Protein 4QIT (pdb70)

B-factor: mean 17.81, std 7.93, range [5.69, 59.32]

Structure (mmCIF, N/CA/C/O backbone):
data_4QIT
#
_entry.id   4QIT
#
_cell.length_a   70.189
_cell.length_b   56.851
_cell.length_c   87.307
_cell.angle_alpha   90.00
_cell.angle_beta   97.08
_cell.angle_gamma   90.00
#
_symmetry.space_group_name_H-M   'P 1 21 1'
#
loop_
_entity.id
_entity.type
_entity.pdbx_description
1 polymer 'Nitronate monooxygenase family protein'
2 non-polymer 'FLAVIN MONONUCLEOTIDE'
3 non-polymer nitroethane
4 water water
#
loop_
_atom_site.group_PDB
_atom_site.id
_atom_site.type_symbol
_atom_site.label_atom_id
_atom_site.label_alt_id
_atom_site.label_comp_id
_atom_site.label_asym_id
_atom_site.label_entity_id
_atom_site.label_seq_id
_atom_site.pdbx_PDB_ins_code
_atom_site.Cartn_x
_atom_site.Cartn_y
_atom_site.Cartn_z
_atom_site.occupancy
_atom_site.B_iso_or_equiv
_atom_site.auth_seq_id
_atom_site.auth_comp_id
_atom_site.auth_asym_id
_atom_site.auth_atom_id
_atom_site.pdbx_PDB_model_num
ATOM 1 N N . MET A 1 7 ? 15.538 -21.589 7.595 1.00 19.05 1 MET A N 1
ATOM 2 C CA . MET A 1 7 ? 14.708 -21.497 8.799 1.00 16.00 1 MET A CA 1
ATOM 3 C C . MET A 1 7 ? 13.220 -21.521 8.469 1.00 16.36 1 MET A C 1
ATOM 4 O O . MET A 1 7 ? 12.425 -22.088 9.223 1.00 15.66 1 MET A O 1
ATOM 9 N N . THR A 1 8 ? 12.833 -20.909 7.348 1.00 15.62 2 THR A N 1
ATOM 10 C CA . THR A 1 8 ? 11.429 -20.949 6.948 1.00 15.59 2 THR A CA 1
ATOM 11 C C . THR A 1 8 ? 11.027 -22.326 6.442 1.00 15.88 2 THR A C 1
ATOM 12 O O . THR A 1 8 ? 9.892 -22.738 6.647 1.00 14.37 2 THR A O 1
ATOM 16 N N . ASP A 1 9 ? 11.947 -23.028 5.782 1.00 16.81 3 ASP A N 1
ATOM 17 C CA . ASP A 1 9 ? 11.675 -24.407 5.379 1.00 18.33 3 ASP A CA 1
ATOM 18 C C . ASP A 1 9 ? 11.350 -25.253 6.606 1.00 14.04 3 ASP A C 1
ATOM 19 O O . ASP A 1 9 ? 10.410 -26.042 6.599 1.00 16.46 3 ASP A O 1
ATOM 24 N N . ARG A 1 10 ? 12.129 -25.078 7.666 1.00 16.13 4 ARG A N 1
ATOM 25 C CA . ARG A 1 10 ? 11.910 -25.837 8.891 1.00 15.06 4 ARG A CA 1
ATOM 26 C C . ARG A 1 10 ? 10.547 -25.537 9.494 1.00 15.32 4 ARG A C 1
ATOM 27 O O . ARG A 1 10 ? 9.819 -26.447 9.905 1.00 15.78 4 ARG A O 1
ATOM 35 N N . PHE A 1 11 ? 10.198 -24.256 9.549 1.00 14.30 5 PHE A N 1
ATOM 36 C CA . PHE A 1 11 ? 8.961 -23.869 10.209 1.00 13.84 5 PHE A CA 1
ATOM 37 C C . PHE A 1 11 ? 7.723 -24.267 9.419 1.00 13.40 5 PHE A C 1
ATOM 38 O O . PHE A 1 11 ? 6.751 -24.755 9.990 1.00 13.50 5 PHE A O 1
ATOM 46 N N . THR A 1 12 ? 7.752 -24.021 8.115 1.00 13.78 6 THR A N 1
ATOM 47 C CA . THR A 1 12 ? 6.633 -24.383 7.268 1.00 13.93 6 THR A CA 1
ATOM 48 C C . THR A 1 12 ? 6.404 -25.893 7.312 1.00 15.54 6 THR A C 1
ATOM 49 O O . THR A 1 12 ? 5.267 -26.338 7.326 1.00 16.91 6 THR A O 1
ATOM 53 N N . ARG A 1 13 ? 7.480 -26.675 7.357 1.00 16.29 7 ARG A N 1
ATOM 54 C CA . ARG A 1 13 ? 7.340 -28.124 7.459 1.00 15.32 7 ARG A CA 1
ATOM 55 C C . ARG A 1 13 ? 6.762 -28.523 8.815 1.00 16.08 7 ARG A C 1
ATOM 56 O O . ARG A 1 13 ? 5.943 -29.438 8.904 1.00 18.00 7 ARG A O 1
ATOM 64 N N . LEU A 1 14 ? 7.184 -27.829 9.868 1.00 13.30 8 LEU A N 1
ATOM 65 C CA . LEU A 1 14 ? 6.712 -28.117 11.219 1.00 18.04 8 LEU A CA 1
ATOM 66 C C . LEU A 1 14 ? 5.213 -27.897 11.324 1.00 18.12 8 LEU A C 1
ATOM 67 O O . LEU A 1 14 ? 4.488 -28.697 11.917 1.00 18.38 8 LEU A O 1
ATOM 72 N N . LEU A 1 15 ? 4.747 -26.794 10.756 1.00 15.70 9 LEU A N 1
ATOM 73 C CA . LEU A 1 15 ? 3.320 -26.571 10.683 1.00 15.69 9 LEU A CA 1
ATOM 74 C C . LEU A 1 15 ? 2.886 -27.223 9.384 1.00 20.76 9 LEU A C 1
ATOM 75 O O . LEU A 1 15 ? 3.711 -27.784 8.686 1.00 27.59 9 LEU A O 1
ATOM 80 N N . GLY A 1 16 ? 1.618 -27.243 9.048 1.00 28.02 10 GLY A N 1
ATOM 81 C CA . GLY A 1 16 ? 1.338 -28.011 7.846 1.00 31.02 10 GLY A CA 1
ATOM 82 C C . GLY A 1 16 ? 1.355 -27.200 6.566 1.00 20.89 10 GLY A C 1
ATOM 83 O O . GLY A 1 16 ? 0.619 -27.528 5.647 1.00 21.22 10 GLY A O 1
ATOM 84 N N . ILE A 1 17 ? 2.185 -26.158 6.492 1.00 18.48 11 ILE A N 1
ATOM 85 C CA . ILE A 1 17 ? 1.875 -25.033 5.599 1.00 18.33 11 ILE A CA 1
ATOM 86 C C . ILE A 1 17 ? 2.920 -24.714 4.537 1.00 16.01 11 ILE A C 1
ATOM 87 O O . ILE A 1 17 ? 4.042 -25.216 4.589 1.00 18.41 11 ILE A O 1
ATOM 92 N N . GLN A 1 18 ? 2.554 -23.850 3.592 1.00 14.80 12 GLN A N 1
ATOM 93 C CA . GLN A 1 18 ? 3.443 -23.494 2.494 1.00 16.00 12 GLN A CA 1
ATOM 94 C C . GLN A 1 18 ? 4.234 -22.202 2.732 1.00 16.40 12 GLN A C 1
ATOM 95 O O . GLN A 1 18 ? 5.347 -22.062 2.230 1.00 16.52 12 GLN A O 1
ATOM 101 N N . GLN A 1 19 ? 3.658 -21.255 3.477 1.00 14.26 13 GLN A N 1
ATOM 102 C CA . GLN A 1 19 ? 4.271 -19.933 3.640 1.00 12.13 13 GLN A CA 1
ATOM 103 C C . GLN A 1 19 ? 4.477 -19.610 5.110 1.00 10.79 13 GLN A C 1
ATOM 104 O O . GLN A 1 19 ? 3.615 -19.899 5.923 1.00 12.92 13 GLN A O 1
ATOM 110 N N . PRO A 1 20 ? 5.609 -18.979 5.444 1.00 11.36 14 PRO A N 1
ATOM 111 C CA . PRO A 1 20 ? 5.931 -18.727 6.859 1.00 12.32 14 PRO A CA 1
ATOM 112 C C . PRO A 1 20 ? 5.277 -17.453 7.385 1.00 10.46 14 PRO A C 1
ATOM 113 O O . PRO A 1 20 ? 5.956 -16.577 7.943 1.00 11.29 14 PRO A O 1
ATOM 117 N N . ILE A 1 21 ? 3.962 -17.367 7.219 1.00 9.63 15 ILE A N 1
ATOM 118 C CA . ILE A 1 21 ? 3.226 -16.150 7.565 1.00 8.92 15 ILE A CA 1
ATOM 119 C C . ILE A 1 21 ? 2.000 -16.556 8.352 1.00 10.35 15 ILE A C 1
ATOM 120 O O . ILE A 1 21 ? 1.152 -17.306 7.857 1.00 11.26 15 ILE A O 1
ATOM 125 N N . ILE A 1 22 ? 1.920 -16.081 9.589 1.00 9.06 16 ILE A N 1
ATOM 126 C CA . ILE A 1 22 ? 0.770 -16.324 10.442 1.00 8.79 16 ILE A CA 1
ATOM 127 C C . ILE A 1 22 ? -0.063 -15.049 10.484 1.00 8.77 16 ILE A C 1
ATOM 128 O O . ILE A 1 22 ? 0.467 -13.975 10.792 1.00 10.15 16 ILE A O 1
ATOM 133 N N . GLN A 1 23 ? -1.354 -15.145 10.163 1.00 8.20 17 GLN A N 1
ATOM 134 C CA . GLN A 1 23 ? -2.262 -14.030 10.402 1.00 8.50 17 GLN A CA 1
ATOM 135 C C . GLN A 1 23 ? -2.621 -14.080 11.879 1.00 9.71 17 GLN A C 1
ATOM 136 O O . GLN A 1 23 ? -3.127 -15.089 12.354 1.00 10.08 17 GLN A O 1
ATOM 142 N N . ALA A 1 24 ? -2.320 -13.008 12.609 1.00 8.11 18 ALA A N 1
ATOM 143 C CA . ALA A 1 24 ? -2.422 -13.039 14.068 1.00 9.70 18 ALA A CA 1
ATOM 144 C C . ALA A 1 24 ? -3.838 -13.286 14.565 1.00 9.42 18 ALA A C 1
ATOM 145 O O . ALA A 1 24 ? -4.799 -12.733 14.027 1.00 10.04 18 ALA A O 1
ATOM 147 N N . PRO A 1 25 ? -3.973 -14.118 15.605 1.00 10.74 19 PRO A N 1
ATOM 148 C CA . PRO A 1 25 ? -5.277 -14.187 16.255 1.00 9.16 19 PRO A CA 1
ATOM 149 C C . PRO A 1 25 ? -5.536 -12.843 16.887 1.00 11.57 19 PRO A C 1
ATOM 150 O O . PRO A 1 25 ? -4.629 -12.231 17.461 1.00 12.95 19 PRO A O 1
ATOM 154 N N . MET A 1 26 ? -6.757 -12.370 16.727 1.00 11.19 20 MET A N 1
ATOM 155 C CA . MET A 1 26 ? -7.117 -11.034 17.145 1.00 13.08 20 MET A CA 1
ATOM 156 C C . MET A 1 26 ? -8.520 -11.068 17.683 1.00 12.39 20 MET A C 1
ATOM 157 O O . MET A 1 26 ? -9.478 -11.011 16.916 1.00 13.15 20 MET A O 1
ATOM 162 N N . LEU A 1 27 ? -8.649 -11.166 19.002 1.00 12.55 21 LEU A N 1
ATOM 163 C CA . LEU A 1 27 ? -9.965 -11.311 19.593 1.00 12.69 21 LEU A CA 1
ATOM 164 C C . LEU A 1 27 ? -10.851 -10.122 19.212 1.00 16.87 21 LEU A C 1
ATOM 165 O O . LEU A 1 27 ? -10.464 -8.962 19.396 1.00 15.30 21 LEU A O 1
ATOM 170 N N . GLY A 1 28 ? -12.010 -10.424 18.623 1.00 15.00 22 GLY A N 1
ATOM 171 C CA . GLY A 1 28 ? -12.935 -9.409 18.150 1.00 14.09 22 GLY A CA 1
ATOM 172 C C . GLY A 1 28 ? -12.705 -8.961 16.714 1.00 15.59 22 GLY A C 1
ATOM 173 O O . GLY A 1 28 ? -13.509 -8.210 16.159 1.00 15.34 22 GLY A O 1
ATOM 174 N N . VAL A 1 29 ? -11.608 -9.411 16.111 1.00 13.27 23 VAL A N 1
ATOM 175 C CA . VAL A 1 29 ? -11.262 -8.996 14.744 1.00 12.60 23 VAL A CA 1
ATOM 176 C C . VAL A 1 29 ? -11.047 -10.184 13.802 1.00 11.52 23 VAL A C 1
ATOM 177 O O . VAL A 1 29 ? -11.573 -10.201 12.681 1.00 13.46 23 VAL A O 1
ATOM 181 N N . SER A 1 30 ? -10.281 -11.181 14.235 1.00 11.25 24 SER A N 1
ATOM 182 C CA . SER A 1 30 ? -10.171 -12.379 13.421 1.00 9.57 24 SER A CA 1
ATOM 183 C C . SER A 1 30 ? -11.500 -13.132 13.431 1.00 13.21 24 SER A C 1
ATOM 184 O O . SER A 1 30 ? -12.313 -12.986 14.358 1.00 14.45 24 SER A O 1
ATOM 187 N N . THR A 1 31 ? -11.728 -13.908 12.375 1.00 12.12 25 THR A N 1
ATOM 188 C CA . THR A 1 31 ? -12.964 -14.664 12.199 1.00 13.77 25 THR A CA 1
ATOM 189 C C . THR A 1 31 ? -12.598 -15.977 11.529 1.00 13.83 25 THR A C 1
ATOM 190 O O . THR A 1 31 ? -11.510 -16.093 10.968 1.00 11.82 25 THR A O 1
ATOM 194 N N . PRO A 1 32 ? -13.502 -16.974 11.565 1.00 13.50 26 PRO A N 1
ATOM 195 C CA . PRO A 1 32 ? -13.240 -18.172 10.762 1.00 13.51 26 PRO A CA 1
ATOM 196 C C . PRO A 1 32 ? -13.014 -17.871 9.274 1.00 12.02 26 PRO A C 1
ATOM 197 O O . PRO A 1 32 ? -12.155 -18.516 8.662 1.00 12.46 26 PRO A O 1
ATOM 201 N N . ALA A 1 33 ? -13.750 -16.918 8.704 1.00 12.15 27 ALA A N 1
ATOM 202 C CA . ALA A 1 33 ? -13.549 -16.552 7.303 1.00 13.34 27 ALA A CA 1
ATOM 203 C C . ALA A 1 33 ? -12.135 -16.016 7.047 1.00 13.68 27 ALA A C 1
ATOM 204 O O . ALA A 1 33 ? -11.506 -16.381 6.055 1.00 12.16 27 ALA A O 1
ATOM 206 N N . LEU A 1 34 ? -11.642 -15.155 7.937 1.00 12.73 28 LEU A N 1
ATOM 207 C CA . LEU A 1 34 ? -10.300 -14.594 7.773 1.00 12.21 28 LEU A CA 1
ATOM 208 C C . LEU A 1 34 ? -9.242 -15.691 7.885 1.00 11.38 28 LEU A C 1
ATOM 209 O O . LEU A 1 34 ? -8.343 -15.787 7.039 1.00 11.75 28 LEU A O 1
ATOM 214 N N . ALA A 1 35 ? -9.358 -16.517 8.927 1.00 10.99 29 ALA A N 1
ATOM 215 C CA . ALA A 1 35 ? -8.424 -17.606 9.166 1.00 10.36 29 ALA A CA 1
ATOM 216 C C . ALA A 1 35 ? -8.386 -18.566 7.979 1.00 10.16 29 ALA A C 1
ATOM 217 O O . ALA A 1 35 ? -7.309 -18.959 7.513 1.00 11.19 29 ALA A O 1
ATOM 219 N N . ALA A 1 36 ? -9.563 -18.936 7.478 1.00 12.57 30 ALA A N 1
ATOM 220 C CA . ALA A 1 36 ? -9.623 -19.916 6.399 1.00 12.57 30 ALA A CA 1
ATOM 221 C C . ALA A 1 36 ? -9.034 -19.359 5.113 1.00 12.71 30 ALA A C 1
ATOM 222 O O . ALA A 1 36 ? -8.379 -20.084 4.363 1.00 12.53 30 ALA A O 1
ATOM 224 N N . ALA A 1 37 ? -9.265 -18.076 4.861 1.00 11.28 31 ALA A N 1
ATOM 225 C CA . ALA A 1 37 ? -8.721 -17.428 3.672 1.00 10.66 31 ALA A CA 1
ATOM 226 C C . ALA A 1 37 ? -7.192 -17.454 3.675 1.00 12.51 31 ALA A C 1
ATOM 227 O O . ALA A 1 37 ? -6.557 -17.789 2.668 1.00 13.04 31 ALA A O 1
ATOM 229 N N . VAL A 1 38 ? -6.596 -17.120 4.818 1.00 10.99 32 VAL A N 1
ATOM 230 C CA . VAL A 1 38 ? -5.143 -17.134 4.938 1.00 9.63 32 VAL A CA 1
ATOM 231 C C . VAL A 1 38 ? -4.569 -18.547 4.836 1.00 9.79 32 VAL A C 1
ATOM 232 O O . VAL A 1 38 ? -3.576 -18.775 4.140 1.00 11.71 32 VAL A O 1
ATOM 236 N N . SER A 1 39 ? -5.193 -19.498 5.518 1.00 12.06 33 SER A N 1
ATOM 237 C CA . SER A 1 39 ? -4.760 -20.888 5.433 1.00 11.18 33 SER A CA 1
ATOM 238 C C . SER A 1 39 ? -4.906 -21.428 4.006 1.00 12.04 33 SER A C 1
ATOM 239 O O . SER A 1 39 ? -3.989 -22.052 3.490 1.00 12.90 33 SER A O 1
ATOM 242 N N . ASN A 1 40 ? -6.038 -21.164 3.362 1.00 13.17 34 ASN A N 1
ATOM 243 C CA . ASN A 1 40 ? -6.211 -21.569 1.965 1.00 12.19 34 ASN A CA 1
ATOM 244 C C . ASN A 1 40 ? -5.140 -20.988 1.043 1.00 13.07 34 ASN A C 1
ATOM 245 O O . ASN A 1 40 ? -4.654 -21.664 0.128 1.00 13.44 34 ASN A O 1
ATOM 250 N N . ALA A 1 41 ? -4.759 -19.737 1.286 1.00 12.15 35 ALA A N 1
ATOM 251 C CA . ALA A 1 41 ? -3.766 -19.071 0.447 1.00 12.82 35 ALA A CA 1
ATOM 252 C C . ALA A 1 41 ? -2.354 -19.578 0.698 1.00 15.28 35 ALA A C 1
ATOM 253 O O . ALA A 1 41 ? -1.456 -19.327 -0.107 1.00 17.12 35 ALA A O 1
ATOM 255 N N . GLY A 1 42 ? -2.151 -20.287 1.806 1.00 13.02 36 GLY A N 1
ATOM 256 C CA . GLY A 1 42 ? -0.876 -20.934 2.047 1.00 14.62 36 GLY A CA 1
ATOM 257 C C . GLY A 1 42 ? -0.173 -20.590 3.349 1.00 15.43 36 GLY A C 1
ATOM 258 O O . GLY A 1 42 ? 0.862 -21.183 3.661 1.00 13.91 36 GLY A O 1
ATOM 259 N N . GLY A 1 43 ? -0.723 -19.640 4.099 1.00 11.96 37 GLY A N 1
ATOM 260 C CA . GLY A 1 43 ? -0.163 -19.282 5.396 1.00 12.89 37 GLY A CA 1
ATOM 261 C C . GLY A 1 43 ? -0.866 -19.986 6.542 1.00 13.98 37 GLY A C 1
ATOM 262 O O . GLY A 1 43 ? -1.501 -21.025 6.342 1.00 13.93 37 GLY A O 1
ATOM 263 N N . LEU A 1 44 ? -0.774 -19.418 7.744 1.00 10.41 38 LEU A N 1
ATOM 264 C CA . LEU A 1 44 ? -1.458 -19.993 8.900 1.00 10.62 38 LEU A CA 1
ATOM 265 C C . LEU A 1 44 ? -2.499 -19.007 9.404 1.00 9.52 38 LEU A C 1
ATOM 266 O O . LEU A 1 44 ? -2.158 -17.991 10.024 1.00 10.17 38 LEU A O 1
ATOM 271 N N . GLY A 1 45 ? -3.770 -19.288 9.126 1.00 9.74 39 GLY A N 1
ATOM 272 C CA . GLY A 1 45 ? -4.850 -18.467 9.642 1.00 9.95 39 GLY A CA 1
ATOM 273 C C . GLY A 1 45 ? -4.993 -18.718 11.126 1.00 10.51 39 GLY A C 1
ATOM 274 O O . GLY A 1 45 ? -4.578 -19.779 11.627 1.00 9.75 39 GLY A O 1
ATOM 275 N N . SER A 1 46 ? -5.566 -17.748 11.838 1.00 9.17 40 SER A N 1
ATOM 276 C CA . SER A 1 46 ? -5.738 -17.882 13.286 1.00 9.26 40 SER A CA 1
ATOM 277 C C . SER A 1 46 ? -7.081 -17.369 13.768 1.00 8.61 40 SER A C 1
ATOM 278 O O . SER A 1 46 ? -7.634 -16.418 13.211 1.00 10.78 40 SER A O 1
ATOM 281 N N . ILE A 1 47 ? -7.599 -18.002 14.815 1.00 10.42 41 ILE A N 1
ATOM 282 C CA . ILE A 1 47 ? -8.731 -17.456 15.563 1.00 10.42 41 ILE A CA 1
ATOM 283 C C . ILE A 1 47 ? -8.403 -17.389 17.049 1.00 11.16 41 ILE A C 1
ATOM 284 O O . ILE A 1 47 ? -7.539 -18.124 17.542 1.00 11.92 41 ILE A O 1
ATOM 289 N N . ALA A 1 48 ? -9.107 -16.501 17.744 1.00 12.29 42 ALA A N 1
ATOM 290 C CA . ALA A 1 48 ? -8.968 -16.319 19.184 1.00 10.76 42 ALA A CA 1
ATOM 291 C C . ALA A 1 48 ? -10.269 -16.767 19.856 1.00 13.17 42 ALA A C 1
ATOM 292 O O . ALA A 1 48 ? -11.356 -16.343 19.446 1.00 17.34 42 ALA A O 1
ATOM 294 N N . ILE A 1 49 ? -10.162 -17.612 20.883 1.00 11.12 43 ILE A N 1
ATOM 295 C CA . ILE A 1 49 ? -11.311 -18.314 21.440 1.00 14.39 43 ILE A CA 1
ATOM 296 C C . ILE A 1 49 ? -11.570 -17.946 22.905 1.00 14.23 43 ILE A C 1
ATOM 297 O O . ILE A 1 49 ? -12.589 -18.337 23.487 1.00 12.85 43 ILE A O 1
ATOM 302 N N . THR A 1 50 ? -10.666 -17.168 23.495 1.00 13.22 44 THR A N 1
ATOM 303 C CA . THR A 1 50 ? -10.863 -16.715 24.878 1.00 14.07 44 THR A CA 1
ATOM 304 C C . THR A 1 50 ? -12.136 -15.877 25.012 1.00 12.97 44 THR A C 1
ATOM 305 O O . THR A 1 50 ? -12.505 -15.132 24.103 1.00 12.77 44 THR A O 1
ATOM 309 N N . GLY A 1 51 ? -12.837 -16.021 26.134 1.00 11.64 45 GLY A N 1
ATOM 310 C CA . GLY A 1 51 ? -14.053 -15.256 26.349 1.00 13.72 45 GLY A CA 1
ATOM 311 C C . GLY A 1 51 ? -15.294 -16.007 25.911 1.00 17.14 45 GLY A C 1
ATOM 312 O O . GLY A 1 51 ? -16.409 -15.530 26.112 1.00 19.24 45 GLY A O 1
ATOM 313 N N . SER A 1 52 ? -15.092 -17.173 25.301 1.00 16.28 46 SER A N 1
ATOM 314 C CA . SER A 1 52 ? -16.201 -18.037 24.892 1.00 16.74 46 SER A CA 1
ATOM 315 C C . SER A 1 52 ? -16.188 -19.310 25.716 1.00 16.37 46 SER A C 1
ATOM 316 O O . SER A 1 52 ? -15.129 -19.794 26.102 1.00 15.68 46 SER A O 1
ATOM 319 N N . ALA A 1 53 ? -17.374 -19.840 26.000 1.00 18.43 47 ALA A N 1
ATOM 320 C CA . ALA A 1 53 ? -17.480 -21.159 26.615 1.00 20.20 47 ALA A CA 1
ATOM 321 C C . ALA A 1 53 ? -16.826 -22.187 25.700 1.00 19.88 47 ALA A C 1
ATOM 322 O O . ALA A 1 53 ? -16.801 -22.010 24.481 1.00 17.30 47 ALA A O 1
ATOM 324 N N . ALA A 1 54 ? -16.297 -23.260 26.284 1.00 18.72 48 ALA A N 1
ATOM 325 C CA . ALA A 1 54 ? -15.537 -24.246 25.519 1.00 19.62 48 ALA A CA 1
ATOM 326 C C . ALA A 1 54 ? -16.303 -24.805 24.314 1.00 20.19 48 ALA A C 1
ATOM 327 O O . ALA A 1 54 ? -15.720 -25.028 23.251 1.00 17.91 48 ALA A O 1
ATOM 329 N N . GLU A 1 55 ? -17.608 -25.011 24.471 1.00 18.76 49 GLU A N 1
ATOM 330 C CA . GLU A 1 55 ? -18.420 -25.525 23.372 1.00 21.06 49 GLU A CA 1
ATOM 331 C C . GLU A 1 55 ? -18.615 -24.505 22.247 1.00 18.11 49 GLU A C 1
ATOM 332 O O . GLU A 1 55 ? -18.773 -24.883 21.081 1.00 18.82 49 GLU A O 1
ATOM 338 N N . LYS A 1 56 ? -18.583 -23.217 22.586 1.00 19.11 50 LYS A N 1
ATOM 339 C CA . LYS A 1 56 ? -18.620 -22.174 21.564 1.00 18.76 50 LYS A CA 1
ATOM 340 C C . LYS A 1 56 ? -17.284 -22.137 20.825 1.00 18.55 50 LYS A C 1
ATOM 341 O O . LYS A 1 56 ? -17.245 -21.994 19.599 1.00 18.42 50 LYS A O 1
ATOM 347 N N . GLY A 1 57 ? -16.193 -22.280 21.575 1.00 16.24 51 GLY A N 1
ATOM 348 C CA . GLY A 1 57 ? -14.873 -22.402 20.982 1.00 16.79 51 GLY A CA 1
ATOM 349 C C . GLY A 1 57 ? -14.831 -23.578 20.024 1.00 17.75 51 GLY A C 1
ATOM 350 O O . GLY A 1 57 ? -14.285 -23.477 18.920 1.00 15.41 51 GLY A O 1
ATOM 351 N N . ARG A 1 58 ? -15.424 -24.695 20.442 1.00 14.65 52 ARG A N 1
ATOM 352 C CA . ARG A 1 58 ? -15.486 -25.878 19.598 1.00 15.97 52 ARG A CA 1
ATOM 353 C C . ARG A 1 58 ? -16.190 -25.564 18.284 1.00 14.72 52 ARG A C 1
ATOM 354 O O . ARG A 1 58 ? -15.717 -25.962 17.218 1.00 17.86 52 ARG A O 1
ATOM 362 N N . ALA A 1 59 ? -17.310 -24.848 18.362 1.00 15.47 53 ALA A N 1
ATOM 363 C CA . ALA A 1 59 ? -18.085 -24.522 17.171 1.00 18.81 53 ALA A CA 1
ATOM 364 C C . ALA A 1 59 ? -17.289 -23.639 16.219 1.00 18.14 53 ALA A C 1
ATOM 365 O O . ALA A 1 59 ? -17.360 -23.809 14.999 1.00 16.96 53 ALA A O 1
ATOM 367 N N . LEU A 1 60 ? -16.541 -22.694 16.783 1.00 18.43 54 LEU A N 1
ATOM 368 C CA . LEU A 1 60 ? -15.691 -21.809 15.993 1.00 16.96 54 LEU A CA 1
ATOM 369 C C . LEU A 1 60 ? -14.594 -22.570 15.251 1.00 14.40 54 LEU A C 1
ATOM 370 O O . LEU A 1 60 ? -14.299 -22.277 14.092 1.00 15.65 54 LEU A O 1
ATOM 375 N N . ILE A 1 61 ? -13.986 -23.544 15.923 1.00 14.43 55 ILE A N 1
ATOM 376 C CA . ILE A 1 61 ? -12.959 -24.374 15.303 1.00 15.65 55 ILE A CA 1
ATOM 377 C C . ILE A 1 61 ? -13.574 -25.164 14.146 1.00 17.16 55 ILE A C 1
ATOM 378 O O . ILE A 1 61 ? -12.994 -25.270 13.059 1.00 16.98 55 ILE A O 1
ATOM 383 N N . ARG A 1 62 ? -14.775 -25.685 14.367 1.00 17.49 56 ARG A N 1
ATOM 384 C CA . ARG A 1 62 ? -15.451 -26.437 13.324 1.00 19.95 56 ARG A CA 1
ATOM 385 C C . ARG A 1 62 ? -15.855 -25.547 12.157 1.00 17.17 56 ARG A C 1
ATOM 386 O O . ARG A 1 62 ? -15.832 -25.987 11.005 1.00 17.35 56 ARG A O 1
ATOM 394 N N . GLU A 1 63 ? -16.194 -24.291 12.438 1.00 16.20 57 GLU A N 1
ATOM 395 C CA . GLU A 1 63 ? -16.502 -23.360 11.355 1.00 17.67 57 GLU A CA 1
ATOM 396 C C . GLU A 1 63 ? -15.291 -23.156 10.444 1.00 16.67 57 GLU A C 1
ATOM 397 O O . GLU A 1 63 ? -15.425 -23.140 9.216 1.00 18.00 57 GLU A O 1
ATOM 403 N N . VAL A 1 64 ? -14.114 -22.982 11.039 1.00 15.68 58 VAL A N 1
ATOM 404 C CA . VAL A 1 64 ? -12.894 -22.836 10.244 1.00 14.50 58 VAL A CA 1
ATOM 405 C C . VAL A 1 64 ? -12.681 -24.064 9.356 1.00 17.57 58 VAL A C 1
ATOM 406 O O . VAL A 1 64 ? -12.393 -23.931 8.167 1.00 16.64 58 VAL A O 1
ATOM 410 N N . ARG A 1 65 ? -12.855 -25.250 9.934 1.00 15.23 59 ARG A N 1
ATOM 411 C CA . ARG A 1 65 ? -12.666 -26.496 9.191 1.00 16.99 59 ARG A CA 1
ATOM 412 C C . ARG A 1 65 ? -13.658 -26.680 8.052 1.00 19.49 59 ARG A C 1
ATOM 413 O O . ARG A 1 65 ? -13.376 -27.406 7.096 1.00 21.73 59 ARG A O 1
ATOM 421 N N . GLY A 1 66 ? -14.816 -26.033 8.154 1.00 18.44 60 GLY A N 1
ATOM 422 C CA . GLY A 1 66 ? -15.792 -26.063 7.083 1.00 21.16 60 GLY A CA 1
ATOM 423 C C . GLY A 1 66 ? -15.401 -25.156 5.931 1.00 22.10 60 GLY A C 1
ATOM 424 O O . GLY A 1 66 ? -16.016 -25.205 4.863 1.00 21.65 60 GLY A O 1
ATOM 425 N N . LEU A 1 67 ? -14.378 -24.327 6.148 1.00 15.58 61 LEU A N 1
ATOM 426 C CA . LEU A 1 67 ? -13.951 -23.345 5.149 1.00 17.04 61 LEU A CA 1
ATOM 427 C C . LEU A 1 67 ? -12.531 -23.589 4.610 1.00 18.18 61 LEU A C 1
ATOM 428 O O . LEU A 1 67 ? -12.151 -23.023 3.585 1.00 17.97 61 LEU A O 1
ATOM 433 N N . THR A 1 68 ? -11.746 -24.408 5.308 1.00 15.78 62 THR A N 1
ATOM 434 C CA . THR A 1 68 ? -10.401 -24.762 4.851 1.00 16.22 62 THR A CA 1
ATOM 435 C C . THR A 1 68 ? -10.009 -26.175 5.272 1.00 17.56 62 THR A C 1
ATOM 436 O O . THR A 1 68 ? -10.397 -26.627 6.355 1.00 17.67 62 THR A O 1
ATOM 440 N N . ASP A 1 69 ? -9.246 -26.860 4.417 1.00 17.65 63 ASP A N 1
ATOM 441 C CA . ASP A 1 69 ? -8.660 -28.165 4.747 1.00 16.45 63 ASP A CA 1
ATOM 442 C C . ASP A 1 69 ? -7.280 -28.007 5.370 1.00 15.87 63 ASP A C 1
ATOM 443 O O . ASP A 1 69 ? -6.684 -28.977 5.827 1.00 15.67 63 ASP A O 1
ATOM 448 N N . LYS A 1 70 ? -6.763 -26.783 5.363 1.00 13.46 64 LYS A N 1
ATOM 449 C CA . LYS A 1 70 ? -5.386 -26.526 5.742 1.00 12.72 64 LYS A CA 1
ATOM 450 C C . LYS A 1 70 ? -5.227 -26.212 7.238 1.00 13.28 64 LYS A C 1
ATOM 451 O O . LYS A 1 70 ? -6.217 -25.976 7.936 1.00 14.87 64 LYS A O 1
ATOM 457 N N . PRO A 1 71 ? -3.987 -26.288 7.746 1.00 14.63 65 PRO A N 1
ATOM 458 C CA . PRO A 1 71 ? -3.724 -25.997 9.160 1.00 12.46 65 PRO A CA 1
ATOM 459 C C . PRO A 1 71 ? -4.133 -24.588 9.555 1.00 12.60 65 PRO A C 1
ATOM 460 O O . PRO A 1 71 ? -4.010 -23.666 8.761 1.00 12.98 65 PRO A O 1
ATOM 464 N N . PHE A 1 72 ? -4.606 -24.444 10.786 1.00 11.66 66 PHE A N 1
ATOM 465 C CA . PHE A 1 72 ? -4.869 -23.130 11.367 1.00 10.87 66 PHE A CA 1
ATOM 466 C C . PHE A 1 72 ? -4.537 -23.143 12.854 1.00 12.74 66 PHE A C 1
ATOM 467 O O . PHE A 1 72 ? -4.281 -24.198 13.443 1.00 12.84 66 PHE A O 1
ATOM 475 N N . ASN A 1 73 ? -4.559 -21.952 13.444 1.00 11.30 67 ASN A N 1
ATOM 476 C CA . ASN A 1 73 ? -4.050 -21.678 14.782 1.00 10.71 67 ASN A CA 1
ATOM 477 C C . ASN A 1 73 ? -5.207 -21.216 15.664 1.00 11.68 67 ASN A C 1
ATOM 478 O O . ASN A 1 73 ? -6.025 -20.381 15.257 1.00 11.90 67 ASN A O 1
ATOM 483 N N . VAL A 1 74 ? -5.292 -21.793 16.858 1.00 10.79 68 VAL A N 1
ATOM 484 C CA . VAL A 1 74 ? -6.321 -21.430 17.826 1.00 12.00 68 VAL A CA 1
ATOM 485 C C . VAL A 1 74 ? -5.648 -20.838 19.055 1.00 10.41 68 VAL A C 1
ATOM 486 O O . VAL A 1 74 ? -4.789 -21.482 19.663 1.00 10.49 68 VAL A O 1
ATOM 490 N N . ASN A 1 75 ? -6.022 -19.611 19.408 1.00 10.67 69 ASN A N 1
ATOM 491 C CA . ASN A 1 75 ? -5.313 -18.862 20.444 1.00 11.50 69 ASN A CA 1
ATOM 492 C C . ASN A 1 75 ? -6.124 -18.712 21.730 1.00 10.09 69 ASN A C 1
ATOM 493 O O . ASN A 1 75 ? -7.331 -18.420 21.694 1.00 11.07 69 ASN A O 1
ATOM 498 N N . LEU A 1 76 ? -5.443 -18.899 22.861 1.00 11.38 70 LEU A N 1
ATOM 499 C CA . LEU A 1 76 ? -6.056 -18.724 24.176 1.00 12.03 70 LEU A CA 1
ATOM 500 C C . LEU A 1 76 ? -5.200 -17.836 25.070 1.00 10.89 70 LEU A C 1
ATOM 501 O O . LEU A 1 76 ? -3.970 -17.957 25.098 1.00 11.67 70 LEU A O 1
ATOM 506 N N . PHE A 1 77 ? -5.856 -16.955 25.815 1.00 11.60 71 PHE A N 1
ATOM 507 C CA . PHE A 1 77 ? -5.154 -16.159 26.813 1.00 11.23 71 PHE A CA 1
ATOM 508 C C . PHE A 1 77 ? -4.786 -17.039 28.000 1.00 11.52 71 PHE A C 1
ATOM 509 O O . PHE A 1 77 ? -5.571 -17.896 28.417 1.00 13.52 71 PHE A O 1
ATOM 517 N N . CYS A 1 78 ? -3.595 -16.816 28.543 1.00 12.31 72 CYS A N 1
ATOM 518 C CA . CYS A 1 78 ? -3.065 -17.626 29.632 1.00 10.99 72 CYS A CA 1
ATOM 519 C C . CYS A 1 78 ? -2.515 -16.695 30.709 1.00 10.72 72 CYS A C 1
ATOM 520 O O . CYS A 1 78 ? -1.437 -16.918 31.274 1.00 12.97 72 CYS A O 1
ATOM 523 N N . HIS A 1 79 ? -3.260 -15.629 30.967 1.00 11.47 73 HIS A N 1
ATOM 524 C CA . HIS A 1 79 ? -2.916 -14.675 32.016 1.00 11.72 73 HIS A CA 1
ATOM 525 C C . HIS A 1 79 ? -3.101 -15.287 33.412 1.00 13.13 73 HIS A C 1
ATOM 526 O O . HIS A 1 79 ? -3.759 -16.323 33.568 1.00 14.33 73 HIS A O 1
ATOM 533 N N . ARG A 1 80 ? -2.512 -14.644 34.418 1.00 12.78 74 ARG A N 1
ATOM 534 C CA . ARG A 1 80 ? -2.854 -14.943 35.806 1.00 13.15 74 ARG A CA 1
ATOM 535 C C . ARG A 1 80 ? -4.340 -14.679 35.966 1.00 12.44 74 ARG A C 1
ATOM 536 O O . ARG A 1 80 ? -4.816 -13.610 35.568 1.00 12.78 74 ARG A O 1
ATOM 544 N N . PRO A 1 81 ? -5.089 -15.650 36.521 1.00 15.22 75 PRO A N 1
ATOM 545 C CA . PRO A 1 81 ? -6.530 -15.444 36.691 1.00 13.66 75 PRO A CA 1
ATOM 546 C C . PRO A 1 81 ? -6.834 -14.151 37.449 1.00 13.86 75 PRO A C 1
ATOM 547 O O . PRO A 1 81 ? -6.212 -13.863 38.476 1.00 14.99 75 PRO A O 1
ATOM 551 N N . GLY A 1 82 ? -7.775 -13.370 36.925 1.00 14.10 76 GLY A N 1
ATOM 552 C CA . GLY A 1 82 ? -8.089 -12.081 37.507 1.00 14.62 76 GLY A CA 1
ATOM 553 C C . GLY A 1 82 ? -8.576 -12.235 38.936 1.00 15.60 76 GLY A C 1
ATOM 554 O O . GLY A 1 82 ? -9.290 -13.186 39.268 1.00 15.46 76 GLY A O 1
ATOM 555 N N . GLN A 1 83 ? -8.190 -11.289 39.778 1.00 13.25 77 GLN A N 1
ATOM 556 C CA . GLN A 1 83 ? -8.620 -11.292 41.172 1.00 16.13 77 GLN A CA 1
ATOM 557 C C . GLN A 1 83 ? -9.677 -10.226 41.387 1.00 13.82 77 GLN A C 1
ATOM 558 O O . GLN A 1 83 ? -9.397 -9.029 41.293 1.00 16.08 77 GLN A O 1
ATOM 564 N N . ALA A 1 84 ? -10.898 -10.672 41.658 1.00 13.74 78 ALA A N 1
ATOM 565 C CA . ALA A 1 84 ? -12.009 -9.764 41.881 1.00 14.75 78 ALA A CA 1
ATOM 566 C C . ALA A 1 84 ? -11.718 -8.898 43.102 1.00 16.20 78 ALA A C 1
ATOM 567 O O . ALA A 1 84 ? -11.140 -9.373 44.090 1.00 18.28 78 ALA A O 1
ATOM 569 N N . ASP A 1 85 ? -12.119 -7.635 43.018 1.00 14.12 79 ASP A N 1
ATOM 570 C CA . ASP A 1 85 ? -11.940 -6.661 44.094 1.00 16.19 79 ASP A CA 1
ATOM 571 C C . ASP A 1 85 ? -13.114 -5.696 44.021 1.00 16.02 79 ASP A C 1
ATOM 572 O O . ASP A 1 85 ? -13.000 -4.616 43.440 1.00 16.96 79 ASP A O 1
ATOM 577 N N . PRO A 1 86 ? -14.259 -6.089 44.599 1.00 16.48 80 PRO A N 1
ATOM 578 C CA . PRO A 1 86 ? -15.499 -5.315 44.457 1.00 17.35 80 PRO A CA 1
ATOM 579 C C . PRO A 1 86 ? -15.359 -3.851 44.874 1.00 15.53 80 PRO A C 1
ATOM 580 O O . PRO A 1 86 ? -15.909 -2.983 44.204 1.00 15.69 80 PRO A O 1
ATOM 584 N N . ALA A 1 87 ? -14.622 -3.575 45.948 1.00 19.39 81 ALA A N 1
ATOM 585 C CA . ALA A 1 87 ? -14.441 -2.194 46.383 1.00 18.29 81 ALA A CA 1
ATOM 586 C C . ALA A 1 87 ? -13.685 -1.377 45.339 1.00 15.32 81 ALA A C 1
ATOM 587 O O . ALA A 1 87 ? -14.084 -0.259 45.010 1.00 16.22 81 ALA A O 1
ATOM 589 N N . ARG A 1 88 ? -12.591 -1.939 44.830 1.00 15.54 82 ARG A N 1
ATOM 590 C CA . ARG A 1 88 ? -11.785 -1.259 43.820 1.00 15.25 82 ARG A CA 1
ATOM 591 C C . ARG A 1 88 ? -12.575 -1.089 42.522 1.00 17.02 82 ARG A C 1
ATOM 592 O O . ARG A 1 88 ? -12.500 -0.052 41.862 1.00 15.98 82 ARG A O 1
ATOM 600 N N . GLU A 1 89 ? -13.341 -2.112 42.166 1.00 15.47 83 GLU A N 1
ATOM 601 C CA . GLU A 1 89 ? -14.182 -2.042 40.973 1.00 14.26 83 GLU A CA 1
ATOM 602 C C . GLU A 1 89 ? -15.299 -1.012 41.137 1.00 16.18 83 GLU A C 1
ATOM 603 O O . GLU A 1 89 ? -15.632 -0.281 40.200 1.00 13.43 83 GLU A O 1
ATOM 609 N N . ARG A 1 90 ? -15.863 -0.930 42.340 1.00 13.51 84 ARG A N 1
ATOM 610 C CA . ARG A 1 90 ? -16.905 0.053 42.612 1.00 17.57 84 ARG A CA 1
ATOM 611 C C . ARG A 1 90 ? -16.361 1.471 42.435 1.00 16.38 84 ARG A C 1
ATOM 612 O O . ARG A 1 90 ? -17.012 2.317 41.828 1.00 15.48 84 ARG A O 1
ATOM 620 N N . ALA A 1 91 ? -15.157 1.714 42.952 1.00 15.03 85 ALA A N 1
ATOM 621 C CA . ALA A 1 91 ? -14.523 3.022 42.824 1.00 14.95 85 ALA A CA 1
ATOM 622 C C . ALA A 1 91 ? -14.226 3.369 41.359 1.00 12.93 85 ALA A C 1
ATOM 623 O O . ALA A 1 91 ? -14.336 4.531 40.950 1.00 15.37 85 ALA A O 1
ATOM 625 N N . TRP A 1 92 ? -13.844 2.357 40.579 1.00 14.15 86 TRP A N 1
ATOM 626 C CA . TRP A 1 92 ? -13.553 2.563 39.168 1.00 12.36 86 TRP A CA 1
ATOM 627 C C . TRP A 1 92 ? -14.826 2.947 38.414 1.00 13.16 86 TRP A C 1
ATOM 628 O O . TRP A 1 92 ? -14.828 3.907 37.638 1.00 14.66 86 TRP A O 1
ATOM 639 N N . LEU A 1 93 ? -15.898 2.191 38.643 1.00 13.46 87 LEU A N 1
ATOM 640 C CA . LEU A 1 93 ? -17.196 2.499 38.051 1.00 13.90 87 LEU A CA 1
ATOM 641 C C . LEU A 1 93 ? -17.682 3.901 38.431 1.00 15.39 87 LEU A C 1
ATOM 642 O O . LEU A 1 93 ? -18.160 4.643 37.578 1.00 14.79 87 LEU A O 1
ATOM 647 N N . ASP A 1 94 ? -17.540 4.272 39.703 1.00 16.51 88 ASP A N 1
ATOM 648 C CA . ASP A 1 94 ? -17.945 5.609 40.137 1.00 18.74 88 ASP A CA 1
ATOM 649 C C . ASP A 1 94 ? -17.181 6.692 39.375 1.00 17.29 88 ASP A C 1
ATOM 650 O O . ASP A 1 94 ? -17.744 7.726 38.992 1.00 19.31 88 ASP A O 1
ATOM 655 N N . TYR A 1 95 ? -15.891 6.448 39.164 1.00 17.15 89 TYR A N 1
ATOM 656 C CA . TYR A 1 95 ? -15.042 7.350 38.395 1.00 17.67 89 TYR A CA 1
ATOM 657 C C . TYR A 1 95 ? -15.515 7.496 36.949 1.00 17.29 89 TYR A C 1
ATOM 658 O O . TYR A 1 95 ? -15.457 8.590 36.381 1.00 19.81 89 TYR A O 1
ATOM 667 N N . LEU A 1 96 ? -15.991 6.398 36.360 1.00 15.93 90 LEU A N 1
ATOM 668 C CA . LEU A 1 96 ? -16.449 6.393 34.968 1.00 16.57 90 LEU A CA 1
ATOM 669 C C . LEU A 1 96 ? -17.859 6.960 34.799 1.00 16.01 90 LEU A C 1
ATOM 670 O O . LEU A 1 96 ? -18.309 7.180 33.674 1.00 17.79 90 LEU A O 1
ATOM 675 N N . LYS A 1 97 ? -18.549 7.195 35.908 1.00 16.01 91 LYS A N 1
ATOM 676 C CA . LYS A 1 97 ? -19.959 7.602 35.880 1.00 17.82 91 LYS A CA 1
ATOM 677 C C . LYS A 1 97 ? -20.296 8.770 34.929 1.00 17.38 91 LYS A C 1
ATOM 678 O O . LYS A 1 97 ? -21.283 8.695 34.189 1.00 18.06 91 LYS A O 1
ATOM 684 N N . PRO A 1 98 ? -19.482 9.844 34.927 1.00 17.20 92 PRO A N 1
ATOM 685 C CA . PRO A 1 98 ? -19.822 10.940 34.009 1.00 17.41 92 PRO A CA 1
ATOM 686 C C . PRO A 1 98 ? -19.739 10.558 32.529 1.00 17.33 92 PRO A C 1
ATOM 687 O O . PRO A 1 98 ? -20.495 11.104 31.723 1.00 17.00 92 PRO A O 1
ATOM 691 N N . LEU A 1 99 ? -18.838 9.644 32.175 1.00 15.46 93 LEU A N 1
ATOM 692 C CA . LEU A 1 99 ? -18.740 9.173 30.794 1.00 13.91 93 LEU A CA 1
ATOM 693 C C . LEU A 1 99 ? -20.000 8.414 30.366 1.00 14.31 93 LEU A C 1
ATOM 694 O O . LEU A 1 99 ? -20.523 8.613 29.258 1.00 15.39 93 LEU A O 1
ATOM 699 N N . PHE A 1 100 ? -20.494 7.546 31.241 1.00 13.55 94 PHE A N 1
ATOM 700 C CA . PHE A 1 100 ? -21.732 6.832 30.954 1.00 13.52 94 PHE A CA 1
ATOM 701 C C . PHE A 1 100 ? -22.884 7.821 30.828 1.00 15.57 94 PHE A C 1
ATOM 702 O O . PHE A 1 100 ? -23.745 7.677 29.951 1.00 15.98 94 PHE A O 1
ATOM 710 N N . ALA A 1 101 ? -22.878 8.838 31.690 1.00 17.05 95 ALA A N 1
ATOM 711 C CA . ALA A 1 101 ? -23.965 9.818 31.740 1.00 17.33 95 ALA A CA 1
ATOM 712 C C . ALA A 1 101 ? -24.061 10.658 30.466 1.00 19.06 95 ALA A C 1
ATOM 713 O O . ALA A 1 101 ? -25.152 11.104 30.096 1.00 19.24 95 ALA A O 1
ATOM 715 N N . GLU A 1 102 ? -22.930 10.869 29.792 1.00 18.00 96 GLU A N 1
ATOM 716 C CA . GLU A 1 102 ? -22.920 11.548 28.491 1.00 17.83 96 GLU A CA 1
ATOM 717 C C . GLU A 1 102 ? -23.855 10.873 27.490 1.00 18.40 96 GLU A C 1
ATOM 718 O O . GLU A 1 102 ? -24.376 11.509 26.561 1.00 19.85 96 GLU A O 1
ATOM 724 N N . PHE A 1 103 ? -24.040 9.570 27.669 1.00 17.68 97 PHE A N 1
ATOM 725 C CA . PHE A 1 103 ? -24.822 8.769 26.743 1.00 16.31 97 PHE A CA 1
ATOM 726 C C . PHE A 1 103 ? -26.121 8.294 27.371 1.00 15.41 97 PHE A C 1
ATOM 727 O O . PHE A 1 103 ? -26.763 7.367 26.872 1.00 16.79 97 PHE A O 1
ATOM 735 N N . GLY A 1 104 ? -26.496 8.948 28.466 1.00 17.11 98 GLY A N 1
ATOM 736 C CA . GLY A 1 104 ? -27.776 8.707 29.112 1.00 19.76 98 GLY A CA 1
ATOM 737 C C . GLY A 1 104 ? -27.802 7.386 29.843 1.00 22.81 98 GLY A C 1
ATOM 738 O O . GLY A 1 104 ? -28.868 6.829 30.113 1.00 22.57 98 GLY A O 1
ATOM 739 N N . ALA A 1 105 ? -26.617 6.878 30.162 1.00 17.70 99 ALA A N 1
ATOM 740 C CA . ALA A 1 105 ? -26.505 5.552 30.744 1.00 18.31 99 ALA A CA 1
ATOM 741 C C . ALA A 1 105 ? -25.923 5.606 32.152 1.00 17.28 99 ALA A C 1
ATOM 742 O O . ALA A 1 105 ? -25.370 6.622 32.582 1.00 18.91 99 ALA A O 1
ATOM 744 N N . GLU A 1 106 ? -26.049 4.497 32.865 1.00 18.65 100 GLU A N 1
ATOM 745 C CA . GLU A 1 106 ? -25.367 4.332 34.134 1.00 20.83 100 GLU A CA 1
ATOM 746 C C . GLU A 1 106 ? -24.336 3.228 33.963 1.00 17.61 100 GLU A C 1
ATOM 747 O O . GLU A 1 106 ? -24.471 2.397 33.059 1.00 17.90 100 GLU A O 1
ATOM 753 N N . PRO A 1 107 ? -23.303 3.219 34.822 1.00 17.68 101 PRO A N 1
ATOM 754 C CA . PRO A 1 107 ? -22.301 2.150 34.779 1.00 15.92 101 PRO A CA 1
ATOM 755 C C . PRO A 1 107 ? -22.947 0.824 35.154 1.00 16.25 101 PRO A C 1
ATOM 756 O O . PRO A 1 107 ? -23.983 0.816 35.835 1.00 16.17 101 PRO A O 1
ATOM 760 N N . PRO A 1 108 ? -22.342 -0.290 34.733 1.00 13.84 102 PRO A N 1
ATOM 761 C CA . PRO A 1 108 ? -22.860 -1.603 35.140 1.00 13.87 102 PRO A CA 1
ATOM 762 C C . PRO A 1 108 ? -22.863 -1.711 36.671 1.00 15.12 102 PRO A C 1
ATOM 763 O O . PRO A 1 108 ? -22.077 -1.020 37.331 1.00 15.11 102 PRO A O 1
ATOM 767 N N . VAL A 1 109 ? -23.749 -2.529 37.232 1.00 14.50 103 VAL A N 1
ATOM 768 C CA . VAL A 1 109 ? -23.842 -2.619 38.699 1.00 15.58 103 VAL A CA 1
ATOM 769 C C . VAL A 1 109 ? -22.715 -3.445 39.321 1.00 16.84 103 VAL A C 1
ATOM 770 O O . VAL A 1 109 ? -22.472 -3.373 40.532 1.00 16.78 103 VAL A O 1
ATOM 774 N N . ARG A 1 110 ? -22.044 -4.243 38.492 1.00 14.74 104 ARG A N 1
ATOM 775 C CA . ARG A 1 110 ? -20.937 -5.079 38.937 1.00 16.51 104 ARG A CA 1
ATOM 776 C C . ARG A 1 110 ? -20.106 -5.476 37.727 1.00 16.23 104 ARG A C 1
ATOM 777 O O . ARG A 1 110 ? -20.584 -5.411 36.587 1.00 16.78 104 ARG A O 1
ATOM 785 N N . LEU A 1 111 ? -18.863 -5.868 37.978 1.00 12.58 105 LEU A N 1
ATOM 786 C CA . LEU A 1 111 ? -17.966 -6.295 36.910 1.00 14.60 105 LEU A CA 1
ATOM 787 C C . LEU A 1 111 ? -17.724 -7.789 37.015 1.00 17.34 105 LEU A C 1
ATOM 788 O O . LEU A 1 111 ? -17.816 -8.369 38.100 1.00 16.04 105 LEU A O 1
ATOM 793 N N . LYS A 1 112 ? -17.420 -8.404 35.878 1.00 14.12 106 LYS A N 1
ATOM 794 C CA . LYS A 1 112 ? -17.268 -9.850 35.789 1.00 15.54 106 LYS A CA 1
ATOM 795 C C . LYS A 1 112 ? -15.934 -10.240 35.165 1.00 15.87 106 LYS A C 1
ATOM 796 O O . LYS A 1 112 ? -15.313 -9.455 34.432 1.00 13.59 106 LYS A O 1
ATOM 802 N N . ASN A 1 113 ? -15.512 -11.466 35.449 1.00 13.50 107 ASN A N 1
ATOM 803 C CA . ASN A 1 113 ? -14.288 -12.023 34.893 1.00 12.71 107 ASN A CA 1
ATOM 804 C C . ASN A 1 113 ? -14.560 -12.518 33.475 1.00 12.25 107 ASN A C 1
ATOM 805 O O . ASN A 1 113 ? -14.708 -13.717 33.234 1.00 13.45 107 ASN A O 1
ATOM 810 N N . ILE A 1 114 ? -14.607 -11.588 32.527 1.00 11.78 108 ILE A N 1
ATOM 811 C CA . ILE A 1 114 ? -15.144 -11.904 31.201 1.00 14.51 108 ILE A CA 1
ATOM 812 C C . ILE A 1 114 ? -14.234 -12.766 30.335 1.00 14.50 108 ILE A C 1
ATOM 813 O O . ILE A 1 114 ? -14.700 -13.441 29.415 1.00 14.99 108 ILE A O 1
ATOM 818 N N . TYR A 1 115 ? -12.937 -12.748 30.619 1.00 10.82 109 TYR A N 1
ATOM 819 C CA . TYR A 1 115 ? -11.991 -13.556 29.865 1.00 11.25 109 TYR A CA 1
ATOM 820 C C . TYR A 1 115 ? -11.337 -14.561 30.799 1.00 12.77 109 TYR A C 1
ATOM 821 O O . TYR A 1 115 ? -10.357 -14.235 31.480 1.00 14.01 109 TYR A O 1
ATOM 830 N N . LEU A 1 116 ? -11.866 -15.780 30.840 1.00 13.91 110 LEU A N 1
ATOM 831 C CA . LEU A 1 116 ? -11.267 -16.794 31.696 1.00 12.40 110 LEU A CA 1
ATOM 832 C C . LEU A 1 116 ? -9.939 -17.239 31.114 1.00 13.03 110 LEU A C 1
ATOM 833 O O . LEU A 1 116 ? -9.834 -17.549 29.922 1.00 14.27 110 LEU A O 1
ATOM 838 N N . SER A 1 117 ? -8.915 -17.247 31.954 1.00 12.60 111 SER A N 1
ATOM 839 C CA . SER A 1 117 ? -7.612 -17.744 31.564 1.00 11.92 111 SER A CA 1
ATOM 840 C C . SER A 1 117 ? -7.657 -19.247 31.333 1.00 14.61 111 SER A C 1
ATOM 841 O O . SER A 1 117 ? -8.487 -19.952 31.918 1.00 16.35 111 SER A O 1
ATOM 844 N N . PHE A 1 118 ? -6.754 -19.726 30.482 1.00 13.15 112 PHE A N 1
ATOM 845 C CA . PHE A 1 118 ? -6.543 -21.148 30.264 1.00 14.51 112 PHE A CA 1
ATOM 846 C C . PHE A 1 118 ? -6.225 -21.803 31.604 1.00 17.79 112 PHE A C 1
ATOM 847 O O . PHE A 1 118 ? -6.543 -22.976 31.831 1.00 19.90 112 PHE A O 1
ATOM 855 N N . LEU A 1 119 ? -5.617 -21.031 32.498 1.00 15.40 113 LEU A N 1
ATOM 856 C CA . LEU A 1 119 ? -5.234 -21.530 33.819 1.00 16.85 113 LEU A CA 1
ATOM 857 C C . LEU A 1 119 ? -6.404 -21.694 34.784 1.00 17.88 113 LEU A C 1
ATOM 858 O O . LEU A 1 119 ? -6.243 -22.304 35.844 1.00 22.79 113 LEU A O 1
ATOM 863 N N . GLU A 1 120 ? -7.572 -21.156 34.438 1.00 15.55 114 GLU A N 1
ATOM 864 C CA . GLU A 1 120 ? -8.723 -21.238 35.344 1.00 17.44 114 GLU A CA 1
ATOM 865 C C . GLU A 1 120 ? -9.976 -21.896 34.760 1.00 21.13 114 GLU A C 1
ATOM 866 O O . GLU A 1 120 ? -10.939 -22.131 35.488 1.00 20.14 114 GLU A O 1
ATOM 872 N N . ASP A 1 121 ? -9.978 -22.191 33.463 1.00 17.15 115 ASP A N 1
ATOM 873 C CA . ASP A 1 121 ? -11.119 -22.873 32.851 1.00 20.43 115 ASP A CA 1
ATOM 874 C C . ASP A 1 121 ? -10.704 -24.275 32.423 1.00 19.09 115 ASP A C 1
ATOM 875 O O . ASP A 1 121 ? -10.126 -24.457 31.357 1.00 17.82 115 ASP A O 1
ATOM 880 N N . PRO A 1 122 ? -11.019 -25.279 33.254 1.00 19.16 116 PRO A N 1
ATOM 881 C CA . PRO A 1 122 ? -10.587 -26.657 33.010 1.00 21.01 116 PRO A CA 1
ATOM 882 C C . PRO A 1 122 ? -11.280 -27.333 31.824 1.00 18.88 116 PRO A C 1
ATOM 883 O O . PRO A 1 122 ? -10.895 -28.448 31.470 1.00 22.77 116 PRO A O 1
ATOM 887 N N . THR A 1 123 ? -12.275 -26.682 31.222 1.00 18.57 117 THR A N 1
ATOM 888 C CA . THR A 1 123 ? -12.981 -27.284 30.089 1.00 20.21 117 THR A CA 1
ATOM 889 C C . THR A 1 123 ? -12.293 -27.029 28.738 1.00 18.86 117 THR A C 1
ATOM 890 O O . THR A 1 123 ? -12.623 -27.667 27.739 1.00 19.25 117 THR A O 1
ATOM 894 N N . LEU A 1 124 ? -11.334 -26.109 28.710 1.00 17.65 118 LEU A N 1
ATOM 895 C CA . LEU A 1 124 ? -10.695 -25.730 27.449 1.00 17.27 118 LEU A CA 1
ATOM 896 C C . LEU A 1 124 ? -9.739 -26.792 26.899 1.00 15.77 118 LEU A C 1
ATOM 897 O O . LEU A 1 124 ? -9.815 -27.156 25.723 1.00 18.06 118 LEU A O 1
ATOM 902 N N . LEU A 1 125 ? -8.843 -27.288 27.747 1.00 17.28 119 LEU A N 1
ATOM 903 C CA . LEU A 1 125 ? -7.866 -28.294 27.328 1.00 19.07 119 LEU A CA 1
ATOM 904 C C . LEU A 1 125 ? -8.487 -29.576 26.753 1.00 17.94 119 LEU A C 1
ATOM 905 O O . LEU A 1 125 ? -8.103 -30.012 25.666 1.00 18.84 119 LEU A O 1
ATOM 910 N N . PRO A 1 126 ? -9.450 -30.189 27.467 1.00 19.39 120 PRO A N 1
ATOM 911 C CA . PRO A 1 126 ? -10.003 -31.402 26.850 1.00 20.39 120 PRO A CA 1
ATOM 912 C C . PRO A 1 126 ? -10.722 -31.132 25.526 1.00 20.87 120 PRO A C 1
ATOM 913 O O . PRO A 1 126 ? -10.684 -31.988 24.640 1.00 20.63 120 PRO A O 1
ATOM 917 N N . MET A 1 127 ? -11.351 -29.970 25.377 1.00 19.75 121 MET A N 1
ATOM 918 C CA . MET A 1 127 ? -11.961 -29.622 24.091 1.00 18.38 121 MET A CA 1
ATOM 919 C C . MET A 1 127 ? -10.918 -29.544 22.973 1.00 18.30 121 MET A C 1
ATOM 920 O O . MET A 1 127 ? -11.143 -30.046 21.862 1.00 19.33 121 MET A O 1
ATOM 925 N N . LEU A 1 128 ? -9.777 -28.924 23.263 1.00 17.00 122 LEU A N 1
ATOM 926 C CA . LEU A 1 128 ? -8.706 -28.834 22.270 1.00 20.54 122 LEU A CA 1
ATOM 927 C C . LEU A 1 128 ? -8.127 -30.206 21.920 1.00 18.97 122 LEU A C 1
ATOM 928 O O . LEU A 1 128 ? -7.756 -30.454 20.773 1.00 19.68 122 LEU A O 1
ATOM 933 N N . LEU A 1 129 ? -8.050 -31.094 22.910 1.00 19.90 123 LEU A N 1
ATOM 934 C CA . LEU A 1 129 ? -7.511 -32.434 22.687 1.00 18.56 123 LEU A CA 1
ATOM 935 C C . LEU A 1 129 ? -8.446 -33.244 21.788 1.00 20.87 123 LEU A C 1
ATOM 936 O O . LEU A 1 129 ? -8.005 -34.122 21.044 1.00 27.35 123 LEU A O 1
ATOM 941 N N . GLU A 1 130 ? -9.735 -32.926 21.841 1.00 21.06 124 GLU A N 1
ATOM 942 C CA . GLU A 1 130 ? -10.716 -33.586 20.984 1.00 20.19 124 GLU A CA 1
ATOM 943 C C . GLU A 1 130 ? -10.680 -33.037 19.557 1.00 23.37 124 GLU A C 1
ATOM 944 O O . GLU A 1 130 ? -10.695 -33.797 18.586 1.00 23.55 124 GLU A O 1
ATOM 950 N N . GLU A 1 131 ? -10.640 -31.713 19.430 1.00 20.95 125 GLU A N 1
ATOM 951 C CA . GLU A 1 131 ? -10.744 -31.072 18.118 1.00 20.49 125 GLU A CA 1
ATOM 952 C C . GLU A 1 131 ? -9.429 -31.059 17.335 1.00 21.52 125 GLU A C 1
ATOM 953 O O . GLU A 1 131 ? -9.440 -31.039 16.101 1.00 19.87 125 GLU A O 1
ATOM 959 N N . ARG A 1 132 ? -8.312 -31.050 18.057 1.00 19.00 126 ARG A N 1
ATOM 960 C CA . ARG A 1 132 ? -6.974 -31.108 17.464 1.00 21.16 126 ARG A CA 1
ATOM 961 C C . ARG A 1 132 ? -6.720 -30.134 16.309 1.00 21.99 126 ARG A C 1
ATOM 962 O O . ARG A 1 132 ? -6.445 -30.556 15.183 1.00 19.20 126 ARG A O 1
ATOM 970 N N . PRO A 1 133 ? -6.797 -28.823 16.584 1.00 20.09 127 PRO A N 1
ATOM 971 C CA . PRO A 1 133 ? -6.344 -27.881 15.558 1.00 17.21 127 PRO A CA 1
ATOM 972 C C . PRO A 1 133 ? -4.846 -28.073 15.346 1.00 18.34 127 PRO A C 1
ATOM 973 O O . PRO A 1 133 ? -4.164 -28.567 16.243 1.00 16.40 127 PRO A O 1
ATOM 977 N N . ALA A 1 134 ? -4.334 -27.709 14.175 1.00 17.46 128 ALA A N 1
ATOM 978 C CA . ALA A 1 134 ? -2.920 -27.914 13.885 1.00 16.64 128 ALA A CA 1
ATOM 979 C C . ALA A 1 134 ? -2.013 -27.160 14.853 1.00 15.44 128 ALA A C 1
ATOM 980 O O . ALA A 1 134 ? -0.943 -27.650 15.225 1.00 15.49 128 ALA A O 1
ATOM 982 N N . ALA A 1 135 ? -2.434 -25.963 15.258 1.00 13.34 129 ALA A N 1
ATOM 983 C CA . ALA A 1 135 ? -1.647 -25.182 16.202 1.00 15.66 129 ALA A CA 1
ATOM 984 C C . ALA A 1 135 ? -2.511 -24.577 17.300 1.00 11.50 129 ALA A C 1
ATOM 985 O O . ALA A 1 135 ? -3.648 -24.158 17.059 1.00 11.62 129 ALA A O 1
ATOM 987 N N . VAL A 1 136 ? -1.972 -24.561 18.513 1.00 11.35 130 VAL A N 1
ATOM 988 C CA . VAL A 1 136 ? -2.584 -23.839 19.622 1.00 13.04 130 VAL A CA 1
ATOM 989 C C . VAL A 1 136 ? -1.564 -22.843 20.168 1.00 12.92 130 VAL A C 1
ATOM 990 O O . VAL A 1 136 ? -0.410 -23.198 20.413 1.00 13.03 130 VAL A O 1
ATOM 994 N N . SER A 1 137 ? -1.979 -21.585 20.322 1.00 12.66 131 SER A N 1
ATOM 995 C CA . SER A 1 137 ? -1.084 -20.540 20.800 1.00 11.87 131 SER A CA 1
ATOM 996 C C . SER A 1 137 ? -1.581 -19.936 22.111 1.00 10.15 131 SER A C 1
ATOM 997 O O . SER A 1 137 ? -2.788 -19.929 22.384 1.00 12.38 131 SER A O 1
ATOM 1000 N N . PHE A 1 138 ? -0.646 -19.416 22.903 1.00 10.10 132 PHE A N 1
ATOM 1001 C CA . PHE A 1 138 ? -0.964 -18.830 24.196 1.00 10.87 132 PHE A CA 1
ATOM 1002 C C . PHE A 1 138 ? -0.373 -17.441 24.333 1.00 10.34 132 PHE A C 1
ATOM 1003 O O . PHE A 1 138 ? 0.751 -17.184 23.876 1.00 12.40 132 PHE A O 1
ATOM 1011 N N . HIS A 1 139 ? -1.136 -16.556 24.970 1.00 9.76 133 HIS A N 1
ATOM 1012 C CA . HIS A 1 139 ? -0.758 -15.160 25.177 1.00 10.39 133 HIS A CA 1
ATOM 1013 C C . HIS A 1 139 ? -0.797 -14.869 26.669 1.00 11.85 133 HIS A C 1
ATOM 1014 O O . HIS A 1 139 ? -1.693 -15.352 27.364 1.00 13.02 133 HIS A O 1
ATOM 1021 N N . PHE A 1 140 ? 0.169 -14.074 27.134 1.00 10.32 134 PHE A N 1
ATOM 1022 C CA . PHE A 1 140 ? 0.299 -13.606 28.526 1.00 10.98 134 PHE A CA 1
ATOM 1023 C C . PHE A 1 140 ? 1.043 -14.566 29.443 1.00 13.57 134 PHE A C 1
ATOM 1024 O O . PHE A 1 140 ? 1.371 -14.198 30.573 1.00 14.32 134 PHE A O 1
ATOM 1032 N N . GLY A 1 141 ? 1.291 -15.785 28.976 1.00 11.55 135 GLY A N 1
ATOM 1033 C CA . GLY A 1 141 ? 1.995 -16.777 29.778 1.00 12.17 135 GLY A CA 1
ATOM 1034 C C . GLY A 1 141 ? 2.038 -18.124 29.081 1.00 13.24 135 GLY A C 1
ATOM 1035 O O . GLY A 1 141 ? 1.395 -18.328 28.042 1.00 13.82 135 GLY A O 1
ATOM 1036 N N . ALA A 1 142 ? 2.797 -19.053 29.654 1.00 16.87 136 ALA A N 1
ATOM 1037 C CA . ALA A 1 142 ? 2.839 -20.411 29.131 1.00 16.55 136 ALA A CA 1
ATOM 1038 C C . ALA A 1 142 ? 2.098 -21.316 30.102 1.00 19.67 136 ALA A C 1
ATOM 1039 O O . ALA A 1 142 ? 2.198 -21.139 31.322 1.00 22.52 136 ALA A O 1
ATOM 1041 N N . PRO A 1 143 ? 1.344 -22.286 29.574 1.00 19.40 137 PRO A N 1
ATOM 1042 C CA . PRO A 1 143 ? 0.705 -23.263 30.456 1.00 18.93 137 PRO A CA 1
ATOM 1043 C C . PRO A 1 143 ? 1.762 -24.155 31.097 1.00 17.67 137 PRO A C 1
ATOM 1044 O O . PRO A 1 143 ? 2.908 -24.165 30.640 1.00 17.70 137 PRO A O 1
ATOM 1048 N N . PRO A 1 144 ? 1.384 -24.901 32.148 1.00 20.24 138 PRO A N 1
ATOM 1049 C CA . PRO A 1 144 ? 2.315 -25.896 32.685 1.00 24.36 138 PRO A CA 1
ATOM 1050 C C . PRO A 1 144 ? 2.813 -26.864 31.608 1.00 21.59 138 PRO A C 1
ATOM 1051 O O . PRO A 1 144 ? 2.104 -27.161 30.640 1.00 19.76 138 PRO A O 1
ATOM 1055 N N . ARG A 1 145 ? 4.038 -27.347 31.787 1.00 22.59 139 ARG A N 1
ATOM 1056 C CA . ARG A 1 145 ? 4.669 -28.256 30.837 1.00 21.28 139 ARG A CA 1
ATOM 1057 C C . ARG A 1 145 ? 3.818 -29.483 30.504 1.00 21.65 139 ARG A C 1
ATOM 1058 O O . ARG A 1 145 ? 3.752 -29.906 29.347 1.00 18.69 139 ARG A O 1
ATOM 1066 N N . ASP A 1 146 ? 3.150 -30.042 31.511 1.00 24.25 140 ASP A N 1
ATOM 1067 C CA . ASP A 1 146 ? 2.358 -31.253 31.297 1.00 23.97 140 ASP A CA 1
ATOM 1068 C C . ASP A 1 146 ? 1.152 -31.012 30.389 1.00 22.47 140 ASP A C 1
ATOM 1069 O O . ASP A 1 146 ? 0.719 -31.918 29.681 1.00 22.98 140 ASP A O 1
ATOM 1074 N N . GLN A 1 147 ? 0.615 -29.793 30.408 1.00 18.38 141 GLN A N 1
ATOM 1075 C CA . GLN A 1 147 ? -0.492 -29.439 29.521 1.00 18.85 141 GLN A CA 1
ATOM 1076 C C . GLN A 1 147 ? -0.030 -29.207 28.083 1.00 17.71 141 GLN A C 1
ATOM 1077 O O . GLN A 1 147 ? -0.695 -29.642 27.144 1.00 16.27 141 GLN A O 1
ATOM 1083 N N . VAL A 1 148 ? 1.109 -28.535 27.923 1.00 19.27 142 VAL A N 1
ATOM 1084 C CA . VAL A 1 148 ? 1.737 -28.374 26.614 1.00 17.63 142 VAL A CA 1
ATOM 1085 C C . VAL A 1 148 ? 2.007 -29.746 26.007 1.00 18.47 142 VAL A C 1
ATOM 1086 O O . VAL A 1 148 ? 1.732 -29.976 24.834 1.00 18.40 142 VAL A O 1
ATOM 1090 N N . ARG A 1 149 ? 2.527 -30.659 26.829 1.00 20.87 143 ARG A N 1
ATOM 1091 C CA . ARG A 1 149 ? 2.794 -32.034 26.402 1.00 21.15 143 ARG A CA 1
ATOM 1092 C C . ARG A 1 149 ? 1.538 -32.778 25.954 1.00 18.99 143 ARG A C 1
ATOM 1093 O O . ARG A 1 149 ? 1.560 -33.512 24.964 1.00 20.63 143 ARG A O 1
ATOM 1101 N N . ALA A 1 150 ? 0.452 -32.595 26.694 1.00 18.22 144 ALA A N 1
ATOM 1102 C CA . ALA A 1 150 ? -0.810 -33.246 26.362 1.00 20.53 144 ALA A CA 1
ATOM 1103 C C . ALA A 1 150 ? -1.303 -32.835 24.972 1.00 24.25 144 ALA A C 1
ATOM 1104 O O . ALA A 1 150 ? -1.787 -33.671 24.205 1.00 23.27 144 ALA A O 1
ATOM 1106 N N . LEU A 1 151 ? -1.183 -31.546 24.655 1.00 19.25 145 LEU A N 1
ATOM 1107 C CA . LEU A 1 151 ? -1.551 -31.051 23.331 1.00 18.83 145 LEU A CA 1
ATOM 1108 C C . LEU A 1 151 ? -0.651 -31.650 22.256 1.00 19.84 145 LEU A C 1
ATOM 1109 O O . LEU A 1 151 ? -1.117 -32.070 21.194 1.00 20.29 145 LEU A O 1
ATOM 1114 N N . GLN A 1 152 ? 0.644 -31.696 22.538 1.00 19.10 146 GLN A N 1
ATOM 1115 C CA . GLN A 1 152 ? 1.613 -32.218 21.587 1.00 19.19 146 GLN A CA 1
ATOM 1116 C C . GLN A 1 152 ? 1.404 -33.714 21.346 1.00 22.69 146 GLN A C 1
ATOM 1117 O O . GLN A 1 152 ? 1.664 -34.216 20.253 1.00 24.17 146 GLN A O 1
ATOM 1123 N N . ALA A 1 153 ? 0.903 -34.405 22.365 1.00 22.26 147 ALA A N 1
ATOM 1124 C CA . ALA A 1 153 ? 0.675 -35.848 22.286 1.00 25.24 147 ALA A CA 1
ATOM 1125 C C . ALA A 1 153 ? -0.344 -36.221 21.208 1.00 27.10 147 ALA A C 1
ATOM 1126 O O . ALA A 1 153 ? -0.306 -37.331 20.668 1.00 26.91 147 ALA A O 1
ATOM 1128 N N . VAL A 1 154 ? -1.259 -35.304 20.898 1.00 22.26 148 VAL A N 1
ATOM 1129 C CA . VAL A 1 154 ? -2.240 -35.547 19.845 1.00 24.93 148 VAL A CA 1
ATOM 1130 C C . VAL A 1 154 ? -1.883 -34.789 18.560 1.00 22.01 148 VAL A C 1
ATOM 1131 O O . VAL A 1 154 ? -2.728 -34.605 17.679 1.00 28.40 148 VAL A O 1
ATOM 1135 N N . GLY A 1 155 ? -0.630 -34.354 18.465 1.00 22.76 149 GLY A N 1
ATOM 1136 C CA . GLY A 1 155 ? -0.104 -33.811 17.224 1.00 21.86 149 GLY A CA 1
ATOM 1137 C C . GLY A 1 155 ? -0.146 -32.302 17.074 1.00 24.31 149 GLY A C 1
ATOM 1138 O O . GLY A 1 155 ? 0.322 -31.770 16.067 1.00 24.99 149 GLY A O 1
ATOM 1139 N N . ILE A 1 156 ? -0.694 -31.613 18.069 1.00 21.69 150 ILE A N 1
ATOM 1140 C CA . ILE A 1 156 ? -0.812 -30.153 18.022 1.00 20.29 150 ILE A CA 1
ATOM 1141 C C . ILE A 1 156 ? 0.544 -29.459 18.214 1.00 18.26 150 ILE A C 1
ATOM 1142 O O . ILE A 1 156 ? 1.322 -29.830 19.099 1.00 18.07 150 ILE A O 1
ATOM 1147 N N . ARG A 1 157 ? 0.836 -28.459 17.377 1.00 15.41 151 ARG A N 1
ATOM 1148 C CA . ARG A 1 157 ? 2.013 -27.616 17.584 1.00 14.80 151 ARG A CA 1
ATOM 1149 C C . ARG A 1 157 ? 1.651 -26.480 18.536 1.00 14.44 151 ARG A C 1
ATOM 1150 O O . ARG A 1 157 ? 0.598 -25.868 18.383 1.00 16.73 151 ARG A O 1
ATOM 1158 N N . VAL A 1 158 ? 2.518 -26.202 19.508 1.00 12.18 152 VAL A N 1
ATOM 1159 C CA . VAL A 1 158 ? 2.213 -25.204 20.538 1.00 12.74 152 VAL A CA 1
ATOM 1160 C C . VAL A 1 158 ? 3.129 -23.987 20.442 1.00 13.65 152 VAL A C 1
ATOM 1161 O O . VAL A 1 158 ? 4.363 -24.112 20.475 1.00 13.37 152 VAL A O 1
ATOM 1165 N N . LEU A 1 159 ? 2.518 -22.808 20.318 1.00 11.78 153 LEU A N 1
ATOM 1166 C CA . LEU A 1 159 ? 3.270 -21.554 20.279 1.00 11.21 153 LEU A CA 1
ATOM 1167 C C . LEU A 1 159 ? 2.948 -20.739 21.528 1.00 10.68 153 LEU A C 1
ATOM 1168 O O . LEU A 1 159 ? 1.818 -20.775 22.020 1.00 11.53 153 LEU A O 1
ATOM 1173 N N . VAL A 1 160 ? 3.929 -19.989 22.026 1.00 10.55 154 VAL A N 1
ATOM 1174 C CA . VAL A 1 160 ? 3.681 -19.049 23.116 1.00 11.32 154 VAL A CA 1
ATOM 1175 C C . VAL A 1 160 ? 4.362 -17.721 22.815 1.00 8.24 154 VAL A C 1
ATOM 1176 O O . VAL A 1 160 ? 5.500 -17.691 22.347 1.00 10.52 154 VAL A O 1
ATOM 1180 N N . CYS A 1 161 ? 3.661 -16.622 23.071 1.00 10.68 155 CYS A N 1
ATOM 1181 C CA . CYS A 1 161 ? 4.228 -15.296 22.889 1.00 11.11 155 CYS A CA 1
ATOM 1182 C C . CYS A 1 161 ? 5.156 -14.909 24.044 1.00 10.66 155 CYS A C 1
ATOM 1183 O O . CYS A 1 161 ? 4.864 -15.195 25.220 1.00 11.57 155 CYS A O 1
ATOM 1186 N N . ALA A 1 162 ? 6.276 -14.274 23.715 1.00 9.16 156 ALA A N 1
ATOM 1187 C CA . ALA A 1 162 ? 7.178 -13.721 24.730 1.00 10.30 156 ALA A CA 1
ATOM 1188 C C . ALA A 1 162 ? 7.643 -12.341 24.296 1.00 9.74 156 ALA A C 1
ATOM 1189 O O . ALA A 1 162 ? 7.769 -12.083 23.090 1.00 10.26 156 ALA A O 1
ATOM 1191 N N . THR A 1 163 ? 7.910 -11.462 25.264 1.00 9.08 157 THR A N 1
ATOM 1192 C CA . THR A 1 163 ? 8.369 -10.102 24.960 1.00 8.56 157 THR A CA 1
ATOM 1193 C C . THR A 1 163 ? 9.819 -9.848 25.352 1.00 9.77 157 THR A C 1
ATOM 1194 O O . THR A 1 163 ? 10.360 -8.789 25.055 1.00 9.29 157 THR A O 1
ATOM 1198 N N . THR A 1 164 ? 10.438 -10.812 26.034 1.00 9.97 158 THR A N 1
ATOM 1199 C CA . THR A 1 164 ? 11.814 -10.655 26.512 1.00 10.72 158 THR A CA 1
ATOM 1200 C C . THR A 1 164 ? 12.513 -11.999 26.460 1.00 10.96 158 THR A C 1
ATOM 1201 O O . THR A 1 164 ? 11.853 -13.038 26.435 1.00 11.21 158 THR A O 1
ATOM 1205 N N . PRO A 1 165 ? 13.850 -11.986 26.477 1.00 11.11 159 PRO A N 1
ATOM 1206 C CA . PRO A 1 165 ? 14.606 -13.242 26.588 1.00 11.25 159 PRO A CA 1
ATOM 1207 C C . PRO A 1 165 ? 14.234 -14.048 27.836 1.00 13.11 159 PRO A C 1
ATOM 1208 O O . PRO A 1 165 ? 14.217 -15.286 27.779 1.00 13.92 159 PRO A O 1
ATOM 1212 N N . GLU A 1 166 ? 13.927 -13.371 28.939 1.00 11.67 160 GLU A N 1
ATOM 1213 C CA . GLU A 1 166 ? 13.525 -14.073 30.158 1.00 12.24 160 GLU A CA 1
ATOM 1214 C C . GLU A 1 166 ? 12.193 -14.804 29.954 1.00 14.90 160 GLU A C 1
ATOM 1215 O O . GLU A 1 166 ? 12.025 -15.949 30.375 1.00 15.72 160 GLU A O 1
ATOM 1221 N N . GLU A 1 167 ? 11.243 -14.153 29.287 1.00 11.15 161 GLU A N 1
ATOM 1222 C CA . GLU A 1 167 ? 9.980 -14.812 28.989 1.00 12.97 161 GLU A CA 1
ATOM 1223 C C . GLU A 1 167 ? 10.181 -15.947 27.987 1.00 12.65 161 GLU A C 1
ATOM 1224 O O . GLU A 1 167 ? 9.535 -16.990 28.090 1.00 12.24 161 GLU A O 1
ATOM 1230 N N . ALA A 1 168 ? 11.090 -15.753 27.036 1.00 12.68 162 ALA A N 1
ATOM 1231 C CA . ALA A 1 168 ? 11.397 -16.796 26.061 1.00 11.86 162 ALA A CA 1
ATOM 1232 C C . ALA A 1 168 ? 11.976 -18.039 26.745 1.00 14.38 162 ALA A C 1
ATOM 1233 O O . ALA A 1 168 ? 11.693 -19.160 26.326 1.00 15.20 162 ALA A O 1
ATOM 1235 N N . ALA A 1 169 ? 12.765 -17.838 27.801 1.00 14.85 163 ALA A N 1
ATOM 1236 C CA . ALA A 1 169 ? 13.312 -18.964 28.563 1.00 17.75 163 ALA A CA 1
ATOM 1237 C C . ALA A 1 169 ? 12.199 -19.783 29.214 1.00 16.50 163 ALA A C 1
ATOM 1238 O O . ALA A 1 169 ? 12.282 -21.013 29.301 1.00 17.84 163 ALA A O 1
ATOM 1240 N N . LEU A 1 170 ? 11.156 -19.098 29.670 1.00 15.02 164 LEU A N 1
ATOM 1241 C CA . LEU A 1 170 ? 10.010 -19.771 30.273 1.00 15.17 164 LEU A CA 1
ATOM 1242 C C . LEU A 1 170 ? 9.212 -20.533 29.215 1.00 16.24 164 LEU A C 1
ATOM 1243 O O . LEU A 1 170 ? 8.676 -21.612 29.484 1.00 17.25 164 LEU A O 1
ATOM 1248 N N . VAL A 1 171 ? 9.141 -19.983 28.005 1.00 15.33 165 VAL A N 1
ATOM 1249 C CA . VAL A 1 171 ? 8.474 -20.679 26.915 1.00 15.96 165 VAL A CA 1
ATOM 1250 C C . VAL A 1 171 ? 9.226 -21.960 26.579 1.00 16.96 165 VAL A C 1
ATOM 1251 O O . VAL A 1 171 ? 8.612 -23.008 26.336 1.00 17.25 165 VAL A O 1
ATOM 1255 N N . GLU A 1 172 ? 10.553 -21.873 26.579 1.00 17.43 166 GLU A N 1
ATOM 1256 C CA . GLU A 1 172 ? 11.392 -23.037 26.326 1.00 19.57 166 GLU A CA 1
ATOM 1257 C C . GLU A 1 172 ? 11.165 -24.090 27.398 1.00 20.11 166 GLU A C 1
ATOM 1258 O O . GLU A 1 172 ? 11.008 -25.270 27.085 1.00 20.71 166 GLU A O 1
ATOM 1264 N N . ALA A 1 173 ? 11.119 -23.657 28.655 1.00 17.34 167 ALA A N 1
ATOM 1265 C CA . ALA A 1 173 ? 10.931 -24.586 29.773 1.00 20.72 167 ALA A CA 1
ATOM 1266 C C . ALA A 1 173 ? 9.548 -25.244 29.777 1.00 24.74 167 ALA A C 1
ATOM 1267 O O . ALA A 1 173 ? 9.368 -26.336 30.327 1.00 21.76 167 ALA A O 1
ATOM 1269 N N . ALA A 1 174 ? 8.573 -24.575 29.166 1.00 18.63 168 ALA A N 1
ATOM 1270 C CA . ALA A 1 174 ? 7.218 -25.099 29.049 1.00 19.41 168 ALA A CA 1
ATOM 1271 C C . ALA A 1 174 ? 7.130 -26.161 27.955 1.00 18.65 168 ALA A C 1
ATOM 1272 O O . ALA A 1 174 ? 6.136 -26.887 27.855 1.00 20.63 168 ALA A O 1
ATOM 1274 N N . GLY A 1 175 ? 8.163 -26.236 27.123 1.00 17.68 169 GLY A N 1
ATOM 1275 C CA . GLY A 1 175 ? 8.226 -27.252 26.088 1.00 18.16 169 GLY A CA 1
ATOM 1276 C C . GLY A 1 175 ? 7.575 -26.890 24.762 1.00 20.76 169 GLY A C 1
ATOM 1277 O O . GLY A 1 175 ? 7.333 -27.771 23.935 1.00 20.02 169 GLY A O 1
ATOM 1278 N N . ALA A 1 176 ? 7.306 -25.602 24.543 1.00 17.33 170 ALA A N 1
ATOM 1279 C CA . ALA A 1 176 ? 6.633 -25.165 23.317 1.00 15.64 170 ALA A CA 1
ATOM 1280 C C . ALA A 1 176 ? 7.438 -25.477 22.055 1.00 15.28 170 ALA A C 1
ATOM 1281 O O . ALA A 1 176 ? 8.667 -25.615 22.105 1.00 17.67 170 ALA A O 1
ATOM 1283 N N . ASP A 1 177 ? 6.741 -25.570 20.927 1.00 12.28 171 ASP A N 1
ATOM 1284 C CA . ASP A 1 177 ? 7.379 -25.793 19.635 1.00 14.26 171 ASP A CA 1
ATOM 1285 C C . ASP A 1 177 ? 7.992 -24.528 19.029 1.00 14.24 171 ASP A C 1
ATOM 1286 O O . ASP A 1 177 ? 8.909 -24.613 18.220 1.00 15.87 171 ASP A O 1
ATOM 1291 N N . ALA A 1 178 ? 7.462 -23.364 19.401 1.00 15.36 172 ALA A N 1
ATOM 1292 C CA . ALA A 1 178 ? 7.980 -22.102 18.886 1.00 14.28 172 ALA A CA 1
ATOM 1293 C C . ALA A 1 178 ? 7.612 -20.942 19.799 1.00 12.36 172 ALA A C 1
ATOM 1294 O O . ALA A 1 178 ? 6.634 -21.014 20.539 1.00 12.22 172 ALA A O 1
ATOM 1296 N N . VAL A 1 179 ? 8.416 -19.884 19.730 1.00 10.82 173 VAL A N 1
ATOM 1297 C CA . VAL A 1 179 ? 8.162 -18.668 20.492 1.00 10.55 173 VAL A CA 1
ATOM 1298 C C . VAL A 1 179 ? 7.766 -17.565 19.515 1.00 10.67 173 VAL A C 1
ATOM 1299 O O . VAL A 1 179 ? 8.391 -17.392 18.460 1.00 10.51 173 VAL A O 1
ATOM 1303 N N . VAL A 1 180 ? 6.694 -16.857 19.851 1.00 10.27 174 VAL A N 1
ATOM 1304 C CA . VAL A 1 180 ? 6.292 -15.682 19.080 1.00 10.25 174 VAL A CA 1
ATOM 1305 C C . VAL A 1 180 ? 6.883 -14.468 19.777 1.00 10.62 174 VAL A C 1
ATOM 1306 O O . VAL A 1 180 ? 6.461 -14.089 20.875 1.00 11.93 174 VAL A O 1
ATOM 1310 N N . ALA A 1 181 ? 7.886 -13.879 19.145 1.00 8.28 175 ALA A N 1
ATOM 1311 C CA . ALA A 1 181 ? 8.609 -12.754 19.712 1.00 9.44 175 ALA A CA 1
ATOM 1312 C C . ALA A 1 181 ? 7.842 -11.483 19.410 1.00 9.55 175 ALA A C 1
ATOM 1313 O O . ALA A 1 181 ? 7.873 -10.999 18.276 1.00 9.31 175 ALA A O 1
ATOM 1315 N N . GLN A 1 182 ? 7.170 -10.937 20.418 1.00 7.80 176 GLN A N 1
ATOM 1316 C CA . GLN A 1 182 ? 6.366 -9.737 20.225 1.00 9.35 176 GLN A CA 1
ATOM 1317 C C . GLN A 1 182 ? 7.140 -8.482 20.597 1.00 7.40 176 GLN A C 1
ATOM 1318 O O . GLN A 1 182 ? 7.409 -8.227 21.784 1.00 8.08 176 GLN A O 1
ATOM 1324 N N . GLY A 1 183 ? 7.457 -7.682 19.586 1.00 7.22 177 GLY A N 1
ATOM 1325 C CA . GLY A 1 183 ? 8.160 -6.427 19.791 1.00 7.58 177 GLY A CA 1
ATOM 1326 C C . GLY A 1 183 ? 7.210 -5.325 20.235 1.00 7.43 177 GLY A C 1
ATOM 1327 O O . GLY A 1 183 ? 5.975 -5.454 20.130 1.00 7.93 177 GLY A O 1
ATOM 1328 N N . ILE A 1 184 ? 7.797 -4.216 20.698 1.00 8.32 178 ILE A N 1
ATOM 1329 C CA . ILE A 1 184 ? 7.028 -3.075 21.179 1.00 9.05 178 ILE A CA 1
ATOM 1330 C C . ILE A 1 184 ? 6.108 -2.514 20.086 1.00 8.74 178 ILE A C 1
ATOM 1331 O O . ILE A 1 184 ? 5.064 -1.939 20.387 1.00 7.82 178 ILE A O 1
ATOM 1336 N N . GLU A 1 185 ? 6.480 -2.734 18.827 1.00 8.94 179 GLU A N 1
ATOM 1337 C CA . GLU A 1 185 ? 5.687 -2.283 17.679 1.00 6.83 179 GLU A CA 1
ATOM 1338 C C . GLU A 1 185 ? 4.289 -2.876 17.634 1.00 8.49 179 GLU A C 1
ATOM 1339 O O . GLU A 1 185 ? 3.384 -2.298 17.020 1.00 8.71 179 GLU A O 1
ATOM 1345 N N . ALA A 1 186 ? 4.120 -4.054 18.231 1.00 8.21 180 ALA A N 1
ATOM 1346 C CA . ALA A 1 186 ? 2.902 -4.835 18.019 1.00 7.11 180 ALA A CA 1
ATOM 1347 C C . ALA A 1 186 ? 1.645 -4.128 18.456 1.00 8.14 180 ALA A C 1
ATOM 1348 O O . ALA A 1 186 ? 1.632 -3.403 19.461 1.00 8.50 180 ALA A O 1
ATOM 1350 N N . GLY A 1 187 ? 0.575 -4.369 17.709 1.00 7.65 181 GLY A N 1
ATOM 1351 C CA . GLY A 1 187 ? -0.740 -3.909 18.103 1.00 8.40 181 GLY A CA 1
ATOM 1352 C C . GLY A 1 187 ? -1.402 -4.810 19.131 1.00 8.56 181 GLY A C 1
ATOM 1353 O O . GLY A 1 187 ? -1.025 -5.971 19.308 1.00 10.80 181 GLY A O 1
ATOM 1354 N N . GLY A 1 188 ? -2.423 -4.286 19.800 1.00 8.62 182 GLY A N 1
ATOM 1355 C CA . GLY A 1 188 ? -3.180 -5.079 20.758 1.00 9.99 182 GLY A CA 1
ATOM 1356 C C . GLY A 1 188 ? -2.444 -5.266 22.072 1.00 9.63 182 GLY A C 1
ATOM 1357 O O . GLY A 1 188 ? -1.527 -4.501 22.404 1.00 9.07 182 GLY A O 1
ATOM 1358 N N . SER A 1 189 ? -2.855 -6.276 22.830 1.00 11.34 183 SER A N 1
ATOM 1359 C CA . SER A 1 189 ? -2.318 -6.446 24.181 1.00 12.33 183 SER A CA 1
ATOM 1360 C C . SER A 1 189 ? -0.853 -6.880 24.170 1.00 9.75 183 SER A C 1
ATOM 1361 O O . SER A 1 189 ? -0.452 -7.784 23.422 1.00 11.95 183 SER A O 1
ATOM 1364 N N . ARG A 1 190 ? -0.054 -6.238 25.014 1.00 9.96 184 ARG A N 1
ATOM 1365 C CA . ARG A 1 190 ? 1.327 -6.679 25.174 1.00 10.39 184 ARG A CA 1
ATOM 1366 C C . ARG A 1 190 ? 1.391 -8.036 25.875 1.00 10.03 184 ARG A C 1
ATOM 1367 O O . ARG A 1 190 ? 0.681 -8.281 26.844 1.00 11.03 184 ARG A O 1
ATOM 1375 N N . GLY A 1 191 ? 2.260 -8.914 25.383 1.00 9.69 185 GLY A N 1
ATOM 1376 C CA . GLY A 1 191 ? 2.344 -10.268 25.909 1.00 12.31 185 GLY A CA 1
ATOM 1377 C C . GLY A 1 191 ? 3.138 -10.407 27.194 1.00 12.02 185 GLY A C 1
ATOM 1378 O O . GLY A 1 191 ? 3.520 -11.520 27.553 1.00 12.55 185 GLY A O 1
ATOM 1379 N N . VAL A 1 192 ? 3.394 -9.294 27.883 1.00 9.42 186 VAL A N 1
ATOM 1380 C CA . VAL A 1 192 ? 4.174 -9.294 29.123 1.00 10.53 186 VAL A CA 1
ATOM 1381 C C . VAL A 1 192 ? 3.572 -10.239 30.164 1.00 11.78 186 VAL A C 1
ATOM 1382 O O . VAL A 1 192 ? 2.370 -10.177 30.442 1.00 10.17 186 VAL A O 1
ATOM 1386 N N . PHE A 1 193 ? 4.398 -11.123 30.727 1.00 11.22 187 PHE A N 1
ATOM 1387 C CA . PHE A 1 193 ? 3.895 -12.139 31.660 1.00 11.35 187 PHE A CA 1
ATOM 1388 C C . PHE A 1 193 ? 3.443 -11.524 32.984 1.00 12.56 187 PHE A C 1
ATOM 1389 O O . PHE A 1 193 ? 2.358 -11.841 33.484 1.00 13.65 187 PHE A O 1
ATOM 1397 N N . GLU A 1 194 ? 4.294 -10.667 33.543 1.00 12.97 188 GLU A N 1
ATOM 1398 C CA . GLU A 1 194 ? 4.074 -10.090 34.865 1.00 14.38 188 GLU A CA 1
ATOM 1399 C C . GLU A 1 194 ? 4.281 -8.591 34.793 1.00 14.56 188 GLU A C 1
ATOM 1400 O O . GLU A 1 194 ? 5.360 -8.091 35.108 1.00 14.31 188 GLU A O 1
ATOM 1406 N N . PRO A 1 195 ? 3.255 -7.863 34.341 1.00 13.14 189 PRO A N 1
ATOM 1407 C CA . PRO A 1 195 ? 3.447 -6.428 34.107 1.00 16.00 189 PRO A CA 1
ATOM 1408 C C . PRO A 1 195 ? 3.735 -5.639 35.384 1.00 13.03 189 PRO A C 1
ATOM 1409 O O . PRO A 1 195 ? 4.259 -4.537 35.296 1.00 14.09 189 PRO A O 1
ATOM 1413 N N . GLU A 1 196 ? 3.427 -6.202 36.550 1.00 13.92 190 GLU A N 1
ATOM 1414 C CA . GLU A 1 196 ? 3.758 -5.534 37.810 1.00 15.66 190 GLU A CA 1
ATOM 1415 C C . GLU A 1 196 ? 5.268 -5.399 38.012 1.00 17.63 190 GLU A C 1
ATOM 1416 O O . GLU A 1 196 ? 5.723 -4.578 38.813 1.00 19.61 190 GLU A O 1
ATOM 1422 N N . ARG A 1 197 ? 6.042 -6.203 37.291 1.00 16.52 191 ARG A N 1
ATOM 1423 C CA . ARG A 1 197 ? 7.505 -6.097 37.341 1.00 17.73 191 ARG A CA 1
ATOM 1424 C C . ARG A 1 197 ? 8.052 -5.073 36.360 1.00 19.76 191 ARG A C 1
ATOM 1425 O O . ARG A 1 197 ? 9.264 -4.845 36.300 1.00 22.62 191 ARG A O 1
ATOM 1433 N N . GLY A 1 198 ? 7.158 -4.456 35.596 1.00 16.54 192 GLY A N 1
ATOM 1434 C CA . GLY A 1 198 ? 7.553 -3.493 34.586 1.00 17.15 192 GLY A CA 1
ATOM 1435 C C . GLY A 1 198 ? 7.483 -4.088 33.191 1.00 16.74 192 GLY A C 1
ATOM 1436 O O . GLY A 1 198 ? 7.044 -5.226 33.008 1.00 16.53 192 GLY A O 1
ATOM 1437 N N . ASP A 1 199 ? 7.913 -3.304 32.206 1.00 17.13 193 ASP A N 1
ATOM 1438 C CA . ASP A 1 199 ? 7.889 -3.726 30.809 1.00 15.49 193 ASP A CA 1
ATOM 1439 C C . ASP A 1 199 ? 9.187 -3.264 30.162 1.00 15.15 193 ASP A C 1
ATOM 1440 O O . ASP A 1 199 ? 9.406 -2.064 30.013 1.00 14.45 193 ASP A O 1
ATOM 1445 N N . ALA A 1 200 ? 10.042 -4.209 29.772 1.00 12.65 194 ALA A N 1
ATOM 1446 C CA . ALA A 1 200 ? 11.311 -3.854 29.128 1.00 11.67 194 ALA A CA 1
ATOM 1447 C C . ALA A 1 200 ? 11.083 -3.157 27.778 1.00 10.89 194 ALA A C 1
ATOM 1448 O O . ALA A 1 200 ? 11.968 -2.453 27.284 1.00 10.83 194 ALA A O 1
ATOM 1450 N N . ALA A 1 201 ? 9.906 -3.372 27.182 1.00 10.37 195 ALA A N 1
ATOM 1451 C CA . ALA A 1 201 ? 9.522 -2.684 25.944 1.00 10.79 195 ALA A CA 1
ATOM 1452 C C . ALA A 1 201 ? 10.613 -2.750 24.860 1.00 8.38 195 ALA A C 1
ATOM 1453 O O . ALA A 1 201 ? 11.090 -1.729 24.349 1.00 9.01 195 ALA A O 1
ATOM 1455 N N . ILE A 1 202 ? 10.999 -3.978 24.522 1.00 8.12 196 ILE A N 1
ATOM 1456 C CA . ILE A 1 202 ? 12.038 -4.228 23.532 1.00 8.05 196 ILE A CA 1
ATOM 1457 C C . ILE A 1 202 ? 11.453 -4.201 22.119 1.00 7.50 196 ILE A C 1
ATOM 1458 O O . ILE A 1 202 ? 10.397 -4.803 21.859 1.00 8.30 196 ILE A O 1
ATOM 1463 N N . GLY A 1 203 ? 12.112 -3.486 21.216 1.00 8.84 197 GLY A N 1
ATOM 1464 C CA . GLY A 1 203 ? 11.642 -3.396 19.844 1.00 7.58 197 GLY A CA 1
ATOM 1465 C C . GLY A 1 203 ? 11.854 -4.696 19.096 1.00 7.97 197 GLY A C 1
ATOM 1466 O O . GLY A 1 203 ? 12.742 -5.489 19.442 1.00 8.79 197 GLY A O 1
ATOM 1467 N N . THR A 1 204 ? 11.064 -4.893 18.050 1.00 8.83 198 THR A N 1
ATOM 1468 C CA . THR A 1 204 ? 11.113 -6.119 17.260 1.00 8.85 198 THR A CA 1
ATOM 1469 C C . THR A 1 204 ? 12.521 -6.452 16.736 1.00 9.51 198 THR A C 1
ATOM 1470 O O . THR A 1 204 ? 12.959 -7.605 16.810 1.00 9.34 198 THR A O 1
ATOM 1474 N N . LEU A 1 205 ? 13.228 -5.450 16.213 1.00 7.86 199 LEU A N 1
ATOM 1475 C CA . LEU A 1 205 ? 14.533 -5.695 15.614 1.00 8.29 199 LEU A CA 1
ATOM 1476 C C . LEU A 1 205 ? 15.509 -6.242 16.652 1.00 10.94 199 LEU A C 1
ATOM 1477 O O . LEU A 1 205 ? 16.262 -7.177 16.363 1.00 12.35 199 LEU A O 1
ATOM 1482 N N . ALA A 1 206 ? 15.493 -5.686 17.862 1.00 8.21 200 ALA A N 1
ATOM 1483 C CA . ALA A 1 206 ? 16.363 -6.223 18.911 1.00 9.20 200 ALA A CA 1
ATOM 1484 C C . ALA A 1 206 ? 15.847 -7.564 19.422 1.00 9.19 200 ALA A C 1
ATOM 1485 O O . ALA A 1 206 ? 16.623 -8.523 19.565 1.00 9.90 200 ALA A O 1
ATOM 1487 N N . LEU A 1 207 ? 14.547 -7.654 19.700 1.00 7.42 201 LEU A N 1
ATOM 1488 C CA . LEU A 1 207 ? 14.005 -8.869 20.313 1.00 8.24 201 LEU A CA 1
ATOM 1489 C C . LEU A 1 207 ? 14.185 -10.103 19.440 1.00 9.60 201 LEU A C 1
ATOM 1490 O O . LEU A 1 207 ? 14.604 -11.158 19.930 1.00 9.79 201 LEU A O 1
ATOM 1495 N N . VAL A 1 208 ? 13.869 -9.989 18.155 1.00 8.23 202 VAL A N 1
ATOM 1496 C CA . VAL A 1 208 ? 13.998 -11.131 17.253 1.00 8.36 202 VAL A CA 1
ATOM 1497 C C . VAL A 1 208 ? 15.449 -11.602 17.158 1.00 10.37 202 VAL A C 1
ATOM 1498 O O . VAL A 1 208 ? 15.724 -12.803 17.227 1.00 11.07 202 VAL A O 1
ATOM 1502 N N . ARG A 1 209 ? 16.376 -10.661 17.032 1.00 9.28 203 ARG A N 1
ATOM 1503 C CA . ARG A 1 209 ? 17.788 -11.011 16.952 1.00 8.53 203 ARG A CA 1
ATOM 1504 C C . ARG A 1 209 ? 18.267 -11.686 18.233 1.00 11.00 203 ARG A C 1
ATOM 1505 O O . ARG A 1 209 ? 19.002 -12.674 18.185 1.00 11.70 203 ARG A O 1
ATOM 1513 N N . LEU A 1 210 ? 17.860 -11.157 19.382 1.00 10.46 204 LEU A N 1
ATOM 1514 C CA . LEU A 1 210 ? 18.260 -11.724 20.666 1.00 11.08 204 LEU A CA 1
ATOM 1515 C C . LEU A 1 210 ? 17.763 -13.157 20.829 1.00 13.08 204 LEU A C 1
ATOM 1516 O O . LEU A 1 210 ? 18.505 -14.043 21.257 1.00 14.98 204 LEU A O 1
ATOM 1521 N N . LEU A 1 211 ? 16.503 -13.387 20.489 1.00 10.60 205 LEU A N 1
ATOM 1522 C CA . LEU A 1 211 ? 15.930 -14.713 20.623 1.00 11.01 205 LEU A CA 1
ATOM 1523 C C . LEU A 1 211 ? 16.497 -15.697 19.589 1.00 14.95 205 LEU A C 1
ATOM 1524 O O . LEU A 1 211 ? 16.713 -16.859 19.911 1.00 14.70 205 LEU A O 1
ATOM 1529 N N . ALA A 1 212 ? 16.746 -15.240 18.363 1.00 13.17 206 ALA A N 1
ATOM 1530 C CA . ALA A 1 212 ? 17.321 -16.106 17.333 1.00 13.49 206 ALA A CA 1
ATOM 1531 C C . ALA A 1 212 ? 18.764 -16.462 17.682 1.00 18.43 206 ALA A C 1
ATOM 1532 O O . ALA A 1 212 ? 19.208 -17.593 17.463 1.00 19.50 206 ALA A O 1
ATOM 1534 N N . ALA A 1 213 ? 19.496 -15.502 18.236 1.00 17.19 207 ALA A N 1
ATOM 1535 C CA . ALA A 1 213 ? 20.875 -15.740 18.649 1.00 21.15 207 ALA A CA 1
ATOM 1536 C C . ALA A 1 213 ? 20.969 -16.818 19.733 1.00 28.63 207 ALA A C 1
ATOM 1537 O O . ALA A 1 213 ? 22.059 -17.316 20.020 1.00 27.70 207 ALA A O 1
ATOM 1539 N N . ARG A 1 214 ? 19.828 -17.176 20.324 1.00 26.30 208 ARG A N 1
ATOM 1540 C CA . ARG A 1 214 ? 19.765 -18.220 21.347 1.00 29.55 208 ARG A CA 1
ATOM 1541 C C . ARG A 1 214 ? 19.786 -19.635 20.756 1.00 31.62 208 ARG A C 1
ATOM 1542 O O . ARG A 1 214 ? 20.008 -20.611 21.479 1.00 36.66 208 ARG A O 1
ATOM 1550 N N . GLY A 1 215 ? 19.544 -19.737 19.451 1.00 33.22 209 GLY A N 1
ATOM 1551 C CA . GLY A 1 215 ? 19.668 -20.994 18.725 1.00 31.48 209 GLY A CA 1
ATOM 1552 C C . GLY A 1 215 ? 18.840 -22.151 19.257 1.00 35.72 209 GLY A C 1
ATOM 1553 O O . GLY A 1 215 ? 19.185 -23.317 19.043 1.00 36.63 209 GLY A O 1
ATOM 1554 N N . SER A 1 216 ? 17.755 -21.834 19.955 1.00 30.76 210 SER A N 1
ATOM 1555 C CA . SER A 1 216 ? 16.886 -22.858 20.524 1.00 30.77 210 SER A CA 1
ATOM 1556 C C . SER A 1 216 ? 15.598 -23.000 19.723 1.00 27.82 210 SER A C 1
ATOM 1557 O O . SER A 1 216 ? 15.575 -23.663 18.682 1.00 30.58 210 SER A O 1
ATOM 1560 N N . LEU A 1 217 ? 14.531 -22.369 20.207 1.00 24.15 211 LEU A N 1
ATOM 1561 C CA . LEU A 1 217 ? 13.235 -22.447 19.544 1.00 19.65 211 LEU A CA 1
ATOM 1562 C C . LEU A 1 217 ? 13.182 -21.614 18.275 1.00 15.86 211 LEU A C 1
ATOM 1563 O O . LEU A 1 217 ? 13.794 -20.541 18.203 1.00 17.40 211 LEU A O 1
ATOM 1568 N N . PRO A 1 218 ? 12.430 -22.099 17.280 1.00 16.00 212 PRO A N 1
ATOM 1569 C CA . PRO A 1 218 ? 12.091 -21.258 16.131 1.00 14.21 212 PRO A CA 1
ATOM 1570 C C . PRO A 1 218 ? 11.411 -19.988 16.632 1.00 14.05 212 PRO A C 1
ATOM 1571 O O . PRO A 1 218 ? 10.582 -20.047 17.543 1.00 13.43 212 PRO A O 1
ATOM 1575 N N . VAL A 1 219 ? 11.775 -18.856 16.043 1.00 11.80 213 VAL A N 1
ATOM 1576 C CA . VAL A 1 219 ? 11.273 -17.556 16.463 1.00 10.90 213 VAL A CA 1
ATOM 1577 C C . VAL A 1 219 ? 10.321 -17.005 15.413 1.00 10.07 213 VAL A C 1
ATOM 1578 O O . VAL A 1 219 ? 10.695 -16.863 14.249 1.00 11.31 213 VAL A O 1
ATOM 1582 N N . VAL A 1 220 ? 9.095 -16.699 15.827 1.00 10.54 214 VAL A N 1
ATOM 1583 C CA . VAL A 1 220 ? 8.119 -16.062 14.945 1.00 9.28 214 VAL A CA 1
ATOM 1584 C C . VAL A 1 220 ? 8.116 -14.578 15.281 1.00 9.05 214 VAL A C 1
ATOM 1585 O O . VAL A 1 220 ? 7.772 -14.210 16.408 1.00 10.27 214 VAL A O 1
ATOM 1589 N N . ALA A 1 221 ? 8.520 -13.734 14.329 1.00 8.71 215 ALA A N 1
ATOM 1590 C CA . ALA A 1 221 ? 8.608 -12.277 14.566 1.00 8.40 215 ALA A CA 1
ATOM 1591 C C . ALA A 1 221 ? 7.221 -11.635 14.520 1.00 9.34 215 ALA A C 1
ATOM 1592 O O . ALA A 1 221 ? 6.488 -11.821 13.551 1.00 9.21 215 ALA A O 1
ATOM 1594 N N . ALA A 1 222 ? 6.874 -10.854 15.547 1.00 8.16 216 ALA A N 1
ATOM 1595 C CA . ALA A 1 222 ? 5.568 -10.198 15.604 1.00 10.04 216 ALA A CA 1
ATOM 1596 C C . ALA A 1 222 ? 5.730 -8.757 16.043 1.00 9.70 216 ALA A C 1
ATOM 1597 O O . ALA A 1 222 ? 6.278 -8.475 17.114 1.00 11.38 216 ALA A O 1
ATOM 1599 N N . GLY A 1 223 ? 5.237 -7.832 15.228 1.00 8.20 217 GLY A N 1
ATOM 1600 C CA . GLY A 1 223 ? 5.221 -6.429 15.619 1.00 9.82 217 GLY A CA 1
ATOM 1601 C C . GLY A 1 223 ? 5.807 -5.509 14.571 1.00 8.50 217 GLY A C 1
ATOM 1602 O O . GLY A 1 223 ? 7.019 -5.434 14.376 1.00 8.66 217 GLY A O 1
ATOM 1603 N N . GLY A 1 224 ? 4.916 -4.797 13.885 1.00 8.06 218 GLY A N 1
ATOM 1604 C CA . GLY A 1 224 ? 5.319 -3.781 12.934 1.00 8.63 218 GLY A CA 1
ATOM 1605 C C . GLY A 1 224 ? 5.571 -4.252 11.516 1.00 10.07 218 GLY A C 1
ATOM 1606 O O . GLY A 1 224 ? 5.944 -3.455 10.656 1.00 10.80 218 GLY A O 1
ATOM 1607 N N . ILE A 1 225 ? 5.351 -5.535 11.261 1.00 8.82 219 ILE A N 1
ATOM 1608 C CA . ILE A 1 225 ? 5.612 -6.106 9.940 1.00 8.51 219 ILE A CA 1
ATOM 1609 C C . ILE A 1 225 ? 4.361 -5.983 9.057 1.00 8.63 219 ILE A C 1
ATOM 1610 O O . ILE A 1 225 ? 3.297 -6.486 9.411 1.00 9.41 219 ILE A O 1
ATOM 1615 N N . MET A 1 226 ? 4.495 -5.298 7.921 1.00 8.98 220 MET A N 1
ATOM 1616 C CA . MET A 1 226 ? 3.340 -4.896 7.105 1.00 8.34 220 MET A CA 1
ATOM 1617 C C . MET A 1 226 ? 3.489 -5.269 5.628 1.00 10.96 220 MET A C 1
ATOM 1618 O O . MET A 1 226 ? 2.553 -5.110 4.841 1.00 11.21 220 MET A O 1
ATOM 1623 N N . ASP A 1 227 ? 4.672 -5.731 5.246 1.00 8.63 221 ASP A N 1
ATOM 1624 C CA . ASP A 1 227 ? 4.943 -6.012 3.841 1.00 11.36 221 ASP A CA 1
ATOM 1625 C C . ASP A 1 227 ? 6.090 -7.016 3.699 1.00 10.04 221 ASP A C 1
ATOM 1626 O O . ASP A 1 227 ? 6.687 -7.424 4.699 1.00 9.42 221 ASP A O 1
ATOM 1631 N N . GLY A 1 228 ? 6.373 -7.446 2.472 1.00 10.66 222 GLY A N 1
ATOM 1632 C CA . GLY A 1 228 ? 7.406 -8.449 2.287 1.00 10.12 222 GLY A CA 1
ATOM 1633 C C . GLY A 1 228 ? 8.798 -7.990 2.679 1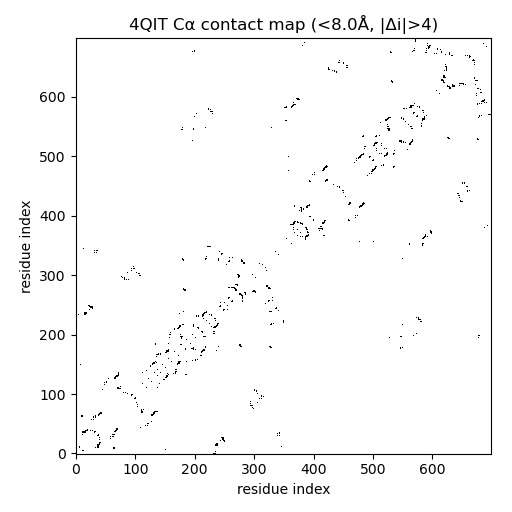.00 10.15 222 GLY A C 1
ATOM 1634 O O . GLY A 1 228 ? 9.614 -8.812 3.091 1.00 10.09 222 GLY A O 1
ATOM 1635 N N . ARG A 1 229 ? 9.084 -6.695 2.536 1.00 10.53 223 ARG A N 1
ATOM 1636 C CA . ARG A 1 229 ? 10.354 -6.144 3.021 1.00 10.43 223 ARG A CA 1
ATOM 1637 C C . ARG A 1 229 ? 10.506 -6.369 4.527 1.00 9.88 223 ARG A C 1
ATOM 1638 O O . ARG A 1 229 ? 11.578 -6.769 4.990 1.00 10.31 223 ARG A O 1
ATOM 1646 N N . GLY A 1 230 ? 9.434 -6.134 5.286 1.00 9.66 224 GLY A N 1
ATOM 1647 C CA . GLY A 1 230 ? 9.430 -6.431 6.718 1.00 9.68 224 GLY A CA 1
ATOM 1648 C C . GLY A 1 230 ? 9.649 -7.909 7.015 1.00 10.28 224 GLY A C 1
ATOM 1649 O O . GLY A 1 230 ? 10.373 -8.273 7.950 1.00 8.91 224 GLY A O 1
ATOM 1650 N N . ILE A 1 231 ? 9.033 -8.776 6.216 1.00 9.88 225 ILE A N 1
ATOM 1651 C CA . ILE A 1 231 ? 9.244 -10.211 6.369 1.00 8.86 225 ILE A CA 1
ATOM 1652 C C . ILE A 1 231 ? 10.699 -10.592 6.104 1.00 10.06 225 ILE A C 1
ATOM 1653 O O . ILE A 1 231 ? 11.316 -11.307 6.892 1.00 9.62 225 ILE A O 1
ATOM 1658 N N . ARG A 1 232 ? 11.257 -10.077 5.012 1.00 10.48 226 ARG A N 1
ATOM 1659 C CA . ARG A 1 232 ? 12.645 -10.341 4.674 1.00 11.90 226 ARG A CA 1
ATOM 1660 C C . ARG A 1 232 ? 13.574 -9.862 5.778 1.00 10.42 226 ARG A C 1
ATOM 1661 O O . ARG A 1 232 ? 14.531 -10.557 6.122 1.00 10.41 226 ARG A O 1
ATOM 1669 N N . ALA A 1 233 ? 13.274 -8.700 6.360 1.00 9.67 227 ALA A N 1
ATOM 1670 C CA . ALA A 1 233 ? 14.109 -8.181 7.445 1.00 9.47 227 ALA A CA 1
ATOM 1671 C C . ALA A 1 233 ? 14.055 -9.105 8.661 1.00 10.01 227 ALA A C 1
ATOM 1672 O O . ALA A 1 233 ? 15.087 -9.401 9.268 1.00 10.31 227 ALA A O 1
ATOM 1674 N N . ALA A 1 234 ? 12.852 -9.558 9.014 1.00 9.52 228 ALA A N 1
ATOM 1675 C CA . ALA A 1 234 ? 12.682 -10.506 10.120 1.00 9.09 228 ALA A CA 1
ATOM 1676 C C . ALA A 1 234 ? 13.498 -11.774 9.889 1.00 10.16 228 ALA A C 1
ATOM 1677 O O . ALA A 1 234 ? 14.155 -12.281 10.808 1.00 10.66 228 ALA A O 1
ATOM 1679 N N . LEU A 1 235 ? 13.467 -12.284 8.662 1.00 10.42 229 LEU A N 1
ATOM 1680 C CA . LEU A 1 235 ? 14.244 -13.470 8.340 1.00 11.89 229 LEU A CA 1
ATOM 1681 C C . LEU A 1 235 ? 15.752 -13.209 8.420 1.00 11.50 229 LEU A C 1
ATOM 1682 O O . LEU A 1 235 ? 16.507 -14.072 8.868 1.00 12.27 229 LEU A O 1
ATOM 1687 N N . GLU A 1 236 ? 16.210 -12.039 7.984 1.00 9.30 230 GLU A N 1
ATOM 1688 C CA . GLU A 1 236 ? 17.618 -11.699 8.141 1.00 11.55 230 GLU A CA 1
ATOM 1689 C C . GLU A 1 236 ? 18.033 -11.706 9.609 1.00 11.42 230 GLU A C 1
ATOM 1690 O O . GLU A 1 236 ? 19.168 -12.067 9.944 1.00 12.36 230 GLU A O 1
ATOM 1696 N N . LEU A 1 237 ? 17.110 -11.334 10.495 1.00 10.97 231 LEU A N 1
ATOM 1697 C CA . LEU A 1 237 ? 17.417 -11.276 11.930 1.00 10.98 231 LEU A CA 1
ATOM 1698 C C . LEU A 1 237 ? 17.480 -12.665 12.564 1.00 10.90 231 LEU A C 1
ATOM 1699 O O . LEU A 1 237 ? 17.942 -12.821 13.697 1.00 12.34 231 LEU A O 1
ATOM 1704 N N . GLY A 1 238 ? 17.007 -13.666 11.828 1.00 12.47 232 GLY A N 1
ATOM 1705 C CA . GLY A 1 238 ? 17.028 -15.038 12.290 1.00 14.35 232 GLY A CA 1
ATOM 1706 C C . GLY A 1 238 ? 15.668 -15.650 12.566 1.00 12.24 232 GLY A C 1
ATOM 1707 O O . GLY A 1 238 ? 15.599 -16.769 13.053 1.00 12.03 232 GLY A O 1
ATOM 1708 N N . ALA A 1 239 ? 14.581 -14.937 12.272 1.00 10.62 233 ALA A N 1
ATOM 1709 C CA . ALA A 1 239 ? 13.251 -15.491 12.507 1.00 10.85 233 ALA A CA 1
ATOM 1710 C C . ALA A 1 239 ? 12.985 -16.655 11.560 1.00 10.10 233 ALA A C 1
ATOM 1711 O O . ALA A 1 239 ? 13.552 -16.719 10.469 1.00 11.63 233 ALA A O 1
ATOM 1713 N N . SER A 1 240 ? 12.104 -17.553 11.983 1.00 10.17 234 SER A N 1
ATOM 1714 C CA . SER A 1 240 ? 11.666 -18.662 11.141 1.00 12.01 234 SER A CA 1
ATOM 1715 C C . SER A 1 240 ? 10.333 -18.386 10.463 1.00 12.39 234 SER A C 1
ATOM 1716 O O . SER A 1 240 ? 9.938 -19.121 9.555 1.00 13.11 234 SER A O 1
ATOM 1719 N N . ALA A 1 241 ? 9.632 -17.343 10.916 1.00 9.49 235 ALA A N 1
ATOM 1720 C CA . ALA A 1 241 ? 8.329 -16.971 10.374 1.00 9.86 235 ALA A CA 1
ATOM 1721 C C . ALA A 1 241 ? 7.946 -15.595 10.901 1.00 9.64 235 ALA A C 1
ATOM 1722 O O . ALA A 1 241 ? 8.663 -15.020 11.721 1.00 10.49 235 ALA A O 1
ATOM 1724 N N . VAL A 1 242 ? 6.823 -15.068 10.426 1.00 8.86 236 VAL A N 1
ATOM 1725 C CA . VAL A 1 242 ? 6.275 -13.821 10.952 1.00 9.48 236 VAL A CA 1
ATOM 1726 C C . VAL A 1 242 ? 4.818 -13.998 11.356 1.00 10.47 236 VAL A C 1
ATOM 1727 O O . VAL A 1 242 ? 4.112 -14.889 10.850 1.00 10.23 236 VAL A O 1
ATOM 1731 N N . GLN A 1 243 ? 4.377 -13.159 12.286 1.00 9.36 237 GLN A N 1
ATOM 1732 C CA . GLN A 1 243 ? 2.981 -13.103 12.683 1.00 9.35 237 GLN A CA 1
ATOM 1733 C C . GLN A 1 243 ? 2.544 -11.655 12.533 1.00 8.02 237 GLN A C 1
ATOM 1734 O O . GLN A 1 243 ? 3.211 -10.741 13.049 1.00 9.69 237 GLN A O 1
ATOM 1740 N N . MET A 1 244 ? 1.440 -11.457 11.808 1.00 8.33 238 MET A N 1
ATOM 1741 C CA . MET A 1 244 ? 0.997 -10.135 11.375 1.00 7.24 238 MET A CA 1
ATOM 1742 C C . MET A 1 244 ? -0.470 -9.937 11.713 1.00 8.11 238 MET A C 1
ATOM 1743 O O . MET A 1 244 ? -1.316 -10.711 11.267 1.00 9.82 238 MET A O 1
ATOM 1748 N N . GLY A 1 245 ? -0.766 -8.914 12.513 1.00 7.93 239 GLY A N 1
ATOM 1749 C CA . GLY A 1 245 ? -2.132 -8.619 12.900 1.00 9.24 239 GLY A CA 1
ATOM 1750 C C . GLY A 1 245 ? -2.692 -7.416 12.156 1.00 8.98 239 GLY A C 1
ATOM 1751 O O . GLY A 1 245 ? -3.646 -7.532 11.379 1.00 9.15 239 GLY A O 1
ATOM 1752 N N . THR A 1 246 ? -2.089 -6.255 12.397 1.00 7.73 240 THR A N 1
ATOM 1753 C CA . THR A 1 246 ? -2.588 -5.000 11.833 1.00 8.12 240 THR A CA 1
ATOM 1754 C C . THR A 1 246 ? -2.782 -5.082 10.317 1.00 9.20 240 THR A C 1
ATOM 1755 O O . THR A 1 246 ? -3.771 -4.574 9.782 1.00 9.88 240 THR A O 1
ATOM 1759 N N . ALA A 1 247 ? -1.870 -5.770 9.635 1.00 8.05 241 ALA A N 1
ATOM 1760 C CA . ALA A 1 247 ? -1.962 -5.910 8.172 1.00 8.39 241 ALA A CA 1
ATOM 1761 C C . ALA A 1 247 ? -3.261 -6.570 7.697 1.00 10.48 241 ALA A C 1
ATOM 1762 O O . ALA A 1 247 ? -3.699 -6.318 6.562 1.00 10.95 241 ALA A O 1
ATOM 1764 N N . PHE A 1 248 ? -3.878 -7.394 8.547 1.00 10.22 242 PHE A N 1
ATOM 1765 C CA . PHE A 1 248 ? -5.084 -8.132 8.156 1.00 9.01 242 PHE A CA 1
ATOM 1766 C C . PHE A 1 248 ? -6.381 -7.506 8.654 1.00 9.98 242 PHE A C 1
ATOM 1767 O O . PHE A 1 248 ? -7.465 -7.982 8.319 1.00 10.71 242 PHE A O 1
ATOM 1775 N N . VAL A 1 249 ? -6.283 -6.434 9.436 1.00 10.16 243 VAL A N 1
ATOM 1776 C CA . VAL A 1 249 ? -7.475 -5.816 10.018 1.00 10.70 243 VAL A CA 1
ATOM 1777 C C . VAL A 1 249 ? -8.464 -5.302 8.968 1.00 9.87 243 VAL A C 1
ATOM 1778 O O . VAL A 1 249 ? -9.680 -5.487 9.095 1.00 10.81 243 VAL A O 1
ATOM 1782 N N . LEU A 1 250 ? -7.934 -4.669 7.926 1.00 10.00 244 LEU A N 1
ATOM 1783 C CA . LEU A 1 250 ? -8.767 -4.114 6.857 1.00 10.50 244 LEU A CA 1
ATOM 1784 C C . LEU A 1 250 ? -9.299 -5.141 5.855 1.00 10.47 244 LEU A C 1
ATOM 1785 O O . LEU A 1 250 ? -10.076 -4.786 4.961 1.00 11.74 244 LEU A O 1
ATOM 1790 N N . CYS A 1 251 ? -8.886 -6.397 5.988 1.00 11.26 245 CYS A N 1
ATOM 1791 C CA . CYS A 1 251 ? -9.411 -7.443 5.105 1.00 10.35 245 CYS A CA 1
ATOM 1792 C C . CYS A 1 251 ? -10.918 -7.514 5.292 1.00 12.69 245 CYS A C 1
ATOM 1793 O O . CYS A 1 251 ? -11.416 -7.375 6.407 1.00 10.54 245 CYS A O 1
ATOM 1796 N N . PRO A 1 252 ? -11.656 -7.713 4.196 1.00 11.78 246 PRO A N 1
ATOM 1797 C CA . PRO A 1 252 ? -13.119 -7.777 4.260 1.00 11.41 246 PRO A CA 1
ATOM 1798 C C . PRO A 1 252 ? -13.602 -8.954 5.108 1.00 13.23 246 PRO A C 1
ATOM 1799 O O . PRO A 1 252 ? -14.723 -8.909 5.633 1.00 14.65 246 PRO A O 1
ATOM 1803 N N . GLU A 1 253 ? -12.763 -9.977 5.251 1.00 12.59 247 GLU A N 1
ATOM 1804 C CA . GLU A 1 253 ? -13.103 -11.156 6.046 1.00 11.84 247 GLU A CA 1
ATOM 1805 C C . GLU A 1 253 ? -13.022 -10.915 7.553 1.00 12.51 247 GLU A C 1
ATOM 1806 O O . GLU A 1 253 ? -13.550 -11.704 8.323 1.00 13.85 247 GLU A O 1
ATOM 1812 N N . SER A 1 254 ? -12.356 -9.845 7.983 1.00 11.16 248 SER A N 1
ATOM 1813 C CA . SER A 1 254 ? -12.248 -9.588 9.419 1.00 11.08 248 SER A CA 1
ATOM 1814 C C . SER A 1 254 ? -13.564 -9.040 9.965 1.00 10.53 248 SER A C 1
ATOM 1815 O O . SER A 1 254 ? -14.438 -8.625 9.193 1.00 14.12 248 SER A O 1
ATOM 1818 N N . SER A 1 255 ? -13.712 -9.026 11.290 1.00 12.66 249 SER A N 1
ATOM 1819 C CA . SER A 1 255 ? -14.912 -8.454 11.891 1.00 13.09 249 SER A CA 1
ATOM 1820 C C . SER A 1 255 ? -14.722 -7.037 12.440 1.00 13.30 249 SER A C 1
ATOM 1821 O O . SER A 1 255 ? -15.508 -6.583 13.273 1.00 14.70 249 SER A O 1
ATOM 1824 N N . ALA A 1 256 ? -13.697 -6.328 11.969 1.00 12.78 250 ALA A N 1
ATOM 1825 C CA . ALA A 1 256 ? -13.559 -4.912 12.300 1.00 11.13 250 ALA A CA 1
ATOM 1826 C C . ALA A 1 256 ? -14.809 -4.189 11.809 1.00 11.78 250 ALA A C 1
ATOM 1827 O O . ALA A 1 256 ? -15.285 -4.446 10.695 1.00 14.15 250 ALA A O 1
ATOM 1829 N N . ASN A 1 257 ? -15.351 -3.289 12.619 1.00 12.80 251 ASN A N 1
ATOM 1830 C CA . ASN A 1 257 ? -16.510 -2.541 12.150 1.00 14.23 251 ASN A CA 1
ATOM 1831 C C . ASN A 1 257 ? -16.113 -1.359 11.262 1.00 12.89 251 ASN A C 1
ATOM 1832 O O . ASN A 1 257 ? -14.920 -1.082 11.062 1.00 11.41 251 ASN A O 1
ATOM 1837 N N . ALA A 1 258 ? -17.104 -0.669 10.707 1.00 12.50 252 ALA A N 1
ATOM 1838 C CA . ALA A 1 258 ? -16.830 0.420 9.780 1.00 13.72 252 ALA A CA 1
ATOM 1839 C C . ALA A 1 258 ? -15.996 1.535 10.401 1.00 10.72 252 ALA A C 1
ATOM 1840 O O . ALA A 1 258 ? -15.114 2.105 9.751 1.00 13.77 252 ALA A O 1
ATOM 1842 N N . ALA A 1 259 ? -16.268 1.851 11.660 1.00 12.42 253 ALA A N 1
ATOM 1843 C CA . ALA A 1 259 ? -15.531 2.932 12.297 1.00 11.59 253 ALA A CA 1
ATOM 1844 C C . ALA A 1 259 ? -14.054 2.556 12.460 1.00 10.60 253 ALA A C 1
ATOM 1845 O O . ALA A 1 259 ? -13.168 3.397 12.279 1.00 10.26 253 ALA A O 1
ATOM 1847 N N . TYR A 1 260 ? -13.797 1.300 12.805 1.00 11.32 254 TYR A N 1
ATOM 1848 C CA . TYR A 1 260 ? -12.427 0.802 12.955 1.00 9.95 254 TYR A CA 1
ATOM 1849 C C . TYR A 1 260 ? -11.688 0.882 11.619 1.00 10.43 254 TYR A C 1
ATOM 1850 O O . TYR A 1 260 ? -10.554 1.366 11.545 1.00 9.76 254 TYR A O 1
ATOM 1859 N N . ARG A 1 261 ? -12.334 0.429 10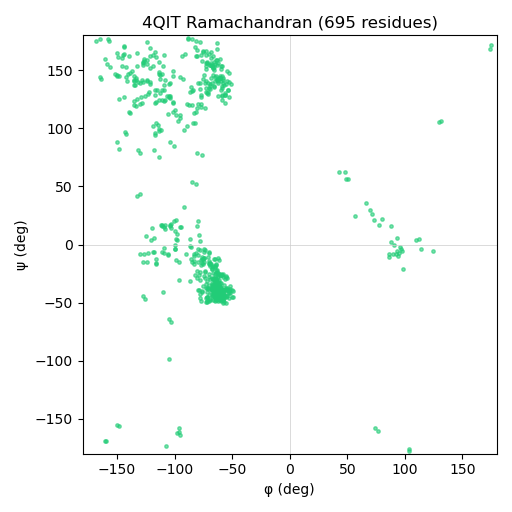.547 1.00 12.14 255 ARG A N 1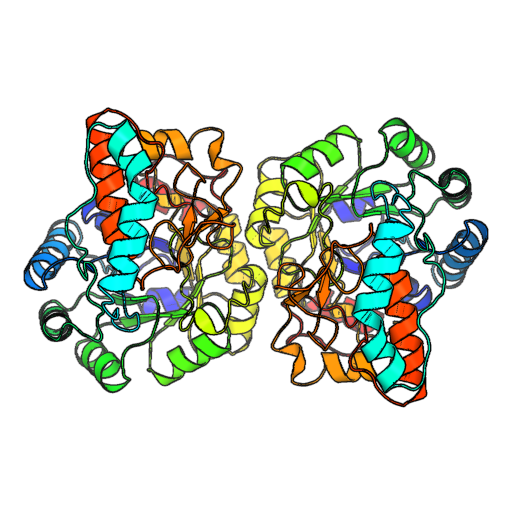
ATOM 1860 C CA . ARG A 1 261 ? -11.727 0.491 9.219 1.00 13.13 255 ARG A CA 1
ATOM 1861 C C . ARG A 1 261 ? -11.437 1.928 8.797 1.00 12.91 255 ARG A C 1
ATOM 1862 O O . ARG A 1 261 ? -10.337 2.231 8.325 1.00 12.18 255 ARG A O 1
ATOM 1870 N N . GLU A 1 262 ? -12.412 2.812 8.981 1.00 13.00 256 GLU A N 1
ATOM 1871 C CA . GLU A 1 262 ? -12.230 4.237 8.682 1.00 14.22 256 GLU A CA 1
ATOM 1872 C C . GLU A 1 262 ? -11.072 4.842 9.489 1.00 12.74 256 GLU A C 1
ATOM 1873 O O . GLU A 1 262 ? -10.251 5.586 8.946 1.00 14.04 256 GLU A O 1
ATOM 1879 N N . ALA A 1 263 ? -11.018 4.517 10.780 1.00 11.18 257 ALA A N 1
ATOM 1880 C CA . ALA A 1 263 ? -9.959 4.988 11.670 1.00 12.47 257 ALA A CA 1
ATOM 1881 C C . ALA A 1 263 ? -8.582 4.558 11.169 1.00 12.54 257 ALA A C 1
ATOM 1882 O O . ALA A 1 263 ? -7.648 5.366 11.105 1.00 12.59 257 ALA A O 1
ATOM 1884 N N . LEU A 1 264 ? -8.463 3.284 10.812 1.00 11.71 258 LEU A N 1
ATOM 1885 C CA . LEU A 1 264 ? -7.177 2.723 10.419 1.00 12.76 258 LEU A CA 1
ATOM 1886 C C . LEU A 1 264 ? -6.751 3.202 9.024 1.00 14.67 258 LEU A C 1
ATOM 1887 O O . LEU A 1 264 ? -5.556 3.313 8.741 1.00 15.09 258 LEU A O 1
ATOM 1892 N N . LYS A 1 265 ? -7.719 3.505 8.161 1.00 12.97 259 LYS A N 1
ATOM 1893 C CA . LYS A 1 265 ? -7.402 4.028 6.832 1.00 16.29 259 LYS A CA 1
ATOM 1894 C C . LYS A 1 265 ? -7.015 5.511 6.815 1.00 17.76 259 LYS A C 1
ATOM 1895 O O . LYS A 1 265 ? -6.308 5.952 5.907 1.00 21.02 259 LYS A O 1
ATOM 1901 N N . GLY A 1 266 ? -7.455 6.271 7.816 1.00 15.42 260 GLY A N 1
ATOM 1902 C CA . GLY A 1 266 ? -7.295 7.717 7.799 1.00 15.71 260 GLY A CA 1
ATOM 1903 C C . GLY A 1 266 ? -6.106 8.234 8.579 1.00 16.09 260 GLY A C 1
ATOM 1904 O O . GLY A 1 266 ? -5.184 7.473 8.896 1.00 15.64 260 GLY A O 1
ATOM 1905 N N . PRO A 1 267 ? -6.119 9.535 8.903 1.00 13.92 261 PRO A N 1
ATOM 1906 C CA . PRO A 1 267 ? -4.946 10.175 9.508 1.00 15.80 261 PRO A CA 1
ATOM 1907 C C . PRO A 1 267 ? -4.622 9.690 10.924 1.00 13.93 261 PRO A C 1
ATOM 1908 O O . PRO A 1 267 ? -3.495 9.857 11.375 1.00 16.30 261 PRO A O 1
ATOM 1912 N N . ARG A 1 268 ? -5.588 9.114 11.631 1.00 13.30 262 ARG A N 1
ATOM 1913 C CA . ARG A 1 268 ? -5.288 8.609 12.972 1.00 11.98 262 ARG A CA 1
ATOM 1914 C C . ARG A 1 268 ? -4.248 7.486 12.949 1.00 14.29 262 ARG A C 1
ATOM 1915 O O . ARG A 1 268 ? -3.566 7.254 13.946 1.00 13.18 262 ARG A O 1
ATOM 1923 N N . ALA A 1 269 ? -4.099 6.822 11.805 1.00 13.53 263 ALA A N 1
ATOM 1924 C CA . ALA A 1 269 ? -3.121 5.735 11.676 1.00 14.43 263 ALA A CA 1
ATOM 1925 C C . ALA A 1 269 ? -1.679 6.216 11.830 1.00 15.49 263 ALA A C 1
ATOM 1926 O O . ALA A 1 269 ? -0.755 5.408 11.990 1.00 15.69 263 ALA A O 1
ATOM 1928 N N . ALA A 1 270 ? -1.485 7.530 11.796 1.00 13.86 264 ALA A N 1
ATOM 1929 C CA . ALA A 1 270 ? -0.154 8.101 11.959 1.00 15.92 264 ALA A CA 1
ATOM 1930 C C . ALA A 1 270 ? 0.397 7.934 13.370 1.00 14.38 264 ALA A C 1
ATOM 1931 O O . ALA A 1 270 ? 1.594 8.101 13.587 1.00 17.84 264 ALA A O 1
ATOM 1933 N N . ARG A 1 271 ? -0.454 7.636 14.347 1.00 11.12 265 ARG A N 1
ATOM 1934 C CA . ARG A 1 271 ? 0.068 7.520 15.709 1.00 13.82 265 ARG A CA 1
ATOM 1935 C C . ARG A 1 271 ? -0.695 6.491 16.547 1.00 13.13 265 ARG A C 1
ATOM 1936 O O . ARG A 1 271 ? -1.930 6.513 16.637 1.00 14.57 265 ARG A O 1
ATOM 1944 N N . THR A 1 272 ? 0.050 5.540 17.101 1.00 11.18 266 THR A N 1
ATOM 1945 C CA . THR A 1 272 ? -0.510 4.603 18.072 1.00 8.78 266 THR A CA 1
ATOM 1946 C C . THR A 1 272 ? 0.048 4.905 19.458 1.00 10.59 266 THR A C 1
ATOM 1947 O O . THR A 1 272 ? 1.058 5.596 19.602 1.00 10.24 266 THR A O 1
ATOM 1951 N N . ALA A 1 273 ? -0.604 4.383 20.485 1.00 9.20 267 ALA A N 1
ATOM 1952 C CA . ALA A 1 273 ? -0.123 4.553 21.852 1.00 9.22 267 ALA A CA 1
ATOM 1953 C C . ALA A 1 273 ? -0.504 3.352 22.689 1.00 9.16 267 ALA A C 1
ATOM 1954 O O . ALA A 1 273 ? -1.403 2.582 22.327 1.00 9.15 267 ALA A O 1
ATOM 1956 N N . LEU A 1 274 ? 0.190 3.200 23.811 1.00 9.49 268 LEU A N 1
ATOM 1957 C CA . LEU A 1 274 ? -0.126 2.164 24.785 1.00 9.46 268 LEU A CA 1
ATOM 1958 C C . LEU A 1 274 ? -1.077 2.700 25.837 1.00 12.46 268 LEU A C 1
ATOM 1959 O O . LEU A 1 274 ? -0.976 3.857 26.259 1.00 14.05 268 LEU A O 1
ATOM 1964 N N . THR A 1 275 ? -2.004 1.856 26.271 1.00 10.54 269 THR A N 1
ATOM 1965 C CA . THR A 1 275 ? -2.916 2.220 27.342 1.00 11.05 269 THR A CA 1
ATOM 1966 C C . THR A 1 275 ? -3.169 1.021 28.248 1.00 11.42 269 THR A C 1
ATOM 1967 O O . THR A 1 275 ? -3.224 -0.122 27.787 1.00 9.91 269 THR A O 1
ATOM 1971 N N . VAL A 1 276 ? -3.308 1.286 29.543 1.00 12.37 270 VAL A N 1
ATOM 1972 C CA . VAL A 1 276 ? -3.773 0.262 30.473 1.00 11.38 270 VAL A CA 1
ATOM 1973 C C . VAL A 1 276 ? -5.213 0.508 30.911 1.00 10.69 270 VAL A C 1
ATOM 1974 O O . VAL A 1 276 ? -5.811 -0.344 31.560 1.00 12.36 270 VAL A O 1
ATOM 1978 N N . THR A 1 277 ? -5.771 1.661 30.554 1.00 11.69 271 THR A N 1
ATOM 1979 C CA . THR A 1 277 ? -7.098 2.034 31.062 1.00 12.86 271 THR A CA 1
ATOM 1980 C C . THR A 1 277 ? -8.258 1.420 30.271 1.00 13.30 271 THR A C 1
ATOM 1981 O O . THR A 1 277 ? -9.396 1.382 30.749 1.00 14.69 271 THR A O 1
ATOM 1985 N N . MET A 1 278 ? -7.974 0.938 29.069 1.00 12.77 272 MET A N 1
ATOM 1986 C CA . MET A 1 278 ? -8.974 0.240 28.267 1.00 12.34 272 MET A CA 1
ATOM 1987 C C . MET A 1 278 ? -9.333 -1.127 28.853 1.00 14.18 272 MET A C 1
ATOM 1988 O O . MET A 1 278 ? -10.510 -1.463 28.999 1.00 13.26 272 MET A O 1
ATOM 1993 N N . SER A 1 279 ? -8.327 -1.923 29.199 1.00 11.65 273 SER A N 1
ATOM 1994 C CA . SER A 1 279 ? -8.587 -3.315 29.538 1.00 14.35 273 SER A CA 1
ATOM 1995 C C . SER A 1 279 ? -8.019 -3.738 30.879 1.00 13.37 273 SER A C 1
ATOM 1996 O O . SER A 1 279 ? -8.365 -4.802 31.384 1.00 15.30 273 SER A O 1
ATOM 1999 N N . GLY A 1 280 ? -7.112 -2.932 31.427 1.00 13.20 274 GLY A N 1
ATOM 2000 C CA . GLY A 1 280 ? -6.399 -3.285 32.641 1.00 13.29 274 GLY A CA 1
ATOM 2001 C C . GLY A 1 280 ? -5.032 -3.897 32.375 1.00 14.73 274 GLY A C 1
ATOM 2002 O O . GLY A 1 280 ? -4.279 -4.181 33.310 1.00 15.19 274 GLY A O 1
ATOM 2003 N N . ARG A 1 281 ? -4.713 -4.099 31.098 1.00 10.86 275 ARG A N 1
ATOM 2004 C CA . ARG A 1 281 ? -3.401 -4.607 30.682 1.00 9.81 275 ARG A CA 1
ATOM 2005 C C . ARG A 1 281 ? -2.912 -3.750 29.526 1.00 10.87 275 ARG A C 1
ATOM 2006 O O . ARG A 1 281 ? -3.698 -3.367 28.652 1.00 11.67 275 ARG A O 1
ATOM 2014 N N . SER A 1 282 ? -1.613 -3.461 29.505 1.00 8.82 276 SER A N 1
ATOM 2015 C CA . SER A 1 282 ? -1.044 -2.605 28.467 1.00 10.62 276 SER A CA 1
ATOM 2016 C C . SER A 1 282 ? -1.344 -3.142 27.064 1.00 9.34 276 SER A C 1
ATOM 2017 O O . SER A 1 282 ? -1.122 -4.328 26.774 1.00 10.11 276 SER A O 1
ATOM 2020 N N . ALA A 1 283 ? -1.845 -2.259 26.200 1.00 8.25 277 ALA A N 1
ATOM 2021 C CA . ALA A 1 283 ? -2.252 -2.626 24.845 1.00 8.04 277 ALA A CA 1
ATOM 2022 C C . ALA A 1 283 ? -2.106 -1.433 23.923 1.00 9.12 277 ALA A C 1
ATOM 2023 O O . ALA A 1 283 ? -2.279 -0.294 24.354 1.00 8.28 277 ALA A O 1
ATOM 2025 N N . ARG A 1 284 ? -1.767 -1.698 22.662 1.00 7.73 278 ARG A N 1
ATOM 2026 C CA . ARG A 1 284 ? -1.485 -0.651 21.697 1.00 7.80 278 ARG A CA 1
ATOM 2027 C C . ARG A 1 284 ? -2.611 -0.446 20.688 1.00 6.97 278 ARG A C 1
ATOM 2028 O O . ARG A 1 284 ? -3.042 -1.388 20.022 1.00 8.13 278 ARG A O 1
ATOM 2036 N N . GLY A 1 285 ? -3.060 0.793 20.545 1.00 8.27 279 GLY A N 1
ATOM 2037 C CA . GLY A 1 285 ? -4.044 1.087 19.519 1.00 7.94 279 GLY A CA 1
ATOM 2038 C C . GLY A 1 285 ? -4.081 2.549 19.155 1.00 8.31 279 GLY A C 1
ATOM 2039 O O . GLY A 1 285 ? -3.204 3.322 19.541 1.00 8.63 279 GLY A O 1
ATOM 2040 N N . LEU A 1 286 ? -5.108 2.925 18.400 1.00 8.94 280 LEU A N 1
ATOM 2041 C CA . LEU A 1 286 ? -5.294 4.312 17.971 1.00 8.71 280 LEU A CA 1
ATOM 2042 C C . LEU A 1 286 ? -5.952 5.077 19.121 1.00 9.93 280 LEU A C 1
ATOM 2043 O O . LEU A 1 286 ? -7.093 4.789 19.492 1.00 10.69 280 LEU A O 1
ATOM 2048 N N . PRO A 1 287 ? -5.232 6.038 19.713 1.00 9.25 281 PRO A N 1
ATOM 2049 C CA . PRO A 1 287 ? -5.704 6.660 20.958 1.00 8.22 281 PRO A CA 1
ATOM 2050 C C . PRO A 1 287 ? -7.025 7.414 20.807 1.00 9.55 281 PRO A C 1
ATOM 2051 O O . PRO A 1 287 ? -7.303 8.071 19.794 1.00 11.62 281 PRO A O 1
ATOM 2055 N N . ASN A 1 288 ? -7.847 7.290 21.838 1.00 9.32 282 ASN A N 1
ATOM 2056 C CA . ASN A 1 288 ? -9.138 7.958 21.883 1.00 10.80 282 ASN A CA 1
ATOM 2057 C C . ASN A 1 288 ? -9.477 8.288 23.334 1.00 12.30 282 ASN A C 1
ATOM 2058 O O . ASN A 1 288 ? -8.587 8.372 24.172 1.00 11.97 282 ASN A O 1
ATOM 2063 N N . ARG A 1 289 ? -10.761 8.442 23.650 1.00 13.45 283 ARG A N 1
ATOM 2064 C CA . ARG A 1 289 ? -11.131 8.870 25.001 1.00 14.50 283 ARG A CA 1
ATOM 2065 C C . ARG A 1 289 ? -10.870 7.823 26.090 1.00 15.99 283 ARG A C 1
ATOM 2066 O O . ARG A 1 289 ? -10.773 8.167 27.276 1.00 16.13 283 ARG A O 1
ATOM 2074 N N . MET A 1 290 ? -10.714 6.560 25.696 1.00 12.94 284 MET A N 1
ATOM 2075 C CA . MET A 1 290 ? -10.334 5.527 26.654 1.00 14.45 284 MET A CA 1
ATOM 2076 C C . MET A 1 290 ? -8.846 5.500 26.983 1.00 16.95 284 MET A C 1
ATOM 2077 O O . MET A 1 290 ? -8.425 4.715 27.832 1.00 17.92 284 MET A O 1
ATOM 2082 N N . PHE A 1 291 ? -8.055 6.348 26.328 1.00 13.08 285 PHE A N 1
ATOM 2083 C CA . PHE A 1 291 ? -6.607 6.379 26.553 1.00 14.01 285 PHE A CA 1
ATOM 2084 C C . PHE A 1 291 ? -6.263 7.545 27.471 1.00 17.67 285 PHE A C 1
ATOM 2085 O O . PHE A 1 291 ? -5.911 8.633 27.006 1.00 24.04 285 PHE A O 1
ATOM 2093 N N . PHE A 1 292 ? -6.358 7.332 28.776 1.00 18.24 286 PHE A N 1
ATOM 2094 C CA . PHE A 1 292 ? -5.985 8.392 29.704 1.00 20.23 286 PHE A CA 1
ATOM 2095 C C . PHE A 1 292 ? -4.912 7.958 30.696 1.00 21.38 286 PHE A C 1
ATOM 2096 O O . PHE A 1 292 ? -4.512 6.790 30.734 1.00 21.02 286 PHE A O 1
ATOM 2104 N N . ASP A 1 293 ? -4.436 8.915 31.491 1.00 26.45 287 ASP A N 1
ATOM 2105 C CA . ASP A 1 293 ? -3.364 8.648 32.441 1.00 28.73 287 ASP A CA 1
ATOM 2106 C C . ASP A 1 293 ? -3.925 8.049 33.726 1.00 24.78 287 ASP A C 1
ATOM 2107 O O . ASP A 1 293 ? -4.634 8.721 34.476 1.00 22.60 287 ASP A O 1
ATOM 2112 N N . ALA A 1 294 ? -3.589 6.789 33.986 1.00 23.06 288 ALA A N 1
ATOM 2113 C CA . ALA A 1 294 ? -4.053 6.100 35.186 1.00 24.66 288 ALA A CA 1
ATOM 2114 C C . ALA A 1 294 ? -3.414 6.666 36.448 1.00 29.07 288 ALA A C 1
ATOM 2115 O O . ALA A 1 294 ? -3.879 6.406 37.555 1.00 24.85 288 ALA A O 1
ATOM 2117 N N . ALA A 1 295 ? -2.340 7.431 36.272 1.00 28.78 289 ALA A N 1
ATOM 2118 C CA . ALA A 1 295 ? -1.601 7.982 37.403 1.00 30.83 289 ALA A CA 1
ATOM 2119 C C . ALA A 1 295 ? -1.973 9.436 37.686 1.00 31.41 289 ALA A C 1
ATOM 2120 O O . ALA A 1 295 ? -1.439 10.043 38.611 1.00 31.85 289 ALA A O 1
ATOM 2122 N N . ALA A 1 296 ? -2.883 9.989 36.889 1.00 26.89 290 ALA A N 1
ATOM 2123 C CA . ALA A 1 296 ? -3.323 11.371 37.061 1.00 32.14 290 ALA A CA 1
ATOM 2124 C C . ALA A 1 296 ? -4.090 11.556 38.371 1.00 32.80 290 ALA A C 1
ATOM 2125 O O . ALA A 1 296 ? -4.709 10.613 38.868 1.00 30.94 290 ALA A O 1
ATOM 2127 N N . PRO A 1 297 ? -4.042 12.772 38.944 1.00 34.58 291 PRO A N 1
ATOM 2128 C CA . PRO A 1 297 ? -4.750 13.043 40.201 1.00 35.21 291 PRO A CA 1
ATOM 2129 C C . PRO A 1 297 ? -6.255 12.817 40.081 1.00 31.38 291 PRO A C 1
ATOM 2130 O O . PRO A 1 297 ? -6.878 13.272 39.121 1.00 35.37 291 PRO A O 1
ATOM 2134 N N . GLY A 1 298 ? -6.828 12.107 41.047 1.00 32.82 292 GLY A N 1
ATOM 2135 C CA . GLY A 1 298 ? -8.252 11.826 41.033 1.00 33.72 292 GLY A CA 1
ATOM 2136 C C . GLY A 1 298 ? -8.599 10.449 40.496 1.00 31.19 292 GLY A C 1
ATOM 2137 O O . GLY A 1 298 ? -9.687 9.932 40.757 1.00 31.09 292 GLY A O 1
ATOM 2138 N N . VAL A 1 299 ? -7.685 9.855 39.734 1.00 29.73 293 VAL A N 1
ATOM 2139 C CA . VAL A 1 299 ? -7.915 8.521 39.182 1.00 25.35 293 VAL A CA 1
ATOM 2140 C C . VAL A 1 299 ? -7.706 7.462 40.256 1.00 23.92 293 VAL A C 1
ATOM 2141 O O . VAL A 1 299 ? -6.603 7.326 40.791 1.00 24.18 293 VAL A O 1
ATOM 2145 N N . PRO A 1 300 ? -8.764 6.695 40.574 1.00 21.32 294 PRO A N 1
ATOM 2146 C CA . PRO A 1 300 ? -8.636 5.670 41.613 1.00 20.05 294 PRO A CA 1
ATOM 2147 C C . PRO A 1 300 ? -7.808 4.491 41.111 1.00 18.80 294 PRO A C 1
ATOM 2148 O O . PRO A 1 300 ? -7.568 4.392 39.906 1.00 18.23 294 PRO A O 1
ATOM 2152 N N . PRO A 1 301 ? -7.362 3.611 42.021 1.00 18.23 295 PRO A N 1
ATOM 2153 C CA . PRO A 1 301 ? -6.543 2.471 41.599 1.00 17.79 295 PRO A CA 1
ATOM 2154 C C . PRO A 1 301 ? -7.252 1.589 40.573 1.00 15.55 295 PRO A C 1
ATOM 2155 O O . PRO A 1 301 ? -8.464 1.355 40.647 1.00 15.97 295 PRO A O 1
ATOM 2159 N N . LEU A 1 302 ? -6.484 1.105 39.605 1.00 15.91 296 LEU A N 1
ATOM 2160 C CA . LEU A 1 302 ? -7.031 0.270 38.544 1.00 15.78 296 LEU A CA 1
ATOM 2161 C C . LEU A 1 302 ? -7.408 -1.107 39.070 1.00 13.36 296 LEU A C 1
ATOM 2162 O O . LEU A 1 302 ? -6.591 -1.761 39.733 1.00 15.85 296 LEU A O 1
ATOM 2167 N N . PRO A 1 303 ? -8.634 -1.578 38.762 1.00 13.00 297 PRO A N 1
ATOM 2168 C CA . PRO A 1 303 ? -8.957 -2.987 39.029 1.00 11.49 297 PRO A CA 1
ATOM 2169 C C . PRO A 1 303 ? -8.075 -3.941 38.208 1.00 11.24 297 PRO A C 1
ATOM 2170 O O . PRO A 1 303 ? -7.308 -3.502 37.345 1.00 12.54 297 PRO A O 1
ATOM 2174 N N . ASP A 1 304 ? -8.188 -5.236 38.472 1.00 12.82 298 ASP A N 1
ATOM 2175 C CA . ASP A 1 304 ? -7.373 -6.225 37.792 1.00 11.41 298 ASP A CA 1
ATOM 2176 C C . ASP A 1 304 ? -7.892 -6.454 36.370 1.00 11.59 298 ASP A C 1
ATOM 2177 O O . ASP A 1 304 ? -9.046 -6.164 36.052 1.00 11.93 298 ASP A O 1
ATOM 2182 N N . TYR A 1 305 ? -7.017 -6.949 35.506 1.00 11.51 299 TYR A N 1
ATOM 2183 C CA . TYR A 1 305 ? -7.442 -7.514 34.236 1.00 10.28 299 TYR A CA 1
ATOM 2184 C C . TYR A 1 305 ? -8.153 -8.847 34.521 1.00 10.27 299 TYR A C 1
ATOM 2185 O O . TYR A 1 305 ? -7.696 -9.619 35.352 1.00 11.48 299 TYR A O 1
ATOM 2194 N N . PRO A 1 306 ? -9.265 -9.138 33.826 1.00 10.83 300 PRO A N 1
ATOM 2195 C CA . PRO A 1 306 ? -9.892 -8.379 32.747 1.00 10.33 300 PRO A CA 1
ATOM 2196 C C . PRO A 1 306 ? -11.154 -7.617 33.193 1.00 10.01 300 PRO A C 1
ATOM 2197 O O . PRO A 1 306 ? -11.960 -7.200 32.343 1.00 10.62 300 PRO A O 1
ATOM 2201 N N . PHE A 1 307 ? -11.336 -7.444 34.504 1.00 10.77 301 PHE A N 1
ATOM 2202 C CA . PHE A 1 307 ? -12.493 -6.721 35.018 1.00 11.17 301 PHE A CA 1
ATOM 2203 C C . PHE A 1 307 ? -12.583 -5.312 34.449 1.00 10.80 301 PHE A C 1
ATOM 2204 O O . PHE A 1 307 ? -13.679 -4.823 34.167 1.00 10.51 301 PHE A O 1
ATOM 2212 N N . VAL A 1 308 ? -11.440 -4.645 34.300 1.00 9.97 302 VAL A N 1
ATOM 2213 C CA . VAL A 1 308 ? -11.416 -3.320 33.684 1.00 11.64 302 VAL A CA 1
ATOM 2214 C C . VAL A 1 308 ? -12.048 -3.340 32.296 1.00 11.07 302 VAL A C 1
ATOM 2215 O O . VAL A 1 308 ? -12.844 -2.461 31.959 1.00 9.90 302 VAL A O 1
ATOM 2219 N N . TYR A 1 309 ? -11.709 -4.350 31.493 1.00 10.38 303 TYR A N 1
ATOM 2220 C CA . TYR A 1 309 ? -12.290 -4.434 30.153 1.00 10.20 303 TYR A CA 1
ATOM 2221 C C . TYR A 1 309 ? -13.808 -4.628 30.176 1.00 11.58 303 TYR A C 1
ATOM 2222 O O . TYR A 1 309 ? -14.504 -4.140 29.295 1.00 10.36 303 TYR A O 1
ATOM 2231 N N . ASP A 1 310 ? -14.323 -5.320 31.187 1.00 9.72 304 ASP A N 1
ATOM 2232 C CA . ASP A 1 310 ? -15.768 -5.471 31.329 1.00 10.34 304 ASP A CA 1
ATOM 2233 C C . ASP A 1 310 ? -16.424 -4.098 31.510 1.00 12.78 304 ASP A C 1
ATOM 2234 O O . ASP A 1 310 ? -17.464 -3.818 30.910 1.00 12.10 304 ASP A O 1
ATOM 2239 N N . ALA A 1 311 ? -15.803 -3.235 32.309 1.00 11.71 305 ALA A N 1
ATOM 2240 C CA . ALA A 1 311 ? -16.324 -1.887 32.506 1.00 10.67 305 ALA A CA 1
ATOM 2241 C C . ALA A 1 311 ? -16.262 -1.094 31.196 1.00 10.41 305 ALA A C 1
ATOM 2242 O O . ALA A 1 311 ? -17.225 -0.430 30.801 1.00 12.49 305 ALA A O 1
ATOM 2244 N N . THR A 1 312 ? -15.129 -1.182 30.517 1.00 10.22 306 THR A N 1
ATOM 2245 C CA . THR A 1 312 ? -14.938 -0.469 29.263 1.00 10.26 306 THR A CA 1
ATOM 2246 C C . THR A 1 312 ? -15.932 -0.937 28.204 1.00 10.17 306 THR A C 1
ATOM 2247 O O . THR A 1 312 ? -16.490 -0.110 27.471 1.00 10.59 306 THR A O 1
ATOM 2251 N N . LYS A 1 313 ? -16.161 -2.248 28.122 1.00 10.21 307 LYS A N 1
ATOM 2252 C CA . LYS A 1 313 ? -17.136 -2.776 27.161 1.00 11.25 307 LYS A CA 1
ATOM 2253 C C . LYS A 1 313 ? -18.535 -2.212 27.400 1.00 11.48 307 LYS A C 1
ATOM 2254 O O . LYS A 1 313 ? -19.249 -1.865 26.453 1.00 10.39 307 LYS A O 1
ATOM 2260 N N . ALA A 1 314 ? -18.916 -2.085 28.665 1.00 11.42 308 ALA A N 1
ATOM 2261 C CA . ALA A 1 314 ? -20.187 -1.455 28.995 1.00 11.18 308 ALA A CA 1
ATOM 2262 C C . ALA A 1 314 ? -20.250 -0.008 28.499 1.00 12.21 308 ALA A C 1
ATOM 2263 O O . ALA A 1 314 ? -21.266 0.419 27.959 1.00 12.34 308 ALA A O 1
ATOM 2265 N N . LEU A 1 315 ? -19.162 0.742 28.669 1.00 10.41 309 LEU A N 1
ATOM 2266 C CA . LEU A 1 315 ? -19.129 2.126 28.209 1.00 10.97 309 LEU A CA 1
ATOM 2267 C C . LEU A 1 315 ? -19.156 2.192 26.683 1.00 11.86 309 LEU A C 1
ATOM 2268 O O . LEU A 1 315 ? -19.843 3.025 26.106 1.00 11.84 309 LEU A O 1
ATOM 2273 N N . GLN A 1 316 ? -18.417 1.292 26.040 1.00 10.73 310 GLN A N 1
ATOM 2274 C CA . GLN A 1 316 ? -18.422 1.191 24.589 1.00 11.34 310 GLN A CA 1
ATOM 2275 C C . GLN A 1 316 ? -19.830 0.948 24.067 1.00 14.21 310 GLN A C 1
ATOM 2276 O O . GLN A 1 316 ? -20.231 1.517 23.048 1.00 12.51 310 GLN A O 1
ATOM 2282 N N . THR A 1 317 ? -20.576 0.102 24.775 1.00 11.18 311 THR A N 1
ATOM 2283 C CA . THR A 1 317 ? -21.935 -0.252 24.371 1.00 12.64 311 THR A CA 1
ATOM 2284 C C . THR A 1 317 ? -22.836 0.969 24.475 1.00 10.78 311 THR A C 1
ATOM 2285 O O . THR A 1 317 ? -23.633 1.241 23.575 1.00 13.09 311 THR A O 1
ATOM 2289 N N . ALA A 1 318 ? -22.690 1.720 25.558 1.00 12.69 312 ALA A N 1
ATOM 2290 C CA . ALA A 1 318 ? -23.496 2.915 25.759 1.00 12.79 312 ALA A CA 1
ATOM 2291 C C . ALA A 1 318 ? -23.156 3.977 24.713 1.00 14.60 312 ALA A C 1
ATOM 2292 O O . ALA A 1 318 ? -24.039 4.659 24.194 1.00 13.67 312 ALA A O 1
ATOM 2294 N N . ALA A 1 319 ? -21.870 4.120 24.397 1.00 13.12 313 ALA A N 1
ATOM 2295 C CA . ALA A 1 319 ? -21.458 5.106 23.409 1.00 12.67 313 ALA A CA 1
ATOM 2296 C C . ALA A 1 319 ? -21.953 4.714 22.024 1.00 13.37 313 ALA A C 1
ATOM 2297 O O . ALA A 1 319 ? -22.459 5.562 21.280 1.00 14.17 313 ALA A O 1
ATOM 2299 N N . LEU A 1 320 ? -21.809 3.434 21.687 1.00 13.27 314 LEU A N 1
ATOM 2300 C CA . LEU A 1 320 ? -22.190 2.925 20.370 1.00 17.13 314 LEU A CA 1
ATOM 2301 C C . LEU A 1 320 ? -23.687 3.119 20.146 1.00 17.57 314 LEU A C 1
ATOM 2302 O O . LEU A 1 320 ? -24.128 3.407 19.030 1.00 19.39 314 LEU A O 1
ATOM 2307 N N . ALA A 1 321 ? -24.457 3.000 21.219 1.00 16.36 315 ALA A N 1
ATOM 2308 C CA . ALA A 1 321 ? -25.914 3.147 21.141 1.00 17.29 315 ALA A CA 1
ATOM 2309 C C . ALA A 1 321 ? -26.345 4.593 20.874 1.00 21.05 315 ALA A C 1
ATOM 2310 O O . ALA A 1 321 ? -27.531 4.865 20.670 1.00 21.71 315 ALA A O 1
ATOM 2312 N N . ARG A 1 322 ? -25.392 5.520 20.893 1.00 15.64 316 ARG A N 1
ATOM 2313 C CA . ARG A 1 322 ? -25.675 6.913 20.561 1.00 16.85 316 ARG A CA 1
ATOM 2314 C C . ARG A 1 322 ? -24.840 7.350 19.364 1.00 15.17 316 ARG A C 1
ATOM 2315 O O . ARG A 1 322 ? -24.729 8.547 19.074 1.00 18.20 316 ARG A O 1
ATOM 2323 N N . GLY A 1 323 ? -24.262 6.371 18.672 1.00 15.12 317 GLY A N 1
ATOM 2324 C CA . GLY A 1 323 ? -23.494 6.613 17.458 1.00 14.74 317 GLY A CA 1
ATOM 2325 C C . GLY A 1 323 ? -22.090 7.157 17.705 1.00 17.45 317 GLY A C 1
ATOM 2326 O O . GLY A 1 323 ? -21.453 7.702 16.793 1.00 17.48 317 GLY A O 1
ATOM 2327 N N . ASN A 1 324 ? -21.611 7.017 18.941 1.00 16.93 318 ASN A N 1
ATOM 2328 C CA . ASN A 1 324 ? -20.302 7.541 19.334 1.00 13.48 318 ASN A CA 1
ATOM 2329 C C . ASN A 1 324 ? -19.251 6.429 19.385 1.00 11.71 318 ASN A C 1
ATOM 2330 O O . ASN A 1 324 ? -19.412 5.429 20.099 1.00 14.53 318 ASN A O 1
ATOM 2335 N N . HIS A 1 325 ? -18.181 6.609 18.611 1.00 13.54 319 HIS A N 1
ATOM 2336 C CA . HIS A 1 325 ? -17.130 5.598 18.485 1.00 12.91 319 HIS A CA 1
ATOM 2337 C C . HIS A 1 325 ? -15.839 5.985 19.181 1.00 12.85 319 HIS A C 1
ATOM 2338 O O . HIS A 1 325 ? -14.818 5.330 18.978 1.00 13.79 319 HIS A O 1
ATOM 2345 N N . ASP A 1 326 ? -15.893 7.011 20.025 1.00 12.82 320 ASP A N 1
ATOM 2346 C CA . ASP A 1 326 ? -14.676 7.568 20.634 1.00 13.03 320 ASP A CA 1
ATOM 2347 C C . ASP A 1 326 ? -14.120 6.757 21.801 1.00 13.09 320 ASP A C 1
ATOM 2348 O O . ASP A 1 326 ? -13.138 7.162 22.423 1.00 12.82 320 ASP A O 1
ATOM 2353 N N . PHE A 1 327 ? -14.740 5.618 22.099 1.00 10.83 321 PHE A N 1
ATOM 2354 C CA . PHE A 1 327 ? -14.299 4.759 23.192 1.00 9.98 321 PHE A CA 1
ATOM 2355 C C . PHE A 1 327 ? -13.929 3.372 22.684 1.00 10.14 321 PHE A C 1
ATOM 2356 O O . PHE A 1 327 ? -13.587 2.486 23.464 1.00 12.51 321 PHE A O 1
ATOM 2364 N N . ALA A 1 328 ? -13.989 3.194 21.368 1.00 10.95 322 ALA A N 1
ATOM 2365 C CA . ALA A 1 328 ? -13.754 1.890 20.744 1.00 10.80 322 ALA A CA 1
ATOM 2366 C C . ALA A 1 328 ? -12.347 1.341 20.961 1.00 10.33 322 ALA A C 1
ATOM 2367 O O . ALA A 1 328 ? -11.381 2.091 21.180 1.00 11.79 322 ALA A O 1
ATOM 2369 N N . ALA A 1 329 ? -12.237 0.017 20.898 1.00 11.06 323 ALA A N 1
ATOM 2370 C CA . ALA A 1 329 ? -10.933 -0.631 20.922 1.00 12.94 323 ALA A CA 1
ATOM 2371 C C . ALA A 1 329 ? -10.473 -0.803 19.479 1.00 12.03 323 ALA A C 1
ATOM 2372 O O . ALA A 1 329 ? -10.897 -1.729 18.774 1.00 14.78 323 ALA A O 1
ATOM 2374 N N . GLN A 1 330 ? -9.620 0.112 19.030 1.00 8.72 324 GLN A N 1
ATOM 2375 C CA . GLN A 1 330 ? -9.141 0.093 17.655 1.00 8.91 324 GLN A CA 1
ATOM 2376 C C . GLN A 1 330 ? -7.656 -0.203 17.679 1.00 9.76 324 GLN A C 1
ATOM 2377 O O . GLN A 1 330 ? -6.815 0.680 17.513 1.00 9.81 324 GLN A O 1
ATOM 2383 N N . TRP A 1 331 ? -7.340 -1.469 17.924 1.00 8.52 325 TRP A N 1
ATOM 2384 C CA . TRP A 1 331 ? -5.950 -1.875 18.075 1.00 9.71 325 TRP A CA 1
ATOM 2385 C C . TRP A 1 331 ? -5.175 -1.775 16.752 1.00 9.57 325 TRP A C 1
ATOM 2386 O O . TRP A 1 331 ? -5.700 -2.052 15.677 1.00 8.99 325 TRP A O 1
ATOM 2397 N N . ALA A 1 332 ? -3.910 -1.381 16.848 1.00 9.21 326 ALA A N 1
ATOM 2398 C CA . ALA A 1 332 ? -3.060 -1.213 15.682 1.00 8.90 326 ALA A CA 1
ATOM 2399 C C . ALA A 1 332 ? -1.606 -1.139 16.122 1.00 8.03 326 ALA A C 1
ATOM 2400 O O . ALA A 1 332 ? -1.305 -0.552 17.159 1.00 8.69 326 ALA A O 1
ATOM 2402 N N . GLY A 1 333 ? -0.724 -1.740 15.323 1.00 7.40 327 GLY A N 1
ATOM 2403 C CA . GLY A 1 333 ? 0.712 -1.704 15.557 1.00 7.36 327 GLY A CA 1
ATOM 2404 C C . GLY A 1 333 ? 1.361 -0.458 14.977 1.00 7.17 327 GLY A C 1
ATOM 2405 O O . GLY A 1 333 ? 0.706 0.351 14.299 1.00 7.58 327 GLY A O 1
ATOM 2406 N N . GLN A 1 334 ? 2.661 -0.320 15.202 1.00 6.31 328 GLN A N 1
ATOM 2407 C CA . GLN A 1 334 ? 3.363 0.898 14.810 1.00 6.13 328 GLN A CA 1
ATOM 2408 C C . GLN A 1 334 ? 3.592 0.992 13.300 1.00 7.10 328 GLN A C 1
ATOM 2409 O O . GLN A 1 334 ? 4.042 2.026 12.813 1.00 9.72 328 GLN A O 1
ATOM 2415 N N . GLY A 1 335 ? 3.258 -0.060 12.559 1.00 7.93 329 GLY A N 1
ATOM 2416 C CA . GLY A 1 335 ? 3.262 0.006 11.104 1.00 8.48 329 GLY A CA 1
ATOM 2417 C C . GLY A 1 335 ? 1.906 0.345 10.509 1.00 7.83 329 GLY A C 1
ATOM 2418 O O . GLY A 1 335 ? 1.709 0.167 9.300 1.00 8.69 329 GLY A O 1
ATOM 2419 N N . ALA A 1 336 ? 0.996 0.842 11.345 1.00 7.68 330 ALA A N 1
ATOM 2420 C CA . ALA A 1 336 ? -0.385 1.116 10.930 1.00 8.97 330 ALA A CA 1
ATOM 2421 C C . ALA A 1 336 ? -0.527 1.933 9.651 1.00 10.25 330 ALA A C 1
ATOM 2422 O O . ALA A 1 336 ? -1.406 1.636 8.829 1.00 9.70 330 ALA A O 1
ATOM 2424 N N . ALA A 1 337 ? 0.336 2.931 9.462 1.00 9.75 331 ALA A N 1
ATOM 2425 C CA . ALA A 1 337 ? 0.221 3.792 8.279 1.00 10.16 331 ALA A CA 1
ATOM 2426 C C . ALA A 1 337 ? 0.481 3.044 6.978 1.00 11.38 331 ALA A C 1
ATOM 2427 O O . ALA A 1 337 ? 0.173 3.552 5.887 1.00 14.86 331 ALA A O 1
ATOM 2429 N N . LEU A 1 338 ? 1.016 1.834 7.079 1.00 9.52 332 LEU A N 1
ATOM 2430 C CA . LEU A 1 338 ? 1.294 1.021 5.897 1.00 10.07 332 LEU A CA 1
ATOM 2431 C C . LEU A 1 338 ? 0.197 -0.014 5.621 1.00 10.52 332 LEU A C 1
ATOM 2432 O O . LEU A 1 338 ? 0.360 -0.894 4.761 1.00 11.56 332 LEU A O 1
ATOM 2437 N N . ALA A 1 339 ? -0.913 0.086 6.350 1.00 9.82 333 ALA A N 1
ATOM 2438 C CA . ALA A 1 339 ? -2.039 -0.822 6.160 1.00 9.88 333 ALA A CA 1
ATOM 2439 C C . ALA A 1 339 ? -2.614 -0.733 4.753 1.00 12.07 333 ALA A C 1
ATOM 2440 O O . ALA A 1 339 ? -2.653 0.346 4.143 1.00 13.66 333 ALA A O 1
ATOM 2442 N N . ARG A 1 340 ? -3.026 -1.887 4.239 1.00 11.55 334 ARG A N 1
ATOM 2443 C CA . ARG A 1 340 ? -3.668 -2.012 2.937 1.00 12.64 334 ARG A CA 1
ATOM 2444 C C . ARG A 1 340 ? -5.006 -2.706 3.137 1.00 13.68 334 ARG A C 1
ATOM 2445 O O . ARG A 1 340 ? -5.191 -3.447 4.109 1.00 14.24 334 ARG A O 1
ATOM 2453 N N . GLU A 1 341 ? -5.928 -2.470 2.205 1.00 12.36 335 GLU A N 1
ATOM 2454 C CA . GLU A 1 341 ? -7.269 -3.057 2.242 1.00 13.07 335 GLU A CA 1
ATOM 2455 C C . GLU A 1 341 ? -7.427 -4.020 1.075 1.00 12.58 335 GLU A C 1
ATOM 2456 O O . GLU A 1 341 ? -7.677 -3.590 -0.058 1.00 15.52 335 GLU A O 1
ATOM 2462 N N . LEU A 1 342 ? -7.274 -5.315 1.346 1.00 11.11 336 LEU A N 1
ATOM 2463 C CA . LEU A 1 342 ? -7.348 -6.339 0.306 1.00 11.48 336 LEU A CA 1
ATOM 2464 C C . LEU A 1 342 ? -8.056 -7.571 0.844 1.00 12.60 336 LEU A C 1
ATOM 2465 O O . LEU A 1 342 ? -8.021 -7.822 2.041 1.00 12.15 336 LEU A O 1
ATOM 2470 N N . PRO A 1 343 ? -8.708 -8.353 -0.035 1.00 12.22 337 PRO A N 1
ATOM 2471 C CA . PRO A 1 343 ? -9.149 -9.692 0.373 1.00 10.87 337 PRO A CA 1
ATOM 2472 C C . PRO A 1 343 ? -7.956 -10.443 0.949 1.00 12.22 337 PRO A C 1
ATOM 2473 O O . PRO A 1 343 ? -6.840 -10.311 0.433 1.00 12.64 337 PRO A O 1
ATOM 2477 N N . ALA A 1 344 ? -8.180 -11.195 2.021 1.00 11.68 338 ALA A N 1
ATOM 2478 C CA . ALA A 1 344 ? -7.070 -11.799 2.749 1.00 10.16 338 ALA A CA 1
ATOM 2479 C C . ALA A 1 344 ? -6.195 -12.724 1.915 1.00 12.99 338 ALA A C 1
ATOM 2480 O O . ALA A 1 344 ? -4.971 -12.724 2.072 1.00 11.92 338 ALA A O 1
ATOM 2482 N N . ALA A 1 345 ? -6.809 -13.495 1.018 1.00 12.61 339 ALA A N 1
ATOM 2483 C CA . ALA A 1 345 ? -6.046 -14.363 0.134 1.00 12.50 339 ALA A CA 1
ATOM 2484 C C . ALA A 1 345 ? -5.141 -13.537 -0.785 1.00 13.97 339 ALA A C 1
ATOM 2485 O O . ALA A 1 345 ? -3.970 -13.884 -0.977 1.00 13.81 339 ALA A O 1
ATOM 2487 N N . GLU A 1 346 ? -5.672 -12.445 -1.335 1.00 13.18 340 GLU A N 1
ATOM 2488 C CA . GLU A 1 346 ? -4.850 -11.531 -2.135 1.00 13.56 340 GLU A CA 1
ATOM 2489 C C . GLU A 1 346 ? -3.728 -10.912 -1.303 1.00 13.95 340 GLU A C 1
ATOM 2490 O O . GLU A 1 346 ? -2.599 -10.779 -1.775 1.00 13.54 340 GLU A O 1
ATOM 2496 N N . LEU A 1 347 ? -4.027 -10.528 -0.068 1.00 11.44 341 LEU A N 1
ATOM 2497 C CA . LEU A 1 347 ? -2.972 -9.970 0.767 1.00 12.74 341 LEU A CA 1
ATOM 2498 C C . LEU A 1 347 ? -1.871 -11.005 1.021 1.00 11.21 341 LEU A C 1
ATOM 2499 O O . LEU A 1 347 ? -0.690 -10.689 0.891 1.00 9.99 341 LEU A O 1
ATOM 2504 N N . LEU A 1 348 ? -2.250 -12.233 1.368 1.00 10.59 342 LEU A N 1
ATOM 2505 C CA . LEU A 1 348 ? -1.266 -13.293 1.559 1.00 9.92 342 LEU A CA 1
ATOM 2506 C C . LEU A 1 348 ? -0.396 -13.470 0.300 1.00 12.54 342 LEU A C 1
ATOM 2507 O O . LEU A 1 348 ? 0.838 -13.459 0.378 1.00 13.01 342 LEU A O 1
ATOM 2512 N N . ARG A 1 349 ? -1.047 -13.595 -0.854 1.00 13.91 343 ARG A N 1
ATOM 2513 C CA . ARG A 1 349 ? -0.379 -13.705 -2.149 1.00 14.71 343 ARG A CA 1
ATOM 2514 C C . ARG A 1 349 ? 0.614 -12.560 -2.367 1.00 13.81 343 ARG A C 1
ATOM 2515 O O . ARG A 1 349 ? 1.760 -12.778 -2.785 1.00 13.51 343 ARG A O 1
ATOM 2523 N N . THR A 1 350 ? 0.166 -11.345 -2.072 1.00 12.97 344 THR A N 1
ATOM 2524 C CA . THR A 1 350 ? 0.970 -10.147 -2.263 1.00 12.82 344 THR A CA 1
ATOM 2525 C C . THR A 1 350 ? 2.201 -10.145 -1.357 1.00 13.09 344 THR A C 1
ATOM 2526 O O . THR A 1 350 ? 3.305 -9.804 -1.790 1.00 12.84 344 THR A O 1
ATOM 2530 N N . LEU A 1 351 ? 2.007 -10.525 -0.098 1.00 11.14 345 LEU A N 1
ATOM 2531 C CA . LEU A 1 351 ? 3.120 -10.662 0.835 1.00 11.60 345 LEU A CA 1
ATOM 2532 C C . LEU A 1 351 ? 4.155 -11.673 0.365 1.00 12.71 345 LEU A C 1
ATOM 2533 O O . LEU A 1 351 ? 5.359 -11.444 0.510 1.00 13.03 345 LEU A O 1
ATOM 2538 N N . VAL A 1 352 ? 3.698 -12.785 -0.203 1.00 11.22 346 VAL A N 1
ATOM 2539 C CA . VAL A 1 352 ? 4.622 -13.788 -0.731 1.00 12.87 346 VAL A CA 1
ATOM 2540 C C . VAL A 1 352 ? 5.416 -13.257 -1.925 1.00 14.64 346 VAL A C 1
ATOM 2541 O O . VAL A 1 352 ? 6.622 -13.490 -2.028 1.00 15.45 346 VAL A O 1
ATOM 2545 N N . GLU A 1 353 ? 4.749 -12.528 -2.816 1.00 12.92 347 GLU A N 1
ATOM 2546 C CA . GLU A 1 353 ? 5.435 -11.919 -3.956 1.00 17.06 347 GLU A CA 1
ATOM 2547 C C . GLU A 1 353 ? 6.493 -10.934 -3.460 1.00 15.57 347 GLU A C 1
ATOM 2548 O O . GLU A 1 353 ? 7.620 -10.899 -3.973 1.00 17.18 347 GLU A O 1
ATOM 2554 N N . GLU A 1 354 ? 6.136 -10.143 -2.452 1.00 15.58 348 GLU A N 1
ATOM 2555 C CA . GLU A 1 354 ? 7.063 -9.170 -1.889 1.00 14.84 348 GLU A CA 1
ATOM 2556 C C . GLU A 1 354 ? 8.229 -9.859 -1.172 1.00 14.18 348 GLU A C 1
ATOM 2557 O O . GLU A 1 354 ? 9.357 -9.377 -1.213 1.00 18.70 348 GLU A O 1
ATOM 2563 N N . LEU A 1 355 ? 7.952 -10.993 -0.532 1.00 14.78 349 LEU A N 1
ATOM 2564 C CA . LEU A 1 355 ? 8.977 -11.774 0.166 1.00 15.18 349 LEU A CA 1
ATOM 2565 C C . LEU A 1 355 ? 10.013 -12.352 -0.802 1.00 18.74 349 LEU A C 1
ATOM 2566 O O . LEU A 1 355 ? 11.209 -12.394 -0.504 1.00 18.47 349 LEU A O 1
ATOM 2571 N N . ARG A 1 356 ? 9.551 -12.791 -1.966 1.00 18.97 350 ARG A N 1
ATOM 2572 C CA . ARG A 1 356 ? 10.454 -13.351 -2.968 1.00 20.88 350 ARG A CA 1
ATOM 2573 C C . ARG A 1 356 ? 11.386 -12.298 -3.551 1.00 25.00 350 ARG A C 1
ATOM 2574 O O . ARG A 1 356 ? 12.506 -12.611 -3.956 1.00 25.43 350 ARG A O 1
ATOM 2582 N N . THR B 1 8 ? 22.321 -1.177 -2.006 1.00 29.61 2 THR B N 1
ATOM 2583 C CA . THR B 1 8 ? 22.182 0.172 -2.546 1.00 24.68 2 THR B CA 1
ATOM 2584 C C . THR B 1 8 ? 23.419 1.015 -2.258 1.00 26.78 2 THR B C 1
ATOM 2585 O O . THR B 1 8 ? 24.045 0.878 -1.208 1.00 23.40 2 THR B O 1
ATOM 2589 N N . ASP B 1 9 ? 23.772 1.883 -3.200 1.00 25.54 3 ASP B N 1
ATOM 2590 C CA . ASP B 1 9 ? 24.934 2.740 -3.043 1.00 22.23 3 ASP B CA 1
ATOM 2591 C C . ASP B 1 9 ? 24.476 4.164 -2.814 1.00 23.13 3 ASP B C 1
ATOM 2592 O O . ASP B 1 9 ? 25.255 5.110 -2.950 1.00 27.08 3 ASP B O 1
ATOM 2597 N N . ARG B 1 10 ? 23.205 4.315 -2.462 1.00 24.48 4 ARG B N 1
ATOM 2598 C CA . ARG B 1 10 ? 22.629 5.640 -2.284 1.00 23.46 4 ARG B CA 1
ATOM 2599 C C . ARG B 1 10 ? 23.389 6.472 -1.251 1.00 23.44 4 ARG B C 1
ATOM 2600 O O . ARG B 1 10 ? 23.772 7.612 -1.523 1.00 25.24 4 ARG B O 1
ATOM 2608 N N . PHE B 1 11 ? 23.635 5.895 -0.081 1.00 19.83 5 PHE B N 1
ATOM 2609 C CA . PHE B 1 11 ? 24.386 6.609 0.947 1.00 17.89 5 PHE B CA 1
ATOM 2610 C C . PHE B 1 11 ? 25.902 6.612 0.696 1.00 17.91 5 PHE B C 1
ATOM 2611 O O . PHE B 1 11 ? 26.558 7.636 0.881 1.00 16.34 5 PHE B O 1
ATOM 2619 N N . THR B 1 12 ? 26.458 5.478 0.282 1.00 17.93 6 THR B N 1
ATOM 2620 C CA . THR B 1 12 ? 27.906 5.391 0.089 1.00 17.55 6 THR B CA 1
ATOM 2621 C C . THR B 1 12 ? 28.408 6.384 -0.959 1.00 19.06 6 THR B C 1
ATOM 2622 O O . THR B 1 12 ? 29.461 7.011 -0.789 1.00 18.92 6 THR B O 1
ATOM 2626 N N . ARG B 1 13 ? 27.649 6.542 -2.037 1.00 21.85 7 ARG B N 1
ATOM 2627 C CA . ARG B 1 13 ? 28.038 7.489 -3.075 1.00 23.76 7 ARG B CA 1
ATOM 2628 C C . ARG B 1 13 ? 27.843 8.926 -2.595 1.00 20.18 7 ARG B C 1
ATOM 2629 O O . ARG B 1 13 ? 28.595 9.819 -2.981 1.00 25.34 7 ARG B O 1
ATOM 2637 N N . LEU B 1 14 ? 26.850 9.139 -1.734 1.00 20.16 8 LEU B N 1
ATOM 2638 C CA . LEU B 1 14 ? 26.585 10.459 -1.170 1.00 19.01 8 LEU B CA 1
ATOM 2639 C C . LEU B 1 14 ? 27.773 10.930 -0.333 1.00 21.48 8 LEU B C 1
ATOM 2640 O O . LEU B 1 14 ? 28.106 12.120 -0.298 1.00 20.37 8 LEU B O 1
ATOM 2645 N N . LEU B 1 15 ? 28.430 9.988 0.335 1.00 19.21 9 LEU B N 1
ATOM 2646 C CA . LEU B 1 15 ? 29.494 10.358 1.255 1.00 19.76 9 LEU B CA 1
ATOM 2647 C C . LEU B 1 15 ? 30.898 9.998 0.803 1.00 18.96 9 LEU B C 1
ATOM 2648 O O . LEU B 1 15 ? 31.863 10.327 1.493 1.00 21.78 9 LEU B O 1
ATOM 2653 N N . GLY B 1 16 ? 31.008 9.340 -0.348 1.00 21.16 10 GLY B N 1
ATOM 2654 C CA . GLY B 1 16 ? 32.305 8.952 -0.874 1.00 18.66 10 GLY B CA 1
ATOM 2655 C C . GLY B 1 16 ? 33.004 7.924 -0.002 1.00 21.43 10 GLY B C 1
ATOM 2656 O O . GLY B 1 16 ? 34.227 7.947 0.143 1.00 23.10 10 GLY B O 1
ATOM 2657 N N . ILE B 1 17 ? 32.225 7.017 0.579 1.00 16.63 11 ILE B N 1
ATOM 2658 C CA . ILE B 1 17 ? 32.776 5.961 1.425 1.00 17.37 11 ILE B CA 1
ATOM 2659 C C . ILE B 1 17 ? 32.464 4.601 0.829 1.00 15.48 11 ILE B C 1
ATOM 2660 O O . ILE B 1 17 ? 31.578 4.478 -0.018 1.00 18.18 11 ILE B O 1
ATOM 2665 N N . GLN B 1 18 ? 33.176 3.575 1.281 1.00 16.40 12 GLN B N 1
ATOM 2666 C CA . GLN B 1 18 ? 33.010 2.241 0.716 1.00 18.24 12 GLN B CA 1
ATOM 2667 C C . GLN B 1 18 ? 31.887 1.420 1.354 1.00 17.56 12 GLN B C 1
ATOM 2668 O O . GLN B 1 18 ? 31.259 0.599 0.684 1.00 20.70 12 GLN B O 1
ATOM 2674 N N . GLN B 1 19 ? 31.643 1.641 2.645 1.00 15.56 13 GLN B N 1
ATOM 2675 C CA . GLN B 1 19 ? 30.716 0.806 3.416 1.00 15.99 13 GLN B CA 1
ATOM 2676 C C . GLN B 1 19 ? 29.591 1.650 4.013 1.00 13.59 13 GLN B C 1
ATOM 2677 O O . GLN B 1 19 ? 29.847 2.734 4.528 1.00 13.78 13 GLN B O 1
ATOM 2683 N N . PRO B 1 20 ? 28.349 1.138 3.957 1.00 14.36 14 PRO B N 1
ATOM 2684 C CA . PRO B 1 20 ? 27.170 1.876 4.432 1.00 14.22 14 PRO B CA 1
ATOM 2685 C C . PRO B 1 20 ? 27.012 1.778 5.948 1.00 13.21 14 PRO B C 1
ATOM 2686 O O . PRO B 1 20 ? 25.932 1.416 6.442 1.00 12.83 14 PRO B O 1
ATOM 2690 N N . ILE B 1 21 ? 28.080 2.090 6.672 1.00 12.43 15 ILE B N 1
ATOM 2691 C CA . ILE B 1 21 ? 28.107 1.901 8.112 1.00 9.92 15 ILE B CA 1
ATOM 2692 C C . ILE B 1 21 ? 28.702 3.120 8.778 1.00 12.69 15 ILE B C 1
ATOM 2693 O O . ILE B 1 21 ? 29.857 3.481 8.516 1.00 12.97 15 ILE B O 1
ATOM 2698 N N . ILE B 1 22 ? 27.916 3.755 9.639 1.00 10.69 16 ILE B N 1
ATOM 2699 C CA . ILE B 1 22 ? 28.386 4.891 10.417 1.00 11.01 16 ILE B CA 1
ATOM 2700 C C . ILE B 1 22 ? 28.629 4.433 11.848 1.00 11.10 16 ILE B C 1
ATOM 2701 O O . ILE B 1 22 ? 27.744 3.837 12.458 1.00 10.85 16 ILE B O 1
ATOM 2706 N N . GLN B 1 23 ? 29.825 4.688 12.382 1.00 9.98 17 GLN B N 1
ATOM 2707 C CA . GLN B 1 23 ? 30.056 4.535 13.815 1.00 10.28 17 GLN B CA 1
ATOM 2708 C C . GLN B 1 23 ? 29.434 5.762 14.472 1.00 11.19 17 GLN B C 1
ATOM 2709 O O . GLN B 1 23 ? 29.799 6.890 14.153 1.00 10.94 17 GLN B O 1
ATOM 2715 N N . ALA B 1 24 ? 28.475 5.555 15.374 1.00 10.95 18 ALA B N 1
ATOM 2716 C CA . ALA B 1 24 ? 27.676 6.675 15.893 1.00 9.29 18 ALA B CA 1
ATOM 2717 C C . ALA B 1 24 ? 28.516 7.689 16.635 1.00 11.00 18 ALA B C 1
ATOM 2718 O O . ALA B 1 24 ? 29.424 7.325 17.387 1.00 12.68 18 ALA B O 1
ATOM 2720 N N . PRO B 1 25 ? 28.203 8.978 16.443 1.00 11.28 19 PRO B N 1
ATOM 2721 C CA . PRO B 1 25 ? 28.810 9.971 17.330 1.00 11.99 19 PRO B CA 1
ATOM 2722 C C . PRO B 1 25 ? 28.275 9.729 18.720 1.00 13.38 19 PRO B C 1
ATOM 2723 O O . PRO B 1 25 ? 27.079 9.475 18.868 1.00 15.61 19 PRO B O 1
ATOM 2727 N N . MET B 1 26 ? 29.156 9.756 19.710 1.00 13.83 20 MET B N 1
ATOM 2728 C CA . MET B 1 26 ? 28.791 9.399 21.065 1.00 15.41 20 MET B CA 1
ATOM 2729 C C . MET B 1 26 ? 29.509 10.293 22.052 1.00 14.22 20 MET B C 1
ATOM 2730 O O . MET B 1 26 ? 30.651 10.023 22.412 1.00 15.27 20 MET B O 1
ATOM 2735 N N . LEU B 1 27 ? 28.843 11.363 22.485 1.00 14.39 21 LEU B N 1
ATOM 2736 C CA . LEU B 1 27 ? 29.494 12.331 23.362 1.00 14.48 21 LEU B CA 1
ATOM 2737 C C . LEU B 1 27 ? 30.016 11.628 24.609 1.00 15.34 21 LEU B C 1
ATOM 2738 O O . LEU B 1 27 ? 29.258 10.966 25.327 1.00 17.71 21 LEU B O 1
ATOM 2743 N N . GLY B 1 28 ? 31.324 11.736 24.834 1.00 14.98 22 GLY B N 1
ATOM 2744 C CA . GLY B 1 28 ? 31.945 11.106 25.984 1.00 14.92 22 GLY B CA 1
ATOM 2745 C C . GLY B 1 28 ? 32.478 9.714 25.707 1.00 15.57 22 GLY B C 1
ATOM 2746 O O . GLY B 1 28 ? 33.162 9.128 26.552 1.00 18.89 22 GLY B O 1
ATOM 2747 N N . VAL B 1 29 ? 32.175 9.185 24.523 1.00 15.24 23 VAL B N 1
ATOM 2748 C CA . VAL B 1 29 ? 32.589 7.830 24.156 1.00 13.75 23 VAL B CA 1
ATOM 2749 C C . VAL B 1 29 ? 33.325 7.772 22.816 1.00 13.09 23 VAL B C 1
ATOM 2750 O O . VAL B 1 29 ? 34.336 7.077 22.684 1.00 14.00 23 VAL B O 1
ATOM 2754 N N . SER B 1 30 ? 32.828 8.473 21.806 1.00 13.60 24 SER B N 1
ATOM 2755 C CA . SER B 1 30 ? 33.583 8.514 20.558 1.00 12.77 24 SER B CA 1
ATOM 2756 C C . SER B 1 30 ? 34.823 9.394 20.740 1.00 14.04 24 SER B C 1
ATOM 2757 O O . SER B 1 30 ? 34.864 10.258 21.632 1.00 16.43 24 SER B O 1
ATOM 2760 N N . THR B 1 31 ? 35.849 9.120 19.940 1.00 13.92 25 THR B N 1
ATOM 2761 C CA . THR B 1 31 ? 37.110 9.860 19.989 1.00 16.24 25 THR B CA 1
ATOM 2762 C C . THR B 1 31 ? 37.586 10.087 18.566 1.00 16.45 25 THR B C 1
ATOM 2763 O O . THR B 1 31 ? 37.148 9.402 17.646 1.00 13.10 25 THR B O 1
ATOM 2767 N N . PRO B 1 32 ? 38.510 11.037 18.374 1.00 14.85 26 PRO B N 1
ATOM 2768 C CA . PRO B 1 32 ? 39.101 11.127 17.040 1.00 16.30 26 PRO B CA 1
ATOM 2769 C C . PRO B 1 32 ? 39.722 9.807 16.581 1.00 15.23 26 PRO B C 1
ATOM 2770 O O . PRO B 1 32 ? 39.622 9.457 15.409 1.00 14.78 26 PRO B O 1
ATOM 2774 N N . ALA B 1 33 ? 40.347 9.078 17.500 1.00 15.96 27 ALA B N 1
ATOM 2775 C CA . ALA B 1 33 ? 40.962 7.798 17.152 1.00 14.81 27 ALA B CA 1
ATOM 2776 C C . ALA B 1 33 ? 39.941 6.760 16.676 1.00 13.59 27 ALA B C 1
ATOM 2777 O O . ALA B 1 33 ? 40.185 6.028 15.707 1.00 14.61 27 ALA B O 1
ATOM 2779 N N . LEU B 1 34 ? 38.802 6.688 17.365 1.00 14.45 28 LEU B N 1
ATOM 2780 C CA . LEU B 1 34 ? 37.734 5.780 16.953 1.00 14.00 28 LEU B CA 1
ATOM 2781 C C . LEU B 1 34 ? 37.207 6.157 15.565 1.00 11.57 28 LEU B C 1
ATOM 2782 O O . LEU B 1 34 ? 37.090 5.299 14.684 1.00 12.66 28 LEU B O 1
ATOM 2787 N N . ALA B 1 35 ? 36.904 7.441 15.376 1.00 12.85 29 ALA B N 1
ATOM 2788 C CA . ALA B 1 35 ? 36.382 7.937 14.107 1.00 13.67 29 ALA B CA 1
ATOM 2789 C C . ALA B 1 35 ? 37.344 7.624 12.963 1.00 13.17 29 ALA B C 1
ATOM 2790 O O . ALA B 1 35 ? 36.945 7.102 11.931 1.00 12.78 29 ALA B O 1
ATOM 2792 N N . ALA B 1 36 ? 38.623 7.918 13.173 1.00 14.19 30 ALA B N 1
ATOM 2793 C CA . ALA B 1 36 ? 39.631 7.667 12.151 1.00 15.55 30 ALA B CA 1
ATOM 2794 C C . ALA B 1 36 ? 39.780 6.183 11.817 1.00 11.83 30 ALA B C 1
ATOM 2795 O O . ALA B 1 36 ? 39.956 5.821 10.657 1.00 15.91 30 ALA B O 1
ATOM 2797 N N . ALA B 1 37 ? 39.713 5.323 12.827 1.00 14.77 31 ALA B N 1
ATOM 2798 C CA . ALA B 1 37 ? 39.826 3.891 12.585 1.00 15.02 31 ALA B CA 1
ATOM 2799 C C . ALA B 1 37 ? 38.698 3.406 11.685 1.00 16.22 31 ALA B C 1
ATOM 2800 O O . ALA B 1 37 ? 38.920 2.629 10.749 1.00 16.67 31 ALA B O 1
ATOM 2802 N N . VAL B 1 38 ? 37.487 3.883 11.962 1.00 12.86 32 VAL B N 1
ATOM 2803 C CA . VAL B 1 38 ? 36.327 3.448 11.201 1.00 13.98 32 VAL B CA 1
ATOM 2804 C C . VAL B 1 38 ? 36.362 3.987 9.775 1.00 12.51 32 VAL B C 1
ATOM 2805 O O . VAL B 1 38 ? 36.078 3.262 8.822 1.00 14.27 32 VAL B O 1
ATOM 2809 N N . SER B 1 39 ? 36.712 5.263 9.636 1.00 12.84 33 SER B N 1
ATOM 2810 C CA . SER B 1 39 ? 36.835 5.886 8.324 1.00 12.82 33 SER B CA 1
ATOM 2811 C C . SER B 1 39 ? 37.957 5.245 7.500 1.00 14.52 33 SER B C 1
ATOM 2812 O O . SER B 1 39 ? 37.802 5.025 6.303 1.00 15.15 33 SER B O 1
ATOM 2815 N N . ASN B 1 40 ? 39.073 4.935 8.146 1.00 15.13 34 ASN B N 1
ATOM 2816 C CA . ASN B 1 40 ? 40.180 4.275 7.444 1.00 16.10 34 ASN B CA 1
ATOM 2817 C C . ASN B 1 40 ? 39.805 2.869 6.987 1.00 18.84 34 ASN B C 1
ATOM 2818 O O . ASN B 1 40 ? 40.307 2.379 5.975 1.00 20.13 34 ASN B O 1
ATOM 2823 N N . ALA B 1 41 ? 38.892 2.232 7.718 1.00 15.25 35 ALA B N 1
ATOM 2824 C CA . ALA B 1 41 ? 38.439 0.882 7.390 1.00 16.59 35 ALA B CA 1
ATOM 2825 C C . ALA B 1 41 ? 37.350 0.877 6.317 1.00 16.22 35 ALA B C 1
ATOM 2826 O O . ALA B 1 41 ? 36.970 -0.183 5.816 1.00 17.99 35 ALA B O 1
ATOM 2828 N N . GLY B 1 42 ? 36.848 2.056 5.960 1.00 15.09 36 GLY B N 1
ATOM 2829 C CA . GLY B 1 42 ? 35.914 2.157 4.852 1.00 16.25 36 GLY B CA 1
ATOM 2830 C C . GLY B 1 42 ? 34.506 2.594 5.215 1.00 14.87 36 GLY B C 1
ATOM 2831 O O . GLY B 1 42 ? 33.663 2.764 4.334 1.00 14.99 36 GLY B O 1
ATOM 2832 N N . GLY B 1 43 ? 34.243 2.759 6.506 1.00 14.74 37 GLY B N 1
ATOM 2833 C CA . GLY B 1 43 ? 32.948 3.259 6.946 1.00 13.05 37 GLY B CA 1
ATOM 2834 C C . GLY B 1 43 ? 32.993 4.758 7.186 1.00 14.07 37 GLY B C 1
ATOM 2835 O O . GLY B 1 43 ? 33.889 5.456 6.685 1.00 16.03 37 GLY B O 1
ATOM 2836 N N . LEU B 1 44 ? 32.024 5.267 7.942 1.00 12.61 38 LEU B N 1
ATOM 2837 C CA . LEU B 1 44 ? 32.015 6.672 8.315 1.00 9.88 38 LEU B CA 1
ATOM 2838 C C . LEU B 1 44 ? 32.205 6.820 9.820 1.00 11.19 38 LEU B C 1
ATOM 2839 O O . LEU B 1 44 ? 31.278 6.575 10.597 1.00 11.63 38 LEU B O 1
ATOM 2844 N N . GLY B 1 45 ? 33.410 7.196 10.238 1.00 9.79 39 GLY B N 1
ATOM 2845 C CA . GLY B 1 45 ? 33.662 7.493 11.638 1.00 11.84 39 GLY B CA 1
ATOM 2846 C C . GLY B 1 45 ? 33.029 8.811 12.035 1.00 9.95 39 GLY B C 1
ATOM 2847 O O . GLY B 1 45 ? 32.780 9.673 11.180 1.00 11.02 39 GLY B O 1
ATOM 2848 N N . SER B 1 46 ? 32.745 8.976 13.327 1.00 11.12 40 SER B N 1
ATOM 2849 C CA . SER B 1 46 ? 32.092 10.190 13.812 1.00 12.47 40 SER B CA 1
ATOM 2850 C C . SER B 1 46 ? 32.638 10.670 15.148 1.00 12.46 40 SER B C 1
ATOM 2851 O O . SER B 1 46 ? 33.004 9.865 16.006 1.00 12.13 40 SER B O 1
ATOM 2854 N N . ILE B 1 47 ? 32.657 11.990 15.319 1.00 12.57 41 ILE B N 1
ATOM 2855 C CA . ILE B 1 47 ? 32.892 12.589 16.626 1.00 12.23 41 ILE B CA 1
ATOM 2856 C C . ILE B 1 47 ? 31.744 13.510 16.990 1.00 11.96 41 ILE B C 1
ATOM 2857 O O . ILE B 1 47 ? 31.001 13.959 16.112 1.00 13.04 41 ILE B O 1
ATOM 2862 N N . ALA B 1 48 ? 31.598 13.771 18.285 1.00 13.61 42 ALA B N 1
ATOM 2863 C CA . ALA B 1 48 ? 30.579 14.670 18.795 1.00 12.33 42 ALA B CA 1
ATOM 2864 C C . ALA B 1 48 ? 31.312 15.819 19.463 1.00 15.79 42 ALA B C 1
ATOM 2865 O O . ALA B 1 48 ? 32.197 15.589 20.295 1.00 17.07 42 ALA B O 1
ATOM 2867 N N . ILE B 1 49 ? 30.958 17.050 19.110 1.00 13.00 43 ILE B N 1
ATOM 2868 C CA . ILE B 1 49 ? 31.684 18.200 19.646 1.00 13.88 43 ILE B CA 1
ATOM 2869 C C . ILE B 1 49 ? 30.857 19.169 20.489 1.00 14.88 43 ILE B C 1
ATOM 2870 O O . ILE B 1 49 ? 31.362 20.217 20.901 1.00 16.67 43 ILE B O 1
ATOM 2875 N N . THR B 1 50 ? 29.600 18.831 20.763 1.00 13.08 44 THR B N 1
ATOM 2876 C CA . THR B 1 50 ? 28.806 19.665 21.654 1.00 13.84 44 THR B CA 1
ATOM 2877 C C . THR B 1 50 ? 29.439 19.653 23.045 1.00 13.81 44 THR B C 1
ATOM 2878 O O . THR B 1 50 ? 30.017 18.643 23.456 1.00 15.98 44 THR B O 1
ATOM 2882 N N . GLY B 1 51 ? 29.362 20.788 23.745 1.00 14.94 45 GLY B N 1
ATOM 2883 C CA . GLY B 1 51 ? 29.912 20.911 25.083 1.00 16.14 45 GLY B CA 1
ATOM 2884 C C . GLY B 1 51 ? 31.313 21.495 25.042 1.00 18.41 45 GLY B C 1
ATOM 2885 O O . GLY B 1 51 ? 31.888 21.813 26.085 1.00 21.20 45 GLY B O 1
ATOM 2886 N N . SER B 1 52 ? 31.854 21.642 23.835 1.00 16.10 46 SER B N 1
ATOM 2887 C CA . SER B 1 52 ? 33.168 22.266 23.649 1.00 18.55 46 SER B CA 1
ATOM 2888 C C . SER B 1 52 ? 33.044 23.623 22.961 1.00 21.93 46 SER B C 1
ATOM 2889 O O . SER B 1 52 ? 32.170 23.825 22.112 1.00 17.24 46 SER B O 1
ATOM 2892 N N . ALA B 1 53 ? 33.922 24.555 23.317 1.00 20.08 47 ALA B N 1
ATOM 2893 C CA . ALA B 1 53 ? 34.002 25.811 22.581 1.00 19.56 47 ALA B CA 1
ATOM 2894 C C . ALA B 1 53 ? 34.347 25.491 21.129 1.00 17.22 47 ALA B C 1
ATOM 2895 O O . ALA B 1 53 ? 34.957 24.458 20.855 1.00 18.63 47 ALA B O 1
ATOM 2897 N N . ALA B 1 54 ? 33.944 26.364 20.207 1.00 19.25 48 ALA B N 1
ATOM 2898 C CA . ALA B 1 54 ? 34.175 26.148 18.776 1.00 19.40 48 ALA B CA 1
ATOM 2899 C C . ALA B 1 54 ? 35.639 25.827 18.442 1.00 19.51 48 ALA B C 1
ATOM 2900 O O . ALA B 1 54 ? 35.922 24.949 17.629 1.00 19.57 48 ALA B O 1
ATOM 2902 N N . GLU B 1 55 ? 36.573 26.533 19.074 1.00 22.38 49 GLU B N 1
ATOM 2903 C CA . GLU B 1 55 ? 37.984 26.311 18.776 1.00 20.54 49 GLU B CA 1
ATOM 2904 C C . GLU B 1 55 ? 38.495 24.958 19.293 1.00 19.85 49 GLU B C 1
ATOM 2905 O O . GLU B 1 55 ? 39.456 24.399 18.764 1.00 19.31 49 GLU B O 1
ATOM 2911 N N . LYS B 1 56 ? 37.847 24.433 20.328 1.00 17.75 50 LYS B N 1
ATOM 2912 C CA . LYS B 1 56 ? 38.159 23.092 20.806 1.00 20.62 50 LYS B CA 1
ATOM 2913 C C . LYS B 1 56 ? 37.551 22.070 19.849 1.00 18.38 50 LYS B C 1
ATOM 2914 O O . LYS B 1 56 ? 38.165 21.051 19.523 1.00 20.91 50 LYS B O 1
ATOM 2920 N N . GLY B 1 57 ? 36.336 22.352 19.387 1.00 18.55 51 GLY B N 1
ATOM 2921 C CA . GLY B 1 57 ? 35.734 21.540 18.347 1.00 17.39 51 GLY B CA 1
ATOM 2922 C C . GLY B 1 57 ? 36.612 21.512 17.111 1.00 16.36 51 GLY B C 1
ATOM 2923 O O . GLY B 1 57 ? 36.797 20.458 16.502 1.00 16.77 51 GLY B O 1
ATOM 2924 N N . ARG B 1 58 ? 37.157 22.671 16.738 1.00 17.98 52 ARG B N 1
ATOM 2925 C CA . ARG B 1 58 ? 38.048 22.750 15.585 1.00 18.16 52 ARG B CA 1
ATOM 2926 C C . ARG B 1 58 ? 39.257 21.841 15.800 1.00 18.12 52 ARG B C 1
ATOM 2927 O O . ARG B 1 58 ? 39.659 21.106 14.898 1.00 17.48 52 ARG B O 1
ATOM 2935 N N . ALA B 1 59 ? 39.818 21.889 17.005 1.00 19.58 53 ALA B N 1
ATOM 2936 C CA . ALA B 1 59 ? 40.973 21.068 17.345 1.00 18.25 53 ALA B CA 1
ATOM 2937 C C . ALA B 1 59 ? 40.644 19.580 17.240 1.00 20.29 53 ALA B C 1
ATOM 2938 O O . ALA B 1 59 ? 41.460 18.799 16.762 1.00 18.87 53 ALA B O 1
ATOM 2940 N N . LEU B 1 60 ? 39.449 19.187 17.680 1.00 18.59 54 LEU B N 1
ATOM 2941 C CA . LEU B 1 60 ? 39.041 17.787 17.586 1.00 18.35 54 LEU B CA 1
ATOM 2942 C C . LEU B 1 60 ? 38.910 17.340 16.128 1.00 16.01 54 LEU B C 1
ATOM 2943 O O . LEU B 1 60 ? 39.329 16.235 15.764 1.00 17.39 54 LEU B O 1
ATOM 2948 N N . ILE B 1 61 ? 38.338 18.207 15.297 1.00 16.35 55 ILE B N 1
ATOM 2949 C CA . ILE B 1 61 ? 38.201 17.933 13.868 1.00 15.93 55 ILE B CA 1
ATOM 2950 C C . ILE B 1 61 ? 39.589 17.744 13.245 1.00 19.76 55 ILE B C 1
ATOM 2951 O O . ILE B 1 61 ? 39.823 16.803 12.481 1.00 17.80 55 ILE B O 1
ATOM 2956 N N . ARG B 1 62 ? 40.517 18.620 13.607 1.00 20.82 56 ARG B N 1
ATOM 2957 C CA . ARG B 1 62 ? 41.885 18.523 13.107 1.00 20.41 56 ARG B CA 1
ATOM 2958 C C . ARG B 1 62 ? 42.603 17.266 13.598 1.00 18.62 56 ARG B C 1
ATOM 2959 O O . ARG B 1 62 ? 43.390 16.675 12.859 1.00 19.76 56 ARG B O 1
ATOM 2967 N N . GLU B 1 63 ? 42.313 16.842 14.826 1.00 18.66 57 GLU B N 1
ATOM 2968 C CA . GLU B 1 63 ? 42.824 15.572 15.334 1.00 16.76 57 GLU B CA 1
ATOM 2969 C C . GLU B 1 63 ? 42.376 14.401 14.460 1.00 18.58 57 GLU B C 1
ATOM 2970 O O . GLU B 1 63 ? 43.174 13.524 14.142 1.00 19.50 57 GLU B O 1
ATOM 2976 N N . VAL B 1 64 ? 41.103 14.380 14.071 1.00 15.64 58 VAL B N 1
ATOM 2977 C CA . VAL B 1 64 ? 40.630 13.331 13.181 1.00 15.81 58 VAL B CA 1
ATOM 2978 C C . VAL B 1 64 ? 41.408 13.350 11.866 1.00 17.94 58 VAL B C 1
ATOM 2979 O O . VAL B 1 64 ? 41.868 12.305 11.396 1.00 16.73 58 VAL B O 1
ATOM 2983 N N . ARG B 1 65 ? 41.567 14.539 11.285 1.00 17.84 59 ARG B N 1
ATOM 2984 C CA . ARG B 1 65 ? 42.259 14.676 10.001 1.00 19.79 59 ARG B CA 1
ATOM 2985 C C . ARG B 1 65 ? 43.712 14.229 10.068 1.00 20.99 59 ARG B C 1
ATOM 2986 O O . ARG B 1 65 ? 44.284 13.799 9.060 1.00 23.37 59 ARG B O 1
ATOM 2994 N N . GLY B 1 66 ? 44.308 14.339 11.251 1.00 19.82 60 GLY B N 1
ATOM 2995 C CA . GLY B 1 66 ? 45.682 13.913 11.444 1.00 23.13 60 GLY B CA 1
ATOM 2996 C C . GLY B 1 66 ? 45.816 12.403 11.388 1.00 25.45 60 GLY B C 1
ATOM 2997 O O . GLY B 1 66 ? 46.917 11.864 11.268 1.00 25.94 60 GLY B O 1
ATOM 2998 N N . LEU B 1 67 ? 44.682 11.716 11.475 1.00 20.04 61 LEU B N 1
ATOM 2999 C CA . LEU B 1 67 ? 44.669 10.264 11.570 1.00 18.06 61 LEU B CA 1
ATOM 3000 C C . LEU B 1 67 ? 43.992 9.601 10.364 1.00 18.53 61 LEU B C 1
ATOM 3001 O O . LEU B 1 67 ? 44.169 8.403 10.125 1.00 20.47 61 LEU B O 1
ATOM 3006 N N . THR B 1 68 ? 43.221 10.370 9.599 1.00 18.63 62 THR B N 1
ATOM 3007 C CA . THR B 1 68 ? 42.596 9.836 8.394 1.00 17.99 62 THR B CA 1
ATOM 3008 C C . THR B 1 68 ? 42.409 10.903 7.321 1.00 17.17 62 THR B C 1
ATOM 3009 O O . THR B 1 68 ? 42.163 12.072 7.639 1.00 19.77 62 THR B O 1
ATOM 3013 N N . ASP B 1 69 ? 42.548 10.489 6.062 1.00 19.30 63 ASP B N 1
ATOM 3014 C CA . ASP B 1 69 ? 42.248 11.336 4.908 1.00 19.79 63 ASP B CA 1
ATOM 3015 C C . ASP B 1 69 ? 40.856 11.032 4.362 1.00 20.94 63 ASP B C 1
ATOM 3016 O O . ASP B 1 69 ? 40.451 11.588 3.341 1.00 22.09 63 ASP B O 1
ATOM 3021 N N . LYS B 1 70 ? 40.134 10.140 5.035 1.00 16.04 64 LYS B N 1
ATOM 3022 C CA . LYS B 1 70 ? 38.824 9.682 4.557 1.00 17.23 64 LYS B CA 1
ATOM 3023 C C . LYS B 1 70 ? 37.676 10.501 5.169 1.00 15.33 64 LYS B C 1
ATOM 3024 O O . LYS B 1 70 ? 37.872 11.174 6.183 1.00 15.92 64 LYS B O 1
ATOM 3030 N N . PRO B 1 71 ? 36.479 10.446 4.548 1.00 15.43 65 PRO B N 1
ATOM 3031 C CA . PRO B 1 71 ? 35.331 11.189 5.086 1.00 14.57 65 PRO B CA 1
ATOM 3032 C C . PRO B 1 71 ? 34.987 10.804 6.523 1.00 13.11 65 PRO B C 1
ATOM 3033 O O . PRO B 1 71 ? 35.084 9.634 6.889 1.00 13.13 65 PRO B O 1
ATOM 3037 N N . PHE B 1 72 ? 34.574 11.792 7.310 1.00 13.06 66 PHE B N 1
ATOM 3038 C CA . PHE B 1 72 ? 34.061 11.548 8.656 1.00 12.33 66 PHE B CA 1
ATOM 3039 C C . PHE B 1 72 ? 32.922 12.529 8.983 1.00 12.30 66 PHE B C 1
ATOM 3040 O O . PHE B 1 72 ? 32.681 13.503 8.251 1.00 13.10 66 PHE B O 1
ATOM 3048 N N . ASN B 1 73 ? 32.245 12.251 10.097 1.00 11.51 67 ASN B N 1
ATOM 3049 C CA . ASN B 1 73 ? 31.005 12.895 10.513 1.00 12.35 67 ASN B CA 1
ATOM 3050 C C . ASN B 1 73 ? 31.262 13.668 11.800 1.00 12.64 67 ASN B C 1
ATOM 3051 O O . ASN B 1 73 ? 31.876 13.140 12.730 1.00 12.30 67 ASN B O 1
ATOM 3056 N N . VAL B 1 74 ? 30.803 14.917 11.845 1.00 12.48 68 VAL B N 1
ATOM 3057 C CA . VAL B 1 74 ? 30.898 15.735 13.048 1.00 11.99 68 VAL B CA 1
ATOM 3058 C C . VAL B 1 74 ? 29.493 16.083 13.531 1.00 12.76 68 VAL B C 1
ATOM 3059 O O . VAL B 1 74 ? 28.700 16.682 12.795 1.00 11.61 68 VAL B O 1
ATOM 3063 N N . ASN B 1 75 ? 29.194 15.697 14.767 1.00 10.93 69 ASN B N 1
ATOM 3064 C CA . ASN B 1 75 ? 27.840 15.789 15.307 1.00 12.50 69 ASN B CA 1
ATOM 3065 C C . ASN B 1 75 ? 27.674 16.934 16.300 1.00 11.12 69 ASN B C 1
ATOM 3066 O O . ASN B 1 75 ? 28.533 17.153 17.157 1.00 10.94 69 ASN B O 1
ATOM 3071 N N . LEU B 1 76 ? 26.552 17.638 16.189 1.00 10.77 70 LEU B N 1
ATOM 3072 C CA . LEU B 1 76 ? 26.210 18.720 17.111 1.00 9.54 70 LEU B CA 1
ATOM 3073 C C . LEU B 1 76 ? 24.778 18.585 17.607 1.00 11.44 70 LEU B C 1
ATOM 3074 O O . LEU B 1 76 ? 23.865 18.255 16.847 1.00 11.71 70 LEU B O 1
ATOM 3079 N N . PHE B 1 77 ? 24.574 18.858 18.888 1.00 11.82 71 PHE B N 1
ATOM 3080 C CA . PHE B 1 77 ? 23.224 18.861 19.440 1.00 9.62 71 PHE B CA 1
ATOM 3081 C C . PHE B 1 77 ? 22.496 20.108 18.957 1.00 11.27 71 PHE B C 1
ATOM 3082 O O . PHE B 1 77 ? 23.075 21.197 18.918 1.00 12.44 71 PHE B O 1
ATOM 3090 N N . CYS B 1 78 ? 21.221 19.949 18.604 1.00 10.67 72 CYS B N 1
ATOM 3091 C CA . CYS B 1 78 ? 20.400 21.041 18.087 1.00 11.75 72 CYS B CA 1
ATOM 3092 C C . CYS B 1 78 ? 19.072 21.111 18.835 1.00 12.14 72 CYS B C 1
ATOM 3093 O O . CYS B 1 78 ? 18.004 21.293 18.238 1.00 12.23 72 CYS B O 1
ATOM 3096 N N . HIS B 1 79 ? 19.152 20.968 20.151 1.00 10.74 73 HIS B N 1
ATOM 3097 C CA . HIS B 1 79 ? 17.984 21.037 21.009 1.00 11.31 73 HIS B CA 1
ATOM 3098 C C . HIS B 1 79 ? 17.469 22.472 21.129 1.00 12.47 73 HIS B C 1
ATOM 3099 O O . HIS B 1 79 ? 18.176 23.430 20.799 1.00 13.07 73 HIS B O 1
ATOM 3106 N N . ARG B 1 80 ? 16.227 22.621 21.585 1.00 12.88 74 ARG B N 1
ATOM 3107 C CA . ARG B 1 80 ? 15.753 23.934 21.996 1.00 14.92 74 ARG B CA 1
ATOM 3108 C C . ARG B 1 80 ? 16.637 24.350 23.162 1.00 14.30 74 ARG B C 1
ATOM 3109 O O . ARG B 1 80 ? 16.802 23.569 24.107 1.00 15.26 74 ARG B O 1
ATOM 3117 N N . PRO B 1 81 ? 17.232 25.556 23.102 1.00 13.40 75 PRO B N 1
ATOM 3118 C CA . PRO B 1 81 ? 18.143 26.005 24.164 1.00 16.02 75 PRO B CA 1
ATOM 3119 C C . PRO B 1 81 ? 17.491 25.921 25.538 1.00 16.67 75 PRO B C 1
ATOM 3120 O O . PRO B 1 81 ? 16.335 26.319 25.695 1.00 18.07 75 PRO B O 1
ATOM 3124 N N . GLY B 1 82 ? 18.212 25.362 26.504 1.00 15.32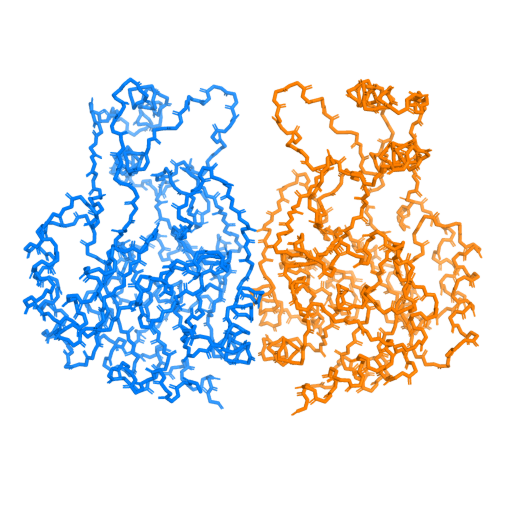 76 GLY B N 1
ATOM 3125 C CA . GLY B 1 82 ? 17.697 25.246 27.857 1.00 14.41 76 GLY B CA 1
ATOM 3126 C C . GLY B 1 82 ? 17.491 26.608 28.493 1.00 17.56 76 GLY B C 1
ATOM 3127 O O . GLY B 1 82 ? 18.298 27.520 28.289 1.00 19.94 76 GLY B O 1
ATOM 3128 N N . GLN B 1 83 ? 16.406 26.751 29.251 1.00 18.39 77 GLN B N 1
ATOM 3129 C CA . GLN B 1 83 ? 16.120 27.996 29.955 1.00 21.97 77 GLN B CA 1
ATOM 3130 C C . GLN B 1 83 ? 16.512 27.849 31.422 1.00 18.18 77 GLN B C 1
ATOM 3131 O O . GLN B 1 83 ? 16.018 26.954 32.113 1.00 18.92 77 GLN B O 1
ATOM 3137 N N . ALA B 1 84 ? 17.407 28.714 31.886 1.00 19.11 78 ALA B N 1
ATOM 3138 C CA . ALA B 1 84 ? 17.799 28.717 33.290 1.00 19.45 78 ALA B CA 1
ATOM 3139 C C . ALA B 1 84 ? 16.591 29.065 34.153 1.00 18.54 78 ALA B C 1
ATOM 3140 O O . ALA B 1 84 ? 15.757 29.896 33.782 1.00 22.59 78 ALA B O 1
ATOM 3142 N N . ASP B 1 85 ? 16.494 28.401 35.297 1.00 16.17 79 ASP B N 1
ATOM 3143 C CA . ASP B 1 85 ? 15.391 28.615 36.224 1.00 18.61 79 ASP B CA 1
ATOM 3144 C C . ASP B 1 85 ? 15.950 28.325 37.607 1.00 17.13 79 ASP B C 1
ATOM 3145 O O . ASP B 1 85 ? 15.896 27.186 38.078 1.00 17.15 79 ASP B O 1
ATOM 3150 N N . PRO B 1 86 ? 16.520 29.355 38.250 1.00 16.59 80 PRO B N 1
ATOM 3151 C CA . PRO B 1 86 ? 17.196 29.161 39.532 1.00 15.78 80 PRO B CA 1
ATOM 3152 C C . PRO B 1 86 ? 16.330 28.448 40.564 1.00 19.51 80 PRO B C 1
ATOM 3153 O O . PRO B 1 86 ? 16.844 27.576 41.256 1.00 16.85 80 PRO B O 1
ATOM 3157 N N . ALA B 1 87 ? 15.050 28.804 40.657 1.00 18.90 81 ALA B N 1
ATOM 3158 C CA . ALA B 1 87 ? 14.164 28.197 41.648 1.00 20.65 81 ALA B CA 1
ATOM 3159 C C . ALA B 1 87 ? 13.963 26.703 41.385 1.00 18.29 81 ALA B C 1
ATOM 3160 O O . ALA B 1 87 ? 13.969 25.894 42.311 1.00 16.54 81 ALA B O 1
ATOM 3162 N N . ARG B 1 88 ? 13.774 26.341 40.120 1.00 16.47 82 ARG B N 1
ATOM 3163 C CA . ARG B 1 88 ? 13.585 24.944 39.752 1.00 16.75 82 ARG B CA 1
ATOM 3164 C C . ARG B 1 88 ? 14.895 24.186 39.997 1.00 15.34 82 ARG B C 1
ATOM 3165 O O . ARG B 1 88 ? 14.900 23.049 40.472 1.00 14.69 82 ARG B O 1
ATOM 3173 N N . GLU B 1 89 ? 16.013 24.835 39.709 1.00 13.62 83 GLU B N 1
ATOM 3174 C CA . GLU B 1 89 ? 17.304 24.187 39.865 1.00 15.07 83 GLU B CA 1
ATOM 3175 C C . GLU B 1 89 ? 17.647 24.001 41.340 1.00 15.92 83 GLU B C 1
ATOM 3176 O O . GLU B 1 89 ? 18.172 22.965 41.731 1.00 13.97 83 GLU B O 1
ATOM 3182 N N . ARG B 1 90 ? 17.313 24.989 42.163 1.00 15.18 84 ARG B N 1
ATOM 3183 C CA . ARG B 1 90 ? 17.555 24.876 43.604 1.00 15.79 84 ARG B CA 1
ATOM 3184 C C . ARG B 1 90 ? 16.732 23.755 44.233 1.00 14.41 84 ARG B C 1
ATOM 3185 O O . ARG B 1 90 ? 17.213 23.041 45.110 1.00 13.73 84 ARG B O 1
ATOM 3193 N N . ALA B 1 91 ? 15.498 23.598 43.774 1.00 13.35 85 ALA B N 1
ATOM 3194 C CA . ALA B 1 91 ? 14.634 22.541 44.279 1.00 13.25 85 ALA B CA 1
ATOM 3195 C C . ALA B 1 91 ? 15.178 21.165 43.900 1.00 12.53 85 ALA B C 1
ATOM 3196 O O . ALA B 1 91 ? 15.167 20.239 44.713 1.00 13.28 85 ALA B O 1
ATOM 3198 N N . TRP B 1 92 ? 15.643 21.035 42.660 1.00 13.72 86 TRP B N 1
ATOM 3199 C CA . TRP B 1 92 ? 16.254 19.792 42.201 1.00 12.15 86 TRP B CA 1
ATOM 3200 C C . TRP B 1 92 ? 17.531 19.463 42.977 1.00 14.21 86 TRP B C 1
ATOM 3201 O O . TRP B 1 92 ? 17.742 18.319 43.387 1.00 14.32 86 TRP B O 1
ATOM 3212 N N . LEU B 1 93 ? 18.387 20.461 43.172 1.00 14.95 87 LEU B N 1
ATOM 3213 C CA . LEU B 1 93 ? 19.604 20.248 43.951 1.00 16.12 87 LEU B CA 1
ATOM 3214 C C . LEU B 1 93 ? 19.287 19.827 45.384 1.00 14.01 87 LEU B C 1
ATOM 3215 O O . LEU B 1 93 ? 19.984 18.989 45.968 1.00 16.32 87 LEU B O 1
ATOM 3220 N N . ASP B 1 94 ? 18.219 20.381 45.946 1.00 14.22 88 ASP B N 1
ATOM 3221 C CA . ASP B 1 94 ? 17.824 20.019 47.301 1.00 17.37 88 ASP B CA 1
ATOM 3222 C C . ASP B 1 94 ? 17.370 18.565 47.355 1.00 16.28 88 ASP B C 1
ATOM 3223 O O . ASP B 1 94 ? 17.689 17.836 48.298 1.00 18.95 88 ASP B O 1
ATOM 3228 N N . TYR B 1 95 ? 16.616 18.145 46.344 1.00 15.49 89 TYR B N 1
ATOM 3229 C CA . TYR B 1 95 ? 16.193 16.756 46.235 1.00 16.16 89 TYR B CA 1
ATOM 3230 C C . TYR B 1 95 ? 17.396 15.810 46.161 1.00 17.29 89 TYR B C 1
ATOM 3231 O O . TYR B 1 95 ? 17.375 14.718 46.735 1.00 17.35 89 TYR B O 1
ATOM 3240 N N . LEU B 1 96 ? 18.453 16.232 45.471 1.00 16.60 90 LEU B N 1
ATOM 3241 C CA . LEU B 1 96 ? 19.641 15.391 45.335 1.00 15.91 90 LEU B CA 1
ATOM 3242 C C . LEU B 1 96 ? 20.580 15.494 46.525 1.00 18.86 90 LEU B C 1
ATOM 3243 O O . LEU B 1 96 ? 21.543 14.737 46.621 1.00 17.20 90 LEU B O 1
ATOM 3248 N N . LYS B 1 97 ? 20.325 16.447 47.416 1.00 17.77 91 LYS B N 1
ATOM 3249 C CA . LYS B 1 97 ? 21.273 16.729 48.497 1.00 19.93 91 LYS B CA 1
ATOM 3250 C C . LYS B 1 97 ? 21.741 15.507 49.307 1.00 17.86 91 LYS B C 1
ATOM 3251 O O . LYS B 1 97 ? 22.942 15.367 49.544 1.00 17.12 91 LYS B O 1
ATOM 3257 N N . PRO B 1 98 ? 20.815 14.612 49.706 1.00 17.68 92 PRO B N 1
ATOM 3258 C CA . PRO B 1 98 ? 21.263 13.455 50.496 1.00 18.46 92 PRO B CA 1
ATOM 3259 C C . PRO B 1 98 ? 22.211 12.526 49.737 1.00 20.81 92 PRO B C 1
ATOM 3260 O O . PRO B 1 98 ? 23.063 11.877 50.353 1.00 19.50 92 PRO B O 1
ATOM 3264 N N . LEU B 1 99 ? 22.063 12.453 48.418 1.00 16.96 93 LEU B N 1
ATOM 3265 C CA . LEU B 1 99 ? 22.976 11.663 47.604 1.00 16.28 93 LEU B CA 1
ATOM 3266 C C . LEU B 1 99 ? 24.386 12.246 47.667 1.00 18.98 93 LEU B C 1
ATOM 3267 O O . LEU B 1 99 ? 25.361 11.514 47.825 1.00 16.64 93 LEU B O 1
ATOM 3272 N N . PHE B 1 100 ? 24.492 13.566 47.547 1.00 16.93 94 PHE B N 1
ATOM 3273 C CA . PHE B 1 100 ? 25.786 14.232 47.696 1.00 18.31 94 PHE B CA 1
ATOM 3274 C C . PHE B 1 100 ? 26.379 13.968 49.084 1.00 18.75 94 PHE B C 1
ATOM 3275 O O . PHE B 1 100 ? 27.571 13.671 49.213 1.00 18.23 94 PHE B O 1
ATOM 3283 N N . ALA B 1 101 ? 25.539 14.064 50.112 1.00 17.83 95 ALA B N 1
ATOM 3284 C CA . ALA B 1 101 ? 25.997 13.906 51.496 1.00 17.93 95 ALA B CA 1
ATOM 3285 C C . ALA B 1 101 ? 26.510 12.495 51.781 1.00 21.48 95 ALA B C 1
ATOM 3286 O O . ALA B 1 101 ? 27.430 12.304 52.581 1.00 22.27 95 ALA B O 1
ATOM 3288 N N . GLU B 1 102 ? 25.908 11.509 51.121 1.00 21.44 96 GLU B N 1
ATOM 3289 C CA . GLU B 1 102 ? 26.331 10.116 51.226 1.00 19.86 96 GLU B CA 1
ATOM 3290 C C . GLU B 1 102 ? 27.815 9.963 50.875 1.00 20.89 96 GLU B C 1
ATOM 3291 O O . GLU B 1 102 ? 28.495 9.055 51.365 1.00 22.30 96 GLU B O 1
ATOM 3297 N N . PHE B 1 103 ? 28.320 10.868 50.043 1.00 19.34 97 PHE B N 1
ATOM 3298 C CA . PHE B 1 103 ? 29.711 10.821 49.615 1.00 20.42 97 PHE B CA 1
ATOM 3299 C C . PHE B 1 103 ? 30.518 11.982 50.188 1.00 19.55 97 PHE B C 1
ATOM 3300 O O . PHE B 1 103 ? 31.616 12.283 49.717 1.00 24.52 97 PHE B O 1
ATOM 3308 N N . GLY B 1 104 ? 29.962 12.617 51.215 1.00 20.29 98 GLY B N 1
ATOM 3309 C CA . GLY B 1 104 ? 30.654 13.671 51.938 1.00 22.09 98 GLY B CA 1
ATOM 3310 C C . GLY B 1 104 ? 30.832 14.935 51.128 1.00 23.92 98 GLY B C 1
ATOM 3311 O O . GLY B 1 104 ? 31.794 15.684 51.330 1.00 24.99 98 GLY B O 1
ATOM 3312 N N . ALA B 1 105 ? 29.897 15.182 50.216 1.00 18.49 99 ALA B N 1
ATOM 3313 C CA . ALA B 1 105 ? 29.999 16.316 49.313 1.00 17.08 99 ALA B CA 1
ATOM 3314 C C . ALA B 1 105 ? 28.809 17.261 49.433 1.00 16.79 99 ALA B C 1
ATOM 3315 O O . ALA B 1 105 ? 27.752 16.884 49.947 1.00 17.76 99 ALA B O 1
ATOM 3317 N N . GLU B 1 106 ? 28.991 18.482 48.941 1.00 17.57 100 GLU B N 1
ATOM 3318 C CA . GLU B 1 106 ? 27.906 19.444 48.772 1.00 20.07 100 GLU B CA 1
ATOM 3319 C C . GLU B 1 106 ? 27.507 19.468 47.305 1.00 18.74 100 GLU B C 1
ATOM 3320 O O . GLU B 1 106 ? 28.359 19.323 46.425 1.00 21.02 100 GLU B O 1
ATOM 3326 N N . PRO B 1 107 ? 26.210 19.663 47.029 1.00 17.53 101 PRO B N 1
ATOM 3327 C CA . PRO B 1 107 ? 25.811 19.866 45.632 1.00 17.19 101 PRO B CA 1
ATOM 3328 C C . PRO B 1 107 ? 26.342 21.202 45.137 1.00 20.83 101 PRO B C 1
ATOM 3329 O O . PRO B 1 107 ? 26.692 22.061 45.952 1.00 20.66 101 PRO B O 1
ATOM 3333 N N . PRO B 1 108 ? 26.425 21.379 43.811 1.00 19.47 102 PRO B N 1
ATOM 3334 C CA . PRO B 1 108 ? 26.855 22.684 43.305 1.00 21.66 102 PRO B CA 1
ATOM 3335 C C . PRO B 1 108 ? 25.861 23.771 43.699 1.00 24.90 102 PRO B C 1
ATOM 3336 O O . PRO B 1 108 ? 24.706 23.471 44.017 1.00 21.48 102 PRO B O 1
ATOM 3340 N N . VAL B 1 109 ? 26.314 25.021 43.694 1.00 23.96 103 VAL B N 1
ATOM 3341 C CA . VAL B 1 109 ? 25.454 26.142 44.052 1.00 27.89 103 VAL B CA 1
ATOM 3342 C C . VAL B 1 109 ? 24.542 26.536 42.891 1.00 29.17 103 VAL B C 1
ATOM 3343 O O . VAL B 1 109 ? 23.372 26.874 43.084 1.00 30.58 103 VAL B O 1
ATOM 3347 N N . ARG B 1 110 ? 25.090 26.489 41.681 1.00 27.46 104 ARG B N 1
ATOM 3348 C CA . ARG B 1 110 ? 24.337 26.840 40.485 1.00 26.76 104 ARG B CA 1
ATOM 3349 C C . ARG B 1 110 ? 24.552 25.767 39.426 1.00 27.51 104 ARG B C 1
ATOM 3350 O O . ARG B 1 110 ? 25.583 25.093 39.424 1.00 28.02 104 ARG B O 1
ATOM 3358 N N . LEU B 1 111 ? 23.582 25.607 38.531 1.00 19.97 105 LEU B N 1
ATOM 3359 C CA . LEU B 1 111 ? 23.738 24.691 37.407 1.00 18.59 105 LEU B CA 1
ATOM 3360 C C . LEU B 1 111 ? 24.068 25.479 36.156 1.00 19.52 105 LEU B C 1
ATOM 3361 O O . LEU B 1 111 ? 23.634 26.620 36.006 1.00 20.28 105 LEU B O 1
ATOM 3366 N N . LYS B 1 112 ? 24.833 24.859 35.265 1.00 16.82 106 LYS B N 1
ATOM 3367 C CA . LYS B 1 112 ? 25.321 25.526 34.067 1.00 16.62 106 LYS B CA 1
ATOM 3368 C C . LYS B 1 112 ? 24.703 24.917 32.817 1.00 16.8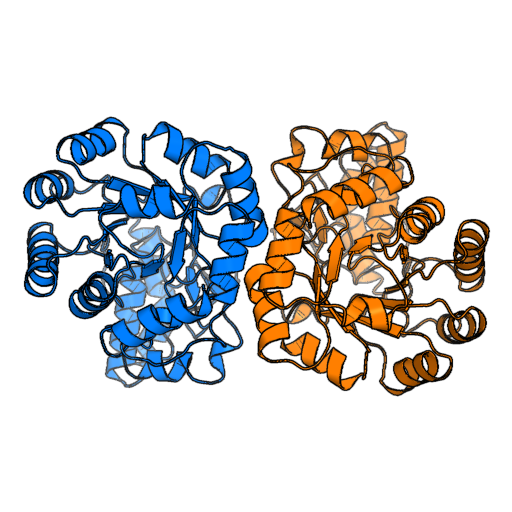5 106 LYS B C 1
ATOM 3369 O O . LYS B 1 112 ? 24.391 23.728 32.784 1.00 15.73 106 LYS B O 1
ATOM 3375 N N . ASN B 1 113 ? 24.516 25.753 31.801 1.00 16.78 107 ASN B N 1
ATOM 3376 C CA . ASN B 1 113 ? 24.107 25.292 30.478 1.00 14.34 107 ASN B CA 1
ATOM 3377 C C . ASN B 1 113 ? 25.302 24.669 29.754 1.00 14.19 107 ASN B C 1
ATOM 3378 O O . ASN B 1 113 ? 25.892 25.280 28.849 1.00 16.06 107 ASN B O 1
ATOM 3383 N N . ILE B 1 114 ? 25.645 23.439 30.139 1.00 14.44 108 ILE B N 1
ATOM 3384 C CA . ILE B 1 114 ? 26.919 22.831 29.749 1.00 15.34 108 ILE B CA 1
ATOM 3385 C C . ILE B 1 114 ? 26.989 22.399 28.289 1.00 15.92 108 ILE B C 1
ATOM 3386 O O . ILE B 1 114 ? 28.081 22.274 27.728 1.00 16.46 108 ILE B O 1
ATOM 3391 N N . TYR B 1 115 ? 25.830 22.149 27.686 1.00 15.22 109 TYR B N 1
ATOM 3392 C CA . TYR B 1 115 ? 25.774 21.750 26.285 1.00 14.53 109 TYR B CA 1
ATOM 3393 C C . TYR B 1 115 ? 25.020 22.797 25.483 1.00 13.69 109 TYR B C 1
ATOM 3394 O O . TYR B 1 115 ? 23.782 22.768 25.413 1.00 14.45 109 TYR B O 1
ATOM 3403 N N . LEU B 1 116 ? 25.754 23.729 24.888 1.00 13.99 110 LEU B N 1
ATOM 3404 C CA . LEU B 1 116 ? 25.123 24.773 24.095 1.00 15.01 110 LEU B CA 1
ATOM 3405 C C . LEU B 1 116 ? 24.575 24.182 22.811 1.00 12.61 110 LEU B C 1
ATOM 3406 O O . LEU B 1 116 ? 25.274 23.461 22.098 1.00 15.36 110 LEU B O 1
ATOM 3411 N N . SER B 1 117 ? 23.319 24.472 22.516 1.00 12.18 111 SER B N 1
ATOM 3412 C CA . SER B 1 117 ? 22.730 24.007 21.273 1.00 12.59 111 SER B CA 1
ATOM 3413 C C . SER B 1 117 ? 23.361 24.728 20.089 1.00 14.07 111 SER B C 1
ATOM 3414 O O . SER B 1 117 ? 23.844 25.858 20.224 1.00 14.81 111 SER B O 1
ATOM 3417 N N . PHE B 1 118 ? 23.339 24.081 18.929 1.00 12.22 112 PHE B N 1
ATOM 3418 C CA . PHE B 1 118 ? 23.764 24.707 17.689 1.00 13.30 112 PHE B CA 1
ATOM 3419 C C . PHE B 1 118 ? 22.976 26.003 17.473 1.00 16.66 112 PHE B C 1
ATOM 3420 O O . PHE B 1 118 ? 23.462 26.948 16.848 1.00 17.42 112 PHE B O 1
ATOM 3428 N N . LEU B 1 119 ? 21.767 26.048 18.019 1.00 14.29 113 LEU B N 1
ATOM 3429 C CA . LEU B 1 119 ? 20.876 27.188 17.854 1.00 14.25 113 LEU B CA 1
ATOM 3430 C C . LEU B 1 119 ? 21.250 28.407 18.704 1.00 18.06 113 LEU B C 1
ATOM 3431 O O . LEU B 1 119 ? 20.770 29.510 18.436 1.00 21.89 113 LEU B O 1
ATOM 3436 N N . GLU B 1 120 ? 22.096 28.219 19.717 1.00 15.39 114 GLU B N 1
ATOM 3437 C CA . GLU B 1 120 ? 22.437 29.316 20.630 1.00 16.31 114 GLU B CA 1
ATOM 3438 C C . GLU B 1 120 ? 23.927 29.689 20.655 1.00 19.50 114 GLU B C 1
ATOM 3439 O O . GLU B 1 120 ? 24.309 30.658 21.311 1.00 18.83 114 GLU B O 1
ATOM 3445 N N . ASP B 1 121 ? 24.767 28.922 19.964 1.00 17.12 115 ASP B N 1
ATOM 3446 C CA . ASP B 1 121 ? 26.191 29.250 19.863 1.00 18.25 115 ASP B CA 1
ATOM 3447 C C . ASP B 1 121 ? 26.528 29.600 18.420 1.00 18.37 115 ASP B C 1
ATOM 3448 O O . ASP B 1 121 ? 26.783 28.712 17.601 1.00 17.74 115 ASP B O 1
ATOM 3453 N N . PRO B 1 122 ? 26.565 30.905 18.110 1.00 19.36 116 PRO B N 1
ATOM 3454 C CA . PRO B 1 122 ? 26.753 31.372 16.733 1.00 20.39 116 PRO B CA 1
ATOM 3455 C C . PRO B 1 122 ? 28.189 31.200 16.215 1.00 18.71 116 PRO B C 1
ATOM 3456 O O . PRO B 1 122 ? 28.434 31.472 15.039 1.00 22.07 116 PRO B O 1
ATOM 3460 N N . THR B 1 123 ? 29.113 30.752 17.060 1.00 16.08 117 THR B N 1
ATOM 3461 C CA . THR B 1 123 ? 30.489 30.515 16.618 1.00 17.30 117 THR B CA 1
ATOM 3462 C C . THR B 1 123 ? 30.671 29.147 15.959 1.00 19.54 117 THR B C 1
ATOM 3463 O O . THR B 1 123 ? 31.674 28.895 15.296 1.00 19.58 117 THR B O 1
ATOM 3467 N N . LEU B 1 124 ? 29.694 28.265 16.133 1.00 18.31 118 LEU B N 1
ATOM 3468 C CA . LEU B 1 124 ? 29.822 26.905 15.622 1.00 16.40 118 LEU B CA 1
ATOM 3469 C C . LEU B 1 124 ? 29.724 26.825 14.097 1.00 16.38 118 LEU B C 1
ATOM 3470 O O . LEU B 1 124 ? 30.561 26.196 13.454 1.00 15.24 118 LEU B O 1
ATOM 3475 N N . LEU B 1 125 ? 28.706 27.456 13.519 1.00 15.22 119 LEU B N 1
ATOM 3476 C CA . LEU B 1 125 ? 28.512 27.395 12.070 1.00 14.30 119 LEU B CA 1
ATOM 3477 C C . LEU B 1 125 ? 29.714 27.923 11.262 1.00 18.81 119 LEU B C 1
ATOM 3478 O O . LEU B 1 125 ? 30.164 27.252 10.336 1.00 16.56 119 LEU B O 1
ATOM 3483 N N . PRO B 1 126 ? 30.253 29.107 11.620 1.00 16.68 120 PRO B N 1
ATOM 3484 C CA . PRO B 1 126 ? 31.410 29.608 10.865 1.00 18.92 120 PRO B CA 1
ATOM 3485 C C . PRO B 1 126 ? 32.594 28.651 10.932 1.00 18.70 120 PRO B C 1
ATOM 3486 O O . PRO B 1 126 ? 33.288 28.472 9.929 1.00 20.26 120 PRO B O 1
ATOM 3490 N N . MET B 1 127 ? 32.811 28.036 12.094 1.00 16.87 121 MET B N 1
ATOM 3491 C CA . MET B 1 127 ? 33.914 27.096 12.258 1.00 16.56 121 MET B CA 1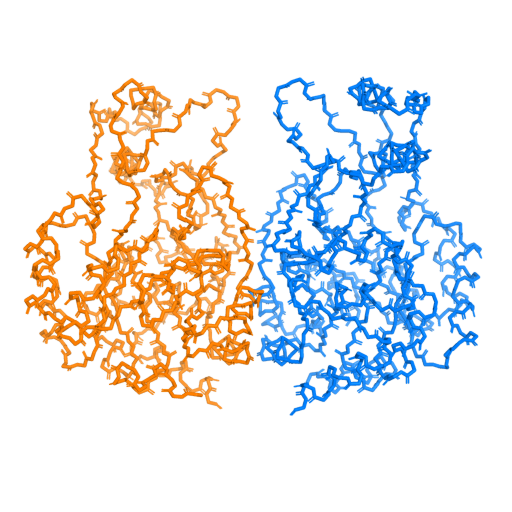
ATOM 3492 C C . MET B 1 127 ? 33.738 25.876 11.354 1.00 19.03 121 MET B C 1
ATOM 3493 O O . MET B 1 127 ? 34.672 25.449 10.673 1.00 17.83 121 MET B O 1
ATOM 3498 N N . LEU B 1 128 ? 32.534 25.311 11.347 1.00 15.24 122 LEU B N 1
ATOM 3499 C CA . LEU B 1 128 ? 32.247 24.177 10.476 1.00 14.73 122 LEU B CA 1
ATOM 3500 C C . LEU B 1 128 ? 32.399 24.524 8.993 1.00 15.71 122 LEU B C 1
ATOM 3501 O O . LEU B 1 128 ? 32.827 23.692 8.200 1.00 17.38 122 LEU B O 1
ATOM 3506 N N . LEU B 1 129 ? 32.026 25.743 8.618 1.00 19.18 123 LEU B N 1
ATOM 3507 C CA . LEU B 1 129 ? 32.148 26.172 7.230 1.00 19.07 123 LEU B CA 1
ATOM 3508 C C . LEU B 1 129 ? 33.614 26.271 6.807 1.00 22.29 123 LEU B C 1
ATOM 3509 O O . LEU B 1 129 ? 33.947 26.066 5.634 1.00 25.32 123 LEU B O 1
ATOM 3514 N N . GLU B 1 130 ? 34.485 26.578 7.766 1.00 18.04 124 GLU B N 1
ATOM 3515 C CA . GLU B 1 130 ? 35.922 26.634 7.504 1.00 20.01 124 GLU B CA 1
ATOM 3516 C C . GLU B 1 130 ? 36.535 25.236 7.420 1.00 22.57 124 GLU B C 1
ATOM 3517 O O . GLU B 1 130 ? 37.268 24.921 6.473 1.00 24.03 124 GLU B O 1
ATOM 3523 N N . GLU B 1 131 ? 36.225 24.398 8.403 1.00 19.76 125 GLU B N 1
ATOM 3524 C CA . GLU B 1 131 ? 36.814 23.059 8.487 1.00 19.14 125 GLU B CA 1
ATOM 3525 C C . GLU B 1 131 ? 36.254 22.055 7.473 1.00 20.02 125 GLU B C 1
ATOM 3526 O O . GLU B 1 131 ? 36.945 21.103 7.086 1.00 21.23 125 GLU B O 1
ATOM 3532 N N . ARG B 1 132 ? 35.008 22.273 7.053 1.00 17.90 126 ARG B N 1
ATOM 3533 C CA . ARG B 1 132 ? 34.327 21.431 6.063 1.00 17.79 126 ARG B CA 1
ATOM 3534 C C . ARG B 1 132 ? 34.499 19.921 6.225 1.00 17.39 126 ARG B C 1
ATOM 3535 O O . ARG B 1 132 ? 35.021 19.263 5.331 1.00 19.40 126 ARG B O 1
ATOM 3543 N N . PRO B 1 133 ? 34.037 19.357 7.351 1.00 16.66 127 PRO B N 1
ATOM 3544 C CA . PRO B 1 133 ? 34.025 17.893 7.397 1.00 18.50 127 PRO B CA 1
ATOM 3545 C C . PRO B 1 133 ? 33.078 17.334 6.338 1.00 16.88 127 PRO B C 1
ATOM 3546 O O . PRO B 1 133 ? 32.202 18.067 5.851 1.00 17.58 127 PRO B O 1
ATOM 3550 N N . ALA B 1 134 ? 33.263 16.072 5.961 1.00 14.64 128 ALA B N 1
ATOM 3551 C CA . ALA B 1 134 ? 32.444 15.452 4.919 1.00 13.21 128 ALA B CA 1
ATOM 3552 C C . ALA B 1 134 ? 30.963 15.470 5.289 1.00 15.92 128 ALA B C 1
ATOM 3553 O O . ALA B 1 134 ? 30.094 15.703 4.440 1.00 15.26 128 ALA B O 1
ATOM 3555 N N . ALA B 1 135 ? 30.690 15.227 6.565 1.00 14.13 129 ALA B N 1
ATOM 3556 C CA . ALA B 1 135 ? 29.320 15.203 7.051 1.00 12.50 129 ALA B CA 1
ATOM 3557 C C . ALA B 1 135 ? 29.210 15.967 8.358 1.00 11.69 129 ALA B C 1
ATOM 3558 O O . ALA B 1 135 ? 30.098 15.905 9.211 1.00 11.52 129 ALA B O 1
ATOM 3560 N N . VAL B 1 136 ? 28.114 16.704 8.500 1.00 11.43 130 VAL B N 1
ATOM 3561 C CA . VAL B 1 136 ? 27.767 17.304 9.774 1.00 11.43 130 VAL B CA 1
ATOM 3562 C C . VAL B 1 136 ? 26.390 16.787 10.119 1.00 11.05 130 VAL B C 1
ATOM 3563 O O . VAL B 1 136 ? 25.485 16.797 9.279 1.00 12.46 130 VAL B O 1
ATOM 3567 N N . SER B 1 137 ? 26.241 16.303 11.344 1.00 10.20 131 SER B N 1
ATOM 3568 C CA . SER B 1 137 ? 24.983 15.717 11.766 1.00 9.98 131 SER B CA 1
ATOM 3569 C C . SER B 1 137 ? 24.421 16.453 12.971 1.00 10.01 131 SER B C 1
ATOM 3570 O O . SER B 1 137 ? 25.166 17.004 13.783 1.00 10.34 131 SER B O 1
ATOM 3573 N N . PHE B 1 138 ? 23.096 16.420 13.092 1.00 9.54 132 PHE B N 1
ATOM 3574 C CA . PHE B 1 138 ? 22.387 17.117 14.166 1.00 7.98 132 PHE B CA 1
ATOM 3575 C C . PHE B 1 138 ? 21.453 16.178 14.911 1.00 9.12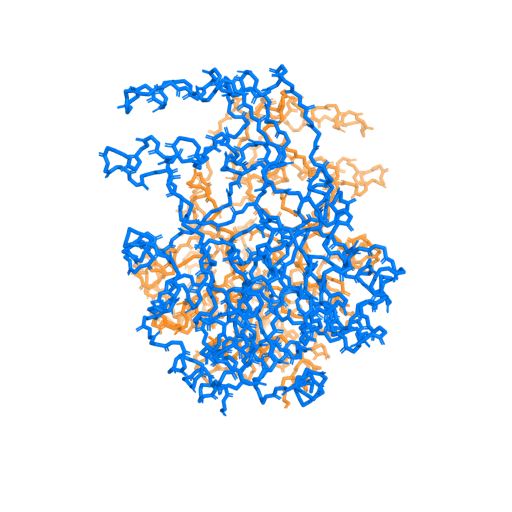 132 PHE B C 1
ATOM 3576 O O . PHE B 1 138 ? 20.793 15.326 14.313 1.00 10.41 132 PHE B O 1
ATOM 3584 N N . HIS B 1 139 ? 21.424 16.355 16.228 1.00 9.81 133 HIS B N 1
ATOM 3585 C CA . HIS B 1 139 ? 20.601 15.562 17.135 1.00 12.12 133 HIS B CA 1
ATOM 3586 C C . HIS B 1 139 ? 19.669 16.489 17.901 1.00 12.48 133 HIS B C 1
ATOM 3587 O O . HIS B 1 139 ? 20.072 17.584 18.290 1.00 13.59 133 HIS B O 1
ATOM 3594 N N . PHE B 1 140 ? 18.428 16.038 18.090 1.00 9.79 134 PHE B N 1
ATOM 3595 C CA . PHE B 1 140 ? 17.384 16.733 18.874 1.00 10.54 134 PHE B CA 1
ATOM 3596 C C . PHE B 1 140 ? 16.596 17.762 18.067 1.00 12.30 134 PHE B C 1
ATOM 3597 O O . PHE B 1 140 ? 15.620 18.314 18.573 1.00 11.62 134 PHE B O 1
ATOM 3605 N N . GLY B 1 141 ? 17.023 18.038 16.839 1.00 9.25 135 GLY B N 1
ATOM 3606 C CA . GLY B 1 141 ? 16.316 18.982 15.994 1.00 10.28 135 GLY B CA 1
ATOM 3607 C C . GLY B 1 141 ? 17.071 19.231 14.706 1.00 10.20 135 GLY B C 1
ATOM 3608 O O . GLY B 1 141 ? 18.224 18.815 14.567 1.00 11.59 135 GLY B O 1
ATOM 3609 N N . ALA B 1 142 ? 16.407 19.887 13.761 1.00 11.71 136 ALA B N 1
ATOM 3610 C CA . ALA B 1 142 ? 17.040 20.294 12.509 1.00 12.66 136 ALA B CA 1
ATOM 3611 C C . ALA B 1 142 ? 17.306 21.793 12.584 1.00 15.60 136 ALA B C 1
ATOM 3612 O O . ALA B 1 142 ? 16.465 22.552 13.069 1.00 15.39 136 ALA B O 1
ATOM 3614 N N . PRO B 1 143 ? 18.472 22.241 12.101 1.00 11.85 137 PRO B N 1
ATOM 3615 C CA . PRO B 1 143 ? 18.711 23.686 11.994 1.00 15.16 137 PRO B CA 1
ATOM 3616 C C . PRO B 1 143 ? 17.782 24.296 10.950 1.00 12.13 137 PRO B C 1
ATOM 3617 O O . PRO B 1 143 ? 17.223 23.555 10.127 1.00 12.30 137 PRO B O 1
ATOM 3621 N N . PRO B 1 144 ? 17.606 25.630 10.982 1.00 12.73 138 PRO B N 1
ATOM 3622 C CA . PRO B 1 144 ? 16.863 26.331 9.929 1.00 13.83 138 PRO B CA 1
ATOM 3623 C C . PRO B 1 144 ? 17.422 25.982 8.553 1.00 14.15 138 PRO B C 1
ATOM 3624 O O . PRO B 1 144 ? 18.625 25.727 8.417 1.00 15.01 138 PRO B O 1
ATOM 3628 N N . ARG B 1 145 ? 16.549 25.959 7.554 1.00 12.91 139 ARG B N 1
ATOM 3629 C CA . ARG B 1 145 ? 16.937 25.613 6.196 1.00 15.63 139 ARG B CA 1
ATOM 3630 C C . ARG B 1 145 ? 18.119 26.441 5.678 1.00 15.64 139 ARG B C 1
ATOM 3631 O O . ARG B 1 145 ? 19.005 25.914 5.009 1.00 13.04 139 ARG B O 1
ATOM 3639 N N . ASP B 1 146 ? 18.148 27.731 6.002 1.00 15.15 140 ASP B N 1
ATOM 3640 C CA . ASP B 1 146 ? 19.247 28.584 5.540 1.00 15.09 140 ASP B CA 1
ATOM 3641 C C . ASP B 1 146 ? 20.618 28.149 6.072 1.00 15.25 140 ASP B C 1
ATOM 3642 O O . ASP B 1 146 ? 21.629 28.296 5.379 1.00 16.11 140 ASP B O 1
ATOM 3647 N N . GLN B 1 147 ? 20.656 27.583 7.277 1.00 14.42 141 GLN B N 1
ATOM 3648 C CA . GLN B 1 147 ? 21.918 27.102 7.830 1.00 14.50 141 GLN B CA 1
ATOM 3649 C C . GLN B 1 147 ? 22.322 25.756 7.233 1.00 13.04 141 GLN B C 1
ATOM 3650 O O . GLN B 1 147 ? 23.500 25.519 6.970 1.00 13.08 141 GLN B O 1
ATOM 3656 N N . VAL B 1 148 ? 21.348 24.872 7.024 1.00 11.41 142 VAL B N 1
ATOM 3657 C CA . VAL B 1 148 ? 21.597 23.627 6.302 1.00 11.89 142 VAL B CA 1
ATOM 3658 C C . VAL B 1 148 ? 22.154 23.934 4.918 1.00 14.13 142 VAL B C 1
ATOM 3659 O O . VAL B 1 148 ? 23.153 23.347 4.497 1.00 12.92 142 VAL B O 1
ATOM 3663 N N . ARG B 1 149 ? 21.537 24.889 4.232 1.00 14.34 143 ARG B N 1
ATOM 3664 C CA . ARG B 1 149 ? 22.011 25.307 2.913 1.00 13.93 143 ARG B CA 1
ATOM 3665 C C . ARG B 1 149 ? 23.424 25.887 2.934 1.00 13.87 143 ARG B C 1
ATOM 3666 O O . ARG B 1 149 ? 24.207 25.658 1.998 1.00 14.18 143 ARG B O 1
ATOM 3674 N N . ALA B 1 150 ? 23.750 26.643 3.978 1.00 11.94 144 ALA B N 1
ATOM 3675 C CA . ALA B 1 150 ? 25.088 27.230 4.091 1.00 14.47 144 ALA B CA 1
ATOM 3676 C C . ALA B 1 150 ? 26.142 26.119 4.153 1.00 15.52 144 ALA B C 1
ATOM 3677 O O . ALA B 1 150 ? 27.164 26.172 3.463 1.00 16.30 144 ALA B O 1
ATOM 3679 N N . LEU B 1 151 ? 25.880 25.096 4.963 1.00 14.86 145 LEU B N 1
ATOM 3680 C CA . LEU B 1 151 ? 26.762 23.937 5.034 1.00 12.36 145 LEU B CA 1
ATOM 3681 C C . LEU B 1 151 ? 26.874 23.217 3.683 1.00 15.39 145 LEU B C 1
ATOM 3682 O O . LEU B 1 151 ? 27.977 22.876 3.245 1.00 15.29 145 LEU B O 1
ATOM 3687 N N . GLN B 1 152 ? 25.739 22.981 3.026 1.00 13.50 146 GLN B N 1
ATOM 3688 C CA . GLN B 1 152 ? 25.744 22.283 1.743 1.00 14.34 146 GLN B CA 1
ATOM 3689 C C . GLN B 1 152 ? 26.461 23.088 0.661 1.00 15.90 146 GLN B C 1
ATOM 3690 O O . GLN B 1 152 ? 27.023 22.518 -0.271 1.00 17.90 146 GLN B O 1
ATOM 3696 N N . ALA B 1 153 ? 26.448 24.411 0.802 1.00 15.17 147 ALA B N 1
ATOM 3697 C CA . ALA B 1 153 ? 27.049 25.284 -0.204 1.00 19.22 147 ALA B CA 1
ATOM 3698 C C . ALA B 1 153 ? 28.558 25.083 -0.294 1.00 21.26 147 ALA B C 1
ATOM 3699 O O . ALA B 1 153 ? 29.164 25.355 -1.335 1.00 22.83 147 ALA B O 1
ATOM 3701 N N . VAL B 1 154 ? 29.170 24.620 0.790 1.00 18.79 148 VAL B N 1
ATOM 3702 C CA . VAL B 1 154 ? 30.602 24.326 0.769 1.00 21.61 148 VAL B CA 1
ATOM 3703 C C . VAL B 1 154 ? 30.877 22.819 0.686 1.00 19.90 148 VAL B C 1
ATOM 3704 O O . VAL B 1 154 ? 31.992 22.373 0.954 1.00 21.85 148 VAL B O 1
ATOM 3708 N N . GLY B 1 155 ? 29.855 22.043 0.326 1.00 17.46 149 GLY B N 1
ATOM 3709 C CA . GLY B 1 155 ? 30.035 20.632 0.017 1.00 17.24 149 GLY B CA 1
ATOM 3710 C C . GLY B 1 155 ? 29.825 19.649 1.156 1.00 20.48 149 GLY B C 1
ATOM 3711 O O . GLY B 1 155 ? 30.062 18.455 0.993 1.00 20.30 149 GLY B O 1
ATOM 3712 N N . ILE B 1 156 ? 29.381 20.149 2.304 1.00 17.87 150 ILE B N 1
ATOM 3713 C CA . ILE B 1 156 ? 29.111 19.307 3.467 1.00 15.00 150 ILE B CA 1
ATOM 3714 C C . ILE B 1 156 ? 27.776 18.585 3.305 1.00 14.91 150 ILE B C 1
ATOM 3715 O O . ILE B 1 156 ? 26.778 19.194 2.914 1.00 14.03 150 ILE B O 1
ATOM 3720 N N . ARG B 1 157 ? 27.763 17.290 3.594 1.00 12.10 151 ARG B N 1
ATOM 3721 C CA . ARG B 1 157 ? 26.511 16.530 3.644 1.00 13.38 151 ARG B CA 1
ATOM 3722 C C . ARG B 1 157 ? 25.903 16.660 5.038 1.00 11.81 151 ARG B C 1
ATOM 3723 O O . ARG B 1 157 ? 26.597 16.466 6.030 1.00 12.98 151 ARG B O 1
ATOM 3731 N N . VAL B 1 158 ? 24.613 16.982 5.106 1.00 11.08 152 VAL B N 1
ATOM 3732 C CA . VAL B 1 158 ? 23.951 17.231 6.386 1.00 9.93 152 VAL B CA 1
ATOM 3733 C C . VAL B 1 158 ? 22.990 16.096 6.731 1.00 9.20 152 VAL B C 1
ATOM 3734 O O . VAL B 1 158 ? 22.092 15.754 5.938 1.00 10.14 152 VAL B O 1
ATOM 3738 N N . LEU B 1 159 ? 23.200 15.509 7.911 1.00 9.06 153 LEU B N 1
ATOM 3739 C CA . LEU B 1 159 ? 22.341 14.438 8.419 1.00 10.84 153 LEU B CA 1
ATOM 3740 C C . LEU B 1 159 ? 21.596 14.978 9.624 1.00 9.40 153 LEU B C 1
ATOM 3741 O O . LEU B 1 159 ? 22.161 15.734 10.409 1.00 9.59 153 LEU B O 1
ATOM 3746 N N . VAL B 1 160 ? 20.335 14.588 9.781 1.00 9.78 154 VAL B N 1
ATOM 3747 C CA . VAL B 1 160 ? 19.598 14.913 11.006 1.00 8.13 154 VAL B CA 1
ATOM 3748 C C . VAL B 1 160 ? 18.868 13.676 11.501 1.00 8.12 154 VAL B C 1
ATOM 3749 O O . VAL B 1 160 ? 18.278 12.921 10.706 1.00 8.54 154 VAL B O 1
ATOM 3753 N N . CYS B 1 161 ? 18.923 13.457 12.814 1.00 8.27 155 CYS B N 1
ATOM 3754 C CA . CYS B 1 161 ? 18.220 12.340 13.429 1.00 9.79 155 CYS B CA 1
ATOM 3755 C C . CYS B 1 161 ? 16.740 12.663 13.619 1.00 8.88 155 CYS B C 1
ATOM 3756 O O . CYS B 1 161 ? 16.389 13.791 13.985 1.00 10.08 155 CYS B O 1
ATOM 3759 N N . ALA B 1 162 ? 15.892 11.678 13.337 1.00 8.12 156 ALA B N 1
ATOM 3760 C CA . ALA B 1 162 ? 14.439 11.755 13.547 1.00 8.05 156 ALA B CA 1
ATOM 3761 C C . ALA B 1 162 ? 13.954 10.465 14.201 1.00 9.78 156 ALA B C 1
ATOM 3762 O O . ALA B 1 162 ? 14.477 9.382 13.911 1.00 8.48 156 ALA B O 1
ATOM 3764 N N . THR B 1 163 ? 12.956 10.585 15.078 1.00 8.04 157 THR B N 1
ATOM 3765 C CA . THR B 1 163 ? 12.379 9.414 15.759 1.00 7.67 157 THR B CA 1
ATOM 3766 C C . THR B 1 163 ? 10.967 9.080 15.278 1.00 7.90 157 THR B C 1
ATOM 3767 O O . THR B 1 163 ? 10.397 8.064 15.665 1.00 8.12 157 THR B O 1
ATOM 3771 N N . THR B 1 164 ? 10.396 9.939 14.444 1.00 7.41 158 THR B N 1
ATOM 3772 C CA . THR B 1 164 ? 9.036 9.742 13.937 1.00 8.90 158 THR B CA 1
ATOM 3773 C C . THR B 1 164 ? 8.930 10.239 12.492 1.00 8.11 158 THR B C 1
ATOM 3774 O O . THR B 1 164 ? 9.775 11.013 12.038 1.00 7.05 158 THR B O 1
ATOM 3778 N N . PRO B 1 165 ? 7.883 9.820 11.772 1.00 9.37 159 PRO B N 1
ATOM 3779 C CA . PRO B 1 165 ? 7.666 10.402 10.440 1.00 7.20 159 PRO B CA 1
ATOM 3780 C C . PRO B 1 165 ? 7.431 11.915 10.497 1.00 9.03 159 PRO B C 1
ATOM 3781 O O . PRO B 1 165 ? 7.820 12.617 9.550 1.00 9.73 159 PRO B O 1
ATOM 3785 N N . GLU B 1 166 ? 6.843 12.422 11.574 1.00 8.66 160 GLU B N 1
ATOM 3786 C CA . GLU B 1 166 ? 6.608 13.858 11.697 1.00 9.47 160 GLU B CA 1
ATOM 3787 C C . GLU B 1 166 ? 7.914 14.638 11.819 1.00 8.87 160 GLU B C 1
ATOM 3788 O O . GLU B 1 166 ? 8.081 15.707 11.219 1.00 11.29 160 GLU B O 1
ATOM 3794 N N . GLU B 1 167 ? 8.850 14.097 12.587 1.00 8.26 161 GLU B N 1
ATOM 3795 C CA . GLU B 1 167 ? 10.179 14.691 12.683 1.00 7.97 161 GLU B CA 1
ATOM 3796 C C . GLU B 1 167 ? 10.929 14.557 11.363 1.00 8.29 161 GLU B C 1
ATOM 3797 O O . GLU B 1 167 ? 11.636 15.476 10.954 1.00 8.69 161 GLU B O 1
ATOM 3803 N N . ALA B 1 168 ? 10.769 13.422 10.691 1.00 8.53 162 ALA B N 1
ATOM 3804 C CA . ALA B 1 168 ? 11.391 13.221 9.380 1.00 8.92 162 ALA B CA 1
ATOM 3805 C C . ALA B 1 168 ? 10.889 14.266 8.388 1.00 9.72 162 ALA B C 1
ATOM 3806 O O . ALA B 1 168 ? 11.651 14.755 7.557 1.00 10.18 162 ALA B O 1
ATOM 3808 N N . ALA B 1 169 ? 9.620 14.636 8.484 1.00 9.04 163 ALA B N 1
ATOM 3809 C CA . ALA B 1 169 ? 9.100 15.661 7.587 1.00 10.37 16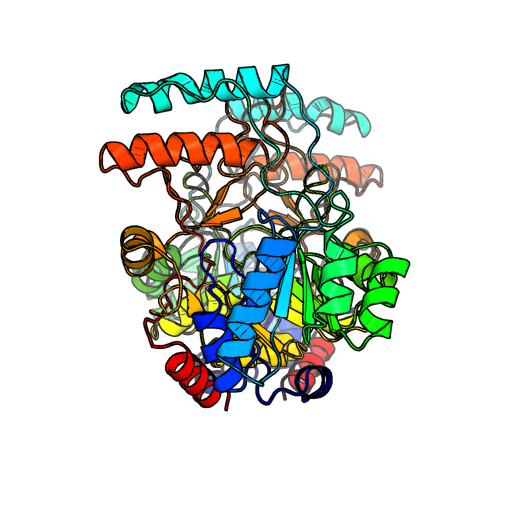3 ALA B CA 1
ATOM 3810 C C . ALA B 1 169 ? 9.812 17.001 7.823 1.00 9.94 163 ALA B C 1
ATOM 3811 O O . ALA B 1 169 ? 10.085 17.747 6.877 1.00 10.12 163 ALA B O 1
ATOM 3813 N N . LEU B 1 170 ? 10.103 17.312 9.086 1.00 8.15 164 LEU B N 1
ATOM 3814 C CA . LEU B 1 170 ? 10.863 18.516 9.425 1.00 10.55 164 LEU B CA 1
ATOM 3815 C C . LEU B 1 170 ? 12.293 18.431 8.887 1.00 11.65 164 LEU B C 1
ATOM 3816 O O . LEU B 1 170 ? 12.854 19.435 8.433 1.00 12.25 164 LEU B O 1
ATOM 3821 N N . VAL B 1 171 ? 12.870 17.234 8.912 1.00 10.18 165 VAL B N 1
ATOM 3822 C CA . VAL B 1 171 ? 14.195 17.027 8.321 1.00 9.06 165 VAL B CA 1
ATOM 3823 C C . VAL B 1 171 ? 14.188 17.294 6.809 1.00 9.91 165 VAL B C 1
ATOM 3824 O O . VAL B 1 171 ? 15.094 17.961 6.287 1.00 10.41 165 VAL B O 1
ATOM 3828 N N . GLU B 1 172 ? 13.167 16.791 6.117 1.00 10.22 166 GLU B N 1
ATOM 3829 C CA . GLU B 1 172 ? 13.026 17.044 4.685 1.00 11.36 166 GLU B CA 1
ATOM 3830 C C . GLU B 1 172 ? 12.791 18.529 4.413 1.00 11.13 166 GLU B C 1
ATOM 3831 O O . GLU B 1 172 ? 13.376 19.089 3.479 1.00 13.25 166 GLU B O 1
ATOM 3837 N N . ALA B 1 173 ? 11.952 19.162 5.232 1.00 10.02 167 ALA B N 1
ATOM 3838 C CA . ALA B 1 173 ? 11.699 20.603 5.111 1.00 13.97 167 ALA B CA 1
ATOM 3839 C C . ALA B 1 173 ? 12.969 21.445 5.295 1.00 12.56 167 ALA B C 1
ATOM 3840 O O . ALA B 1 173 ? 13.116 22.508 4.680 1.00 14.46 167 ALA B O 1
ATOM 3842 N N . ALA B 1 174 ? 13.880 20.972 6.141 1.00 9.76 168 ALA B N 1
ATOM 3843 C CA . ALA B 1 174 ? 15.152 21.655 6.374 1.00 11.73 168 ALA B CA 1
ATOM 3844 C C . ALA B 1 174 ? 16.133 21.440 5.222 1.00 11.58 168 ALA B C 1
ATOM 3845 O O . ALA B 1 174 ? 17.181 22.114 5.144 1.00 13.81 168 ALA B O 1
ATOM 3847 N N . GLY B 1 175 ? 15.809 20.500 4.339 1.00 11.13 169 GLY B N 1
ATOM 3848 C CA . GLY B 1 175 ? 16.629 20.223 3.166 1.00 12.16 169 GLY B CA 1
ATOM 3849 C C . GLY B 1 175 ? 17.859 19.363 3.407 1.00 14.45 169 GLY B C 1
ATOM 3850 O O . GLY B 1 175 ? 18.801 19.399 2.618 1.00 13.16 169 GLY B O 1
ATOM 3851 N N . ALA B 1 176 ? 17.857 18.584 4.484 1.00 10.62 170 ALA B N 1
ATOM 3852 C CA . ALA B 1 176 ? 18.993 17.720 4.802 1.00 9.70 170 ALA B CA 1
ATOM 3853 C C . ALA B 1 176 ? 19.247 16.697 3.701 1.00 11.28 170 ALA B C 1
ATOM 3854 O O . ALA B 1 176 ? 18.357 16.392 2.895 1.00 12.85 170 ALA B O 1
ATOM 3856 N N . ASP B 1 177 ? 20.466 16.161 3.674 1.00 11.23 171 ASP B N 1
ATOM 3857 C CA . ASP B 1 177 ? 20.838 15.140 2.695 1.00 9.95 171 ASP B CA 1
ATOM 3858 C C . ASP B 1 177 ? 20.404 13.726 3.082 1.00 10.74 171 ASP B C 1
ATOM 3859 O O . ASP B 1 177 ? 20.224 12.875 2.218 1.00 11.48 171 ASP B O 1
ATOM 3864 N N . ALA B 1 178 ? 20.254 13.466 4.381 1.00 10.19 172 ALA B N 1
ATOM 3865 C CA . ALA B 1 178 ? 19.836 12.145 4.842 1.00 11.43 172 ALA B CA 1
ATOM 3866 C C . ALA B 1 178 ? 19.191 12.233 6.214 1.00 9.59 172 ALA B C 1
ATOM 3867 O O . ALA B 1 178 ? 19.489 13.138 6.997 1.00 9.63 172 ALA B O 1
ATOM 3869 N N . VAL B 1 179 ? 18.298 11.291 6.498 1.00 8.29 173 VAL B N 1
ATOM 3870 C CA . VAL B 1 179 ? 17.671 11.222 7.815 1.00 8.79 173 VAL B CA 1
ATOM 3871 C C . VAL B 1 179 ? 18.187 10.005 8.582 1.00 7.67 173 VAL B C 1
ATOM 3872 O O . VAL B 1 179 ? 18.265 8.906 8.032 1.00 8.99 173 VAL B O 1
ATOM 3876 N N . VAL B 1 180 ? 18.566 10.206 9.838 1.00 8.47 174 VAL B N 1
ATOM 3877 C CA . VAL B 1 180 ? 18.997 9.098 10.682 1.00 8.17 174 VAL B CA 1
ATOM 3878 C C . VAL B 1 180 ? 17.790 8.681 11.504 1.00 8.38 174 VAL B C 1
ATOM 3879 O O . VAL B 1 180 ? 17.378 9.392 12.429 1.00 9.98 174 VAL B O 1
ATOM 3883 N N . ALA B 1 181 ? 17.211 7.539 11.141 1.00 8.18 175 ALA B N 1
ATOM 3884 C CA . ALA B 1 181 ? 16.005 7.024 11.796 1.00 8.10 175 ALA B CA 1
ATOM 3885 C C . ALA B 1 181 ? 16.377 6.296 13.076 1.00 7.46 175 ALA B C 1
ATOM 3886 O O . ALA B 1 181 ? 16.879 5.168 13.029 1.00 9.36 175 ALA B O 1
ATOM 3888 N N . GLN B 1 182 ? 16.125 6.935 14.221 1.00 7.21 176 GLN B N 1
ATOM 3889 C CA . GLN B 1 182 ? 16.498 6.346 15.507 1.00 7.45 176 GLN B CA 1
ATOM 3890 C C . GLN B 1 182 ? 15.314 5.665 16.177 1.00 5.77 176 GLN B C 1
ATOM 3891 O O . GLN B 1 182 ? 14.341 6.320 16.603 1.00 7.18 176 GLN B O 1
ATOM 3897 N N . GLY B 1 183 ? 15.393 4.339 16.257 1.00 7.55 177 GLY B N 1
ATOM 3898 C CA . GLY B 1 183 ? 14.354 3.544 16.866 1.00 7.27 177 GLY B CA 1
ATOM 3899 C C . GLY B 1 183 ? 14.483 3.496 18.374 1.00 6.43 177 GLY B C 1
ATOM 3900 O O . GLY B 1 183 ? 15.507 3.889 18.956 1.00 7.47 177 GLY B O 1
ATOM 3901 N N . ILE B 1 184 ? 13.449 2.965 19.013 1.00 7.95 178 ILE B N 1
ATOM 3902 C CA . ILE B 1 184 ? 13.405 2.886 20.472 1.00 8.74 178 ILE B CA 1
ATOM 3903 C C . ILE B 1 184 ? 14.549 2.026 21.032 1.00 7.95 178 ILE B C 1
ATOM 3904 O O . ILE B 1 184 ? 14.989 2.246 22.157 1.00 8.83 178 ILE B O 1
ATOM 3909 N N . GLU B 1 185 ? 15.060 1.099 20.221 1.00 8.31 179 GLU B N 1
ATOM 3910 C CA . GLU B 1 185 ? 16.203 0.268 20.602 1.00 8.68 179 GLU B CA 1
ATOM 3911 C C . GLU B 1 185 ? 17.459 1.069 20.933 1.00 7.75 179 GLU B C 1
ATOM 3912 O O . GLU B 1 185 ? 18.324 0.590 21.666 1.00 10.38 179 GLU B O 1
ATOM 3918 N N . ALA B 1 186 ? 17.581 2.263 20.369 1.00 8.11 180 ALA B N 1
ATOM 3919 C CA . ALA B 1 186 ? 18.853 2.984 20.398 1.00 7.85 180 ALA B CA 1
ATOM 3920 C C . ALA B 1 186 ? 19.368 3.326 21.787 1.00 9.27 180 ALA B C 1
ATOM 3921 O O . ALA B 1 186 ? 18.597 3.643 22.699 1.00 8.30 180 ALA B O 1
ATOM 3923 N N . GLY B 1 187 ? 20.686 3.255 21.944 1.00 9.63 181 GLY B N 1
ATOM 3924 C CA . GLY B 1 187 ? 21.312 3.666 23.188 1.00 10.87 181 GLY B CA 1
ATOM 3925 C C . GLY B 1 187 ? 21.492 5.172 23.265 1.00 10.06 181 GLY B C 1
ATOM 3926 O O . GLY B 1 187 ? 21.437 5.882 22.251 1.00 11.08 181 GLY B O 1
ATOM 3927 N N . GLY B 1 188 ? 21.710 5.672 24.475 1.00 9.11 182 GLY B N 1
ATOM 3928 C CA . GLY B 1 188 ? 21.966 7.096 24.654 1.00 10.11 182 GLY B CA 1
ATOM 3929 C C . GLY B 1 188 ? 20.720 7.949 24.486 1.00 10.00 182 GLY B C 1
ATOM 3930 O O . GLY B 1 188 ? 19.592 7.453 24.603 1.00 8.85 182 GLY B O 1
ATOM 3931 N N . SER B 1 189 ? 20.918 9.231 24.185 1.00 11.57 183 SER B N 1
ATOM 3932 C CA . SER B 1 189 ? 19.807 10.181 24.176 1.00 10.02 183 SER B CA 1
ATOM 3933 C C . SER B 1 189 ? 18.878 9.989 22.996 1.00 9.20 183 SER B C 1
ATOM 3934 O O . SER B 1 189 ? 19.332 9.882 21.856 1.00 11.84 183 SER B O 1
ATOM 3937 N N . ARG B 1 190 ? 17.579 9.937 23.281 1.00 10.66 184 ARG B N 1
ATOM 3938 C CA . ARG B 1 190 ? 16.567 9.880 22.235 1.00 9.02 184 ARG B CA 1
ATOM 3939 C C . ARG B 1 190 ? 16.495 11.185 21.473 1.00 9.16 184 ARG B C 1
ATOM 3940 O O . ARG B 1 190 ? 16.503 12.273 22.062 1.00 10.22 184 ARG B O 1
ATOM 3948 N N . GLY B 1 191 ? 16.412 11.074 20.150 1.00 9.74 185 GLY B N 1
ATOM 3949 C CA . GLY B 1 191 ? 16.412 12.252 19.297 1.00 10.18 185 GLY B CA 1
ATOM 3950 C C . GLY B 1 191 ? 15.089 12.991 19.193 1.00 9.63 185 GLY B C 1
ATOM 3951 O O . GLY B 1 191 ? 14.874 13.724 18.231 1.00 10.45 185 GLY B O 1
ATOM 3952 N N . VAL B 1 192 ? 14.196 12.785 20.154 1.00 9.18 186 VAL B N 1
ATOM 3953 C CA . VAL B 1 192 ? 12.861 13.409 20.143 1.00 9.86 186 VAL B CA 1
ATOM 3954 C C . VAL B 1 192 ? 12.981 14.938 20.124 1.00 10.94 186 VAL B C 1
ATOM 3955 O O . VAL B 1 192 ? 13.690 15.516 20.948 1.00 10.95 186 VAL B O 1
ATOM 3959 N N . PHE B 1 193 ? 12.309 15.597 19.178 1.00 9.11 187 PHE B N 1
ATOM 3960 C CA . PHE B 1 193 ? 12.472 17.051 19.013 1.00 9.01 187 PHE B CA 1
ATOM 3961 C C . PHE B 1 193 ? 11.808 17.818 20.152 1.00 10.52 187 PHE B C 1
ATOM 3962 O O . PHE B 1 193 ? 12.383 18.756 20.707 1.00 12.04 187 PHE B O 1
ATOM 3970 N N . GLU B 1 194 ? 10.586 17.412 20.486 1.00 10.82 188 GLU B N 1
ATOM 3971 C CA . GLU B 1 194 ? 9.777 18.120 21.478 1.00 15.13 188 GLU B CA 1
ATOM 3972 C C . GLU B 1 194 ? 9.229 17.134 22.504 1.00 13.55 188 GLU B C 1
ATOM 3973 O O . GLU B 1 194 ? 8.062 16.747 22.442 1.00 13.84 188 GLU B O 1
ATOM 3979 N N . PRO B 1 195 ? 10.078 16.730 23.463 1.00 13.81 189 PRO B N 1
ATOM 3980 C CA . PRO B 1 195 ? 9.733 15.718 24.472 1.00 14.20 189 PRO B CA 1
ATOM 3981 C C . PRO B 1 195 ? 8.514 16.094 25.313 1.00 13.89 189 PRO B C 1
ATOM 3982 O O . PRO B 1 195 ? 7.843 15.202 25.846 1.00 14.60 189 PRO B O 1
ATOM 3986 N N . GLU B 1 196 ? 8.232 17.386 25.439 1.00 15.24 190 GLU B N 1
ATOM 3987 C CA . GLU B 1 196 ? 7.097 17.818 26.247 1.00 17.57 190 GLU B CA 1
ATOM 3988 C C . GLU B 1 196 ? 5.768 17.400 25.612 1.00 15.71 190 GLU B C 1
ATOM 3989 O O . GLU B 1 196 ? 4.734 17.345 26.289 1.00 17.75 190 GLU B O 1
ATOM 3995 N N . ARG B 1 197 ? 5.799 17.096 24.317 1.00 14.26 191 ARG B N 1
ATOM 3996 C CA . ARG B 1 197 ? 4.623 16.622 23.591 1.00 14.81 191 ARG B CA 1
ATOM 3997 C C . ARG B 1 197 ? 4.442 15.113 23.709 1.00 18.06 191 ARG B C 1
ATOM 3998 O O . ARG B 1 197 ? 3.473 14.558 23.184 1.00 19.78 191 ARG B O 1
ATOM 4006 N N . GLY B 1 198 ? 5.374 14.451 24.388 1.00 14.83 192 GLY B N 1
ATOM 4007 C CA . GLY B 1 198 ? 5.349 13.004 24.489 1.00 16.64 192 GLY B CA 1
ATOM 4008 C C . GLY B 1 198 ? 6.377 12.349 23.589 1.00 13.81 192 GLY B C 1
ATOM 4009 O O . GLY B 1 198 ? 7.147 13.026 22.904 1.00 13.56 192 GLY B O 1
ATOM 4010 N N . ASP B 1 199 ? 6.386 11.022 23.598 1.00 12.81 193 ASP B N 1
ATOM 4011 C CA . ASP B 1 199 ? 7.353 10.256 22.816 1.00 10.71 193 ASP B CA 1
ATOM 4012 C C . ASP B 1 199 ? 6.619 9.063 22.228 1.00 9.20 193 ASP B C 1
ATOM 4013 O O . ASP B 1 199 ? 6.156 8.178 22.955 1.00 11.27 193 ASP B O 1
ATOM 4018 N N . ALA B 1 200 ? 6.498 9.050 20.904 1.00 8.12 194 ALA B N 1
ATOM 4019 C CA . ALA B 1 200 ? 5.841 7.949 20.210 1.00 10.68 194 ALA B CA 1
ATOM 4020 C C . ALA B 1 200 ? 6.578 6.619 20.434 1.00 8.55 194 ALA B C 1
ATOM 4021 O O . ALA B 1 200 ? 5.979 5.541 20.304 1.00 8.75 194 ALA B O 1
ATOM 4023 N N . ALA B 1 201 ? 7.878 6.694 20.732 1.00 8.15 195 ALA B N 1
ATOM 4024 C CA . ALA B 1 201 ? 8.675 5.497 21.056 1.00 8.59 195 ALA B CA 1
ATOM 4025 C C . ALA B 1 201 ? 8.512 4.389 20.021 1.00 8.11 195 ALA B C 1
ATOM 4026 O O . ALA B 1 201 ? 8.129 3.259 20.343 1.00 7.60 195 ALA B O 1
ATOM 4028 N N . ILE B 1 202 ? 8.796 4.733 18.770 1.00 8.22 196 ILE B N 1
ATOM 4029 C CA . ILE B 1 202 ? 8.639 3.806 17.656 1.00 7.30 196 ILE B CA 1
ATOM 4030 C C . ILE B 1 202 ? 9.881 2.916 17.509 1.00 8.22 196 ILE B C 1
ATOM 4031 O O . ILE B 1 202 ? 11.014 3.408 17.514 1.00 7.62 196 ILE B O 1
ATOM 4036 N N . GLY B 1 203 ? 9.667 1.612 17.377 1.00 7.42 197 GLY B N 1
ATOM 4037 C CA . GLY B 1 203 ? 10.767 0.677 17.198 1.00 7.45 197 GLY B CA 1
ATOM 4038 C C . GLY B 1 203 ? 11.456 0.837 15.853 1.00 7.34 197 GLY B C 1
ATOM 4039 O O . GLY B 1 203 ? 10.857 1.330 14.888 1.00 7.92 197 GLY B O 1
ATOM 4040 N N . THR B 1 204 ? 12.713 0.404 15.788 1.00 6.61 198 THR B N 1
ATOM 4041 C CA . THR B 1 204 ? 13.519 0.538 14.588 1.00 7.24 198 THR B CA 1
ATOM 4042 C C . THR B 1 204 ? 12.856 -0.086 13.365 1.00 7.86 198 THR B C 1
ATOM 4043 O O . THR B 1 204 ? 12.818 0.526 12.287 1.00 7.48 198 THR B O 1
ATOM 4047 N N . LEU B 1 205 ? 12.324 -1.292 13.530 1.00 6.89 199 LEU B N 1
ATOM 4048 C CA . LEU B 1 205 ? 11.747 -2.017 12.395 1.00 7.58 199 LEU B CA 1
ATOM 4049 C C . LEU B 1 205 ? 10.585 -1.244 11.773 1.00 8.33 199 LEU B C 1
ATOM 4050 O O . LEU B 1 205 ? 10.497 -1.146 10.548 1.00 9.26 199 LEU B O 1
ATOM 4055 N N . ALA B 1 206 ? 9.693 -0.696 12.599 1.00 8.00 200 ALA B N 1
ATOM 4056 C CA . ALA B 1 206 ? 8.614 0.143 12.068 1.00 7.20 200 ALA B CA 1
ATOM 4057 C C . ALA B 1 206 ? 9.133 1.467 11.516 1.00 7.07 200 ALA B C 1
ATOM 4058 O O . ALA B 1 206 ? 8.747 1.885 10.423 1.00 8.61 200 ALA B O 1
ATOM 4060 N N . LEU B 1 207 ? 9.997 2.141 12.270 1.00 6.35 201 LEU B N 1
ATOM 4061 C CA . LEU B 1 207 ? 10.411 3.497 11.896 1.00 6.95 201 LEU B CA 1
ATOM 4062 C C . LEU B 1 207 ? 11.159 3.524 10.568 1.00 7.37 201 LEU B C 1
ATOM 4063 O O . LEU B 1 207 ? 10.875 4.359 9.702 1.00 7.89 201 LEU B O 1
ATOM 4068 N N . VAL B 1 208 ? 12.130 2.635 10.417 1.00 7.44 202 VAL B N 1
ATOM 4069 C CA . VAL B 1 208 ? 12.911 2.593 9.185 1.00 7.59 202 VAL B CA 1
ATOM 4070 C C . VAL B 1 208 ? 11.990 2.327 7.991 1.00 8.52 202 VAL B C 1
ATOM 4071 O O . VAL B 1 208 ? 12.094 2.994 6.953 1.00 8.97 202 VAL B O 1
ATOM 4075 N N . ARG B 1 209 ? 11.080 1.371 8.133 1.00 7.01 203 ARG B N 1
ATOM 4076 C CA . ARG B 1 209 ? 10.161 1.052 7.040 1.00 8.42 203 ARG B CA 1
ATOM 4077 C C . ARG B 1 209 ? 9.275 2.249 6.712 1.00 10.50 203 ARG B C 1
ATOM 4078 O O . ARG B 1 209 ? 9.052 2.576 5.545 1.00 10.11 203 ARG B O 1
ATOM 4086 N N . LEU B 1 210 ? 8.782 2.926 7.741 1.00 8.41 204 LEU B N 1
ATOM 4087 C CA . LEU B 1 210 ? 7.922 4.081 7.523 1.00 8.46 204 LEU B CA 1
ATOM 4088 C C . LEU B 1 210 ? 8.630 5.171 6.726 1.00 9.19 204 LEU B C 1
ATOM 4089 O O . LEU B 1 210 ? 8.055 5.739 5.788 1.00 9.47 204 LEU B O 1
ATOM 4094 N N . LEU B 1 211 ? 9.875 5.458 7.090 1.00 7.93 205 LEU B N 1
ATOM 4095 C CA . LEU B 1 211 ? 10.622 6.530 6.443 1.00 8.78 205 LEU B CA 1
ATOM 4096 C C . LEU B 1 211 ? 11.054 6.137 5.035 1.00 9.47 205 LEU B C 1
ATOM 4097 O O . LEU B 1 211 ? 11.019 6.966 4.119 1.00 10.45 205 LEU B O 1
ATOM 4102 N N . ALA B 1 212 ? 11.435 4.878 4.842 1.00 9.66 206 ALA B N 1
ATOM 4103 C CA . ALA B 1 212 ? 11.880 4.447 3.522 1.00 9.58 206 ALA B CA 1
ATOM 4104 C C . ALA B 1 212 ? 10.701 4.270 2.566 1.00 10.22 206 ALA B C 1
ATOM 4105 O O . ALA B 1 212 ? 10.814 4.569 1.366 1.00 11.71 206 ALA B O 1
ATOM 4107 N N . ALA B 1 213 ? 9.564 3.797 3.082 1.00 8.95 207 ALA B N 1
ATOM 4108 C CA . ALA B 1 213 ? 8.395 3.546 2.236 1.00 11.01 207 ALA B CA 1
ATOM 4109 C C . ALA B 1 213 ? 7.634 4.810 1.872 1.00 12.78 207 ALA B C 1
ATOM 4110 O O . ALA B 1 213 ? 7.018 4.868 0.813 1.00 13.28 207 ALA B O 1
ATOM 4112 N N . ARG B 1 214 ? 7.652 5.806 2.754 1.00 11.13 208 ARG B N 1
ATOM 4113 C CA . ARG B 1 214 ? 6.774 6.977 2.585 1.00 11.13 208 ARG B CA 1
ATOM 4114 C C . ARG B 1 214 ? 7.496 8.297 2.370 1.00 14.01 208 ARG B C 1
ATOM 4115 O O . ARG B 1 214 ? 6.867 9.292 1.995 1.00 15.79 208 ARG B O 1
ATOM 4123 N N . GLY B 1 215 ? 8.801 8.317 2.609 1.00 12.70 209 GLY B N 1
ATOM 4124 C CA . GLY B 1 215 ? 9.573 9.539 2.498 1.00 11.38 209 GLY B CA 1
ATOM 4125 C C . GLY B 1 215 ? 10.480 9.576 1.282 1.00 13.83 209 GLY B C 1
ATOM 4126 O O . GLY B 1 215 ? 10.440 8.673 0.436 1.00 16.84 209 GLY B O 1
ATOM 4127 N N . SER B 1 216 ? 11.310 10.613 1.208 1.00 13.55 210 SER B N 1
ATOM 4128 C CA . SER B 1 216 ? 12.146 10.859 0.035 1.00 15.49 210 SER B CA 1
ATOM 4129 C C . SER B 1 216 ? 13.630 10.623 0.319 1.00 15.49 210 SER B C 1
ATOM 4130 O O . SER B 1 216 ? 14.347 10.052 -0.506 1.00 21.32 210 SER B O 1
ATOM 4133 N N . LEU B 1 217 ? 14.086 11.048 1.491 1.00 11.90 211 LEU B N 1
ATOM 4134 C CA . LEU B 1 217 ? 15.509 11.046 1.811 1.00 12.22 211 LEU B CA 1
ATOM 4135 C C . LEU B 1 217 ? 16.071 9.645 2.052 1.00 12.01 211 LEU B C 1
ATOM 4136 O O . LEU B 1 217 ? 15.355 8.756 2.514 1.00 11.38 211 LEU B O 1
ATOM 4141 N N . PRO B 1 218 ? 17.372 9.455 1.761 1.00 11.21 212 PRO B N 1
ATOM 4142 C CA . PRO B 1 218 ? 18.051 8.225 2.172 1.00 11.01 212 PRO B CA 1
ATOM 4143 C C . PRO B 1 218 ? 17.935 8.081 3.685 1.00 9.62 212 PRO B C 1
ATOM 4144 O O . PRO B 1 218 ? 18.094 9.077 4.409 1.00 10.58 212 PRO B O 1
ATOM 4148 N N . VAL B 1 219 ? 17.645 6.870 4.141 1.00 9.22 213 VAL B N 1
ATOM 4149 C CA . VAL B 1 219 ? 17.430 6.604 5.556 1.00 8.76 213 VAL B CA 1
ATOM 4150 C C . VAL B 1 219 ? 18.611 5.843 6.141 1.00 9.46 213 VAL B C 1
ATOM 4151 O O . VAL B 1 219 ? 19.019 4.800 5.615 1.00 9.45 213 VAL B O 1
ATOM 4155 N N . VAL B 1 220 ? 19.151 6.372 7.233 1.00 8.03 214 VAL B N 1
ATOM 4156 C CA . VAL B 1 220 ? 20.177 5.672 8.000 1.00 9.56 214 VAL B CA 1
ATOM 4157 C C . VAL B 1 220 ? 19.518 5.045 9.228 1.00 9.11 214 VAL B C 1
ATOM 4158 O O . VAL B 1 220 ? 19.015 5.758 10.098 1.00 9.98 214 VAL B O 1
ATOM 4162 N N . ALA B 1 221 ? 19.496 3.722 9.295 1.00 8.65 215 ALA B N 1
ATOM 4163 C CA . ALA B 1 221 ? 18.869 3.011 10.422 1.00 7.09 215 ALA B CA 1
ATOM 4164 C C . ALA B 1 221 ? 19.750 3.024 11.664 1.00 10.11 215 ALA B C 1
ATOM 4165 O O . ALA B 1 221 ? 20.908 2.618 11.613 1.00 10.11 215 ALA B O 1
ATOM 4167 N N . ALA B 1 222 ? 19.193 3.464 12.787 1.00 9.45 216 ALA B N 1
ATOM 4168 C CA . ALA B 1 222 ? 19.930 3.508 14.044 1.00 8.67 216 ALA B CA 1
ATOM 4169 C C . ALA B 1 222 ? 19.102 2.920 15.180 1.00 10.96 216 ALA B C 1
ATOM 4170 O O . ALA B 1 222 ? 17.981 3.369 15.440 1.00 11.04 216 ALA B O 1
ATOM 4172 N N . GLY B 1 223 ? 19.655 1.933 15.870 1.00 8.70 217 GLY B N 1
ATOM 4173 C CA . GLY B 1 223 ? 19.045 1.435 17.097 1.00 9.20 217 GLY B CA 1
ATOM 4174 C C . GLY B 1 223 ? 18.931 -0.073 17.109 1.00 8.19 217 GLY B C 1
ATOM 4175 O O . GLY B 1 223 ? 18.080 -0.650 16.417 1.00 10.35 217 GLY B O 1
ATOM 4176 N N . GLY B 1 224 ? 19.783 -0.730 17.895 1.00 9.28 218 GLY B N 1
ATOM 4177 C CA . GLY B 1 224 ? 19.688 -2.168 18.077 1.00 10.47 218 GLY B CA 1
ATOM 4178 C C . GLY B 1 224 ? 20.483 -3.019 17.102 1.00 10.13 218 GLY B C 1
ATOM 4179 O O . GLY B 1 224 ? 20.445 -4.239 17.206 1.00 10.85 218 GLY B O 1
ATOM 4180 N N . ILE B 1 225 ? 21.185 -2.391 16.161 1.00 9.53 219 ILE B N 1
ATOM 4181 C CA . ILE B 1 225 ? 21.925 -3.126 15.129 1.00 10.48 219 ILE B CA 1
ATOM 4182 C C . ILE B 1 225 ? 23.333 -3.465 15.645 1.00 10.53 219 ILE B C 1
ATOM 4183 O O . ILE B 1 225 ? 24.101 -2.558 15.969 1.00 10.79 219 ILE B O 1
ATOM 4188 N N . MET B 1 226 ? 23.655 -4.759 15.720 1.00 9.87 220 MET B N 1
ATOM 4189 C CA . MET B 1 226 ? 24.886 -5.212 16.382 1.00 10.42 220 MET B CA 1
ATOM 4190 C C . MET B 1 226 ? 25.757 -6.105 15.516 1.00 11.66 220 MET B C 1
ATOM 4191 O O . MET B 1 226 ? 26.881 -6.443 15.898 1.00 12.33 220 MET B O 1
ATOM 4196 N N . ASP B 1 227 ? 25.246 -6.495 14.359 1.00 11.18 221 ASP B N 1
ATOM 4197 C CA . ASP B 1 227 ? 25.962 -7.437 13.505 1.00 10.99 221 ASP B CA 1
ATOM 4198 C C . ASP B 1 227 ? 25.484 -7.312 12.064 1.00 11.96 221 ASP B C 1
ATOM 4199 O O . ASP B 1 227 ? 24.566 -6.533 11.759 1.00 12.41 221 ASP B O 1
ATOM 4204 N N . GLY B 1 228 ? 26.099 -8.077 11.168 1.00 12.14 222 GLY B N 1
ATOM 4205 C CA . GLY B 1 228 ? 25.758 -7.984 9.762 1.00 11.84 222 GLY B CA 1
ATOM 4206 C C . GLY B 1 228 ? 24.327 -8.390 9.467 1.00 11.18 222 GLY B C 1
ATOM 4207 O O . GLY B 1 228 ? 23.725 -7.864 8.536 1.00 12.74 222 GLY B O 1
ATOM 4208 N N . ARG B 1 229 ? 23.793 -9.338 10.238 1.00 11.12 223 ARG B N 1
ATOM 4209 C CA . ARG B 1 229 ? 22.391 -9.719 10.092 1.00 11.24 223 ARG B CA 1
ATOM 4210 C C . ARG B 1 229 ? 21.477 -8.512 10.326 1.00 11.62 223 ARG B C 1
ATOM 4211 O O . ARG B 1 229 ? 20.525 -8.296 9.587 1.00 10.80 223 ARG B O 1
ATOM 4219 N N . GLY B 1 230 ? 21.784 -7.722 11.347 1.00 11.02 224 GLY B N 1
ATOM 4220 C CA . GLY B 1 230 ? 21.031 -6.510 11.626 1.00 12.72 224 GLY B CA 1
ATOM 4221 C C . GLY B 1 230 ? 21.147 -5.492 10.508 1.00 10.46 224 GLY B C 1
ATOM 4222 O O . GLY B 1 230 ? 20.157 -4.825 10.161 1.00 10.61 224 GLY B O 1
ATOM 4223 N N . ILE B 1 231 ? 22.355 -5.347 9.960 1.00 9.99 225 ILE B N 1
ATOM 4224 C CA . ILE B 1 231 ? 22.587 -4.435 8.853 1.00 10.27 225 ILE B CA 1
ATOM 4225 C C . ILE B 1 231 ? 21.785 -4.882 7.634 1.00 10.71 225 ILE B C 1
ATOM 4226 O O . ILE B 1 231 ? 21.107 -4.069 6.995 1.00 11.21 225 ILE B O 1
ATOM 4231 N N . ARG B 1 232 ? 21.847 -6.174 7.324 1.00 10.43 226 ARG B N 1
ATOM 4232 C CA . ARG B 1 232 ? 21.057 -6.720 6.216 1.00 11.23 226 ARG B CA 1
ATOM 4233 C C . ARG B 1 232 ? 19.566 -6.499 6.432 1.00 9.99 226 ARG B C 1
ATOM 4234 O O . ARG B 1 232 ? 18.842 -6.195 5.485 1.00 10.21 226 ARG B O 1
ATOM 4242 N N . ALA B 1 233 ? 19.108 -6.642 7.672 1.00 10.12 227 ALA B N 1
ATOM 4243 C CA . ALA B 1 233 ? 17.695 -6.446 7.980 1.00 8.99 227 ALA B CA 1
ATOM 4244 C C . ALA B 1 233 ? 17.297 -4.999 7.705 1.00 9.27 227 ALA B C 1
ATOM 4245 O O . ALA B 1 233 ? 16.245 -4.730 7.099 1.00 9.71 227 ALA B O 1
ATOM 4247 N N . ALA B 1 234 ? 18.145 -4.067 8.143 1.00 9.97 228 ALA B N 1
ATOM 4248 C CA . ALA B 1 234 ? 17.904 -2.646 7.915 1.00 8.97 228 ALA B CA 1
ATOM 4249 C C . ALA B 1 234 ? 17.835 -2.319 6.431 1.00 10.54 228 ALA B C 1
ATOM 4250 O O . ALA B 1 234 ? 16.942 -1.578 5.988 1.00 9.70 228 ALA B O 1
ATOM 4252 N N . LEU B 1 235 ? 18.756 -2.883 5.653 1.00 10.88 229 LEU B N 1
ATOM 4253 C CA . LEU B 1 235 ? 18.741 -2.657 4.208 1.00 12.41 229 LEU B CA 1
ATOM 4254 C C . LEU B 1 235 ? 17.472 -3.227 3.568 1.00 10.26 229 LEU B C 1
ATOM 4255 O O . LEU B 1 235 ? 16.908 -2.611 2.656 1.00 10.58 229 LEU B O 1
ATOM 4260 N N . GLU B 1 236 ? 17.009 -4.376 4.056 1.00 10.18 230 GLU B N 1
ATOM 4261 C CA . GLU B 1 236 ? 15.771 -4.960 3.537 1.00 11.26 230 GLU B CA 1
ATOM 4262 C C . GLU B 1 236 ? 14.589 -4.041 3.806 1.00 10.19 230 GLU B C 1
ATOM 4263 O O . GLU B 1 236 ? 13.682 -3.934 2.977 1.00 11.36 230 GLU B O 1
ATOM 4269 N N . LEU B 1 237 ? 14.610 -3.351 4.948 1.00 10.23 231 LEU B N 1
ATOM 4270 C CA . LEU B 1 237 ? 13.550 -2.399 5.289 1.00 10.36 231 LEU B CA 1
ATOM 4271 C C . LEU B 1 237 ? 13.597 -1.141 4.431 1.00 10.65 231 LEU B C 1
ATOM 4272 O O . LEU B 1 237 ? 12.658 -0.337 4.450 1.00 11.65 231 LEU B O 1
ATOM 4277 N N . GLY B 1 238 ? 14.680 -0.971 3.674 1.00 9.97 232 GLY B N 1
ATOM 4278 C CA . GLY B 1 238 ? 14.791 0.175 2.793 1.00 11.20 232 GLY B CA 1
ATOM 4279 C C . GLY B 1 238 ? 15.806 1.211 3.223 1.00 10.35 232 GLY B C 1
ATOM 4280 O O . GLY B 1 238 ? 15.946 2.247 2.573 1.00 10.28 232 GLY B O 1
ATOM 4281 N N . ALA B 1 239 ? 16.538 0.948 4.300 1.00 10.34 233 ALA B N 1
ATOM 4282 C CA . ALA B 1 239 ? 17.597 1.879 4.693 1.00 10.11 233 ALA B CA 1
ATOM 4283 C C . ALA B 1 239 ? 18.710 1.902 3.656 1.00 9.56 233 ALA B C 1
ATOM 4284 O O . ALA B 1 239 ? 18.925 0.911 2.942 1.00 12.15 233 ALA B O 1
ATOM 4286 N N . SER B 1 240 ? 19.398 3.040 3.565 1.00 9.22 234 SER B N 1
ATOM 4287 C CA . SER B 1 240 ? 20.568 3.168 2.691 1.00 11.56 234 SER B CA 1
ATOM 4288 C C . SER B 1 240 ? 21.878 2.951 3.450 1.00 14.39 234 SER B C 1
ATOM 4289 O O . SER B 1 240 ? 22.939 2.764 2.844 1.00 12.66 234 SER B O 1
ATOM 4292 N N . ALA B 1 241 ? 21.806 2.988 4.779 1.00 10.19 235 ALA B N 1
ATOM 4293 C CA . ALA B 1 241 ? 22.970 2.750 5.621 1.00 11.47 235 ALA B CA 1
ATOM 4294 C C . ALA B 1 241 ? 22.496 2.481 7.031 1.00 10.46 235 ALA B C 1
ATOM 4295 O O . ALA B 1 241 ? 21.301 2.542 7.319 1.00 9.94 235 ALA B O 1
ATOM 4297 N N . VAL B 1 242 ? 23.446 2.178 7.903 1.00 9.25 236 VAL B N 1
ATOM 4298 C CA . VAL B 1 242 ? 23.176 2.033 9.331 1.00 9.83 236 VAL B CA 1
ATOM 4299 C C . VAL B 1 242 ? 24.105 2.911 10.162 1.00 10.33 236 VAL B C 1
ATOM 4300 O O . VAL B 1 242 ? 25.178 3.330 9.710 1.00 10.73 236 VAL B O 1
ATOM 4304 N N . GLN B 1 243 ? 23.677 3.181 11.390 1.00 9.62 237 GLN B N 1
ATOM 4305 C CA . GLN B 1 243 ? 24.474 3.899 12.372 1.00 10.06 237 GLN B CA 1
ATOM 4306 C C . GLN B 1 243 ? 24.453 3.075 13.644 1.00 11.19 237 GLN B C 1
ATOM 4307 O O . GLN B 1 243 ? 23.383 2.686 14.126 1.00 11.30 237 GLN B O 1
ATOM 4313 N N . MET B 1 244 ? 25.640 2.783 14.159 1.00 9.25 238 MET B N 1
ATOM 4314 C CA . MET B 1 244 ? 25.802 1.830 15.243 1.00 7.98 238 MET B CA 1
ATOM 4315 C C . MET B 1 244 ? 26.626 2.484 16.340 1.00 9.20 238 MET B C 1
ATOM 4316 O O . MET B 1 244 ? 27.756 2.941 16.096 1.00 9.80 238 MET B O 1
ATOM 4321 N N . GLY B 1 245 ? 26.047 2.562 17.540 1.00 9.23 239 GLY B N 1
ATOM 4322 C CA . GLY B 1 245 ? 26.740 3.141 18.679 1.00 9.72 239 GLY B CA 1
ATOM 4323 C C . GLY B 1 245 ? 27.254 2.082 19.624 1.00 10.25 239 GLY B C 1
ATOM 4324 O O . GLY B 1 245 ? 28.467 1.909 19.780 1.00 10.43 239 GLY B O 1
ATOM 4325 N N . THR B 1 246 ? 26.328 1.380 20.264 1.00 9.30 240 THR B N 1
ATOM 4326 C CA . THR B 1 246 ? 26.655 0.357 21.257 1.00 9.03 240 THR B CA 1
ATOM 4327 C C . THR B 1 246 ? 27.716 -0.625 20.768 1.00 11.83 240 THR B C 1
ATOM 4328 O O . THR B 1 246 ? 28.619 -0.999 21.533 1.00 11.13 240 THR B O 1
ATOM 4332 N N . ALA B 1 247 ? 27.631 -1.017 19.494 1.00 10.33 241 ALA B N 1
ATOM 4333 C CA . ALA B 1 247 ? 28.594 -1.960 18.907 1.00 9.95 241 ALA B CA 1
ATOM 4334 C C . ALA B 1 247 ? 30.038 -1.488 18.984 1.00 11.57 241 ALA B C 1
ATOM 4335 O O . ALA B 1 247 ? 30.954 -2.313 19.030 1.00 13.07 241 ALA B O 1
ATOM 4337 N N . PHE B 1 248 ? 30.248 -0.176 18.996 1.00 10.39 242 PHE B N 1
ATOM 4338 C CA . PHE B 1 248 ? 31.608 0.363 19.045 1.00 11.22 242 PHE B CA 1
ATOM 4339 C C . PHE B 1 248 ? 32.083 0.806 20.429 1.00 12.05 242 PHE B C 1
ATOM 4340 O O . PHE B 1 248 ? 33.239 1.217 20.581 1.00 12.55 242 PHE B O 1
ATOM 4348 N N . VAL B 1 249 ? 31.219 0.736 21.437 1.00 11.45 243 VAL B N 1
ATOM 4349 C CA . VAL B 1 249 ? 31.588 1.179 22.783 1.00 10.96 243 VAL B CA 1
ATOM 4350 C C . VAL B 1 249 ? 32.793 0.425 23.353 1.00 13.06 243 VAL B C 1
ATOM 4351 O O . VAL B 1 249 ? 33.683 1.027 23.959 1.00 12.19 243 VAL B O 1
ATOM 4355 N N . LEU B 1 250 ? 32.846 -0.877 23.108 1.00 12.01 244 LEU B N 1
ATOM 4356 C CA . LEU B 1 250 ? 33.923 -1.706 23.655 1.00 13.09 244 LEU B CA 1
ATOM 4357 C C . LEU B 1 250 ? 35.218 -1.649 22.854 1.00 14.19 244 LEU B C 1
ATOM 4358 O O . LEU B 1 250 ? 36.228 -2.217 23.280 1.00 14.08 244 LEU B O 1
ATOM 4363 N N . CYS B 1 251 ? 35.208 -0.994 21.698 1.00 11.64 245 CYS B N 1
ATOM 4364 C CA . CYS B 1 251 ? 36.460 -0.828 20.953 1.00 11.57 245 CYS B CA 1
ATOM 4365 C C . CYS B 1 251 ? 37.474 -0.107 21.831 1.00 14.77 245 CYS B C 1
ATOM 4366 O O . CYS B 1 251 ? 37.131 0.833 22.551 1.00 14.43 245 CYS B O 1
ATOM 4369 N N . PRO B 1 252 ? 38.738 -0.554 21.786 1.00 13.86 246 PRO B N 1
ATOM 4370 C CA . PRO B 1 252 ? 39.762 0.109 22.599 1.00 15.46 246 PRO B CA 1
ATOM 4371 C C . PRO B 1 252 ? 39.911 1.587 22.247 1.00 13.65 246 PRO B C 1
ATOM 4372 O O . PRO B 1 252 ? 40.317 2.378 23.102 1.00 14.13 246 PRO B O 1
ATOM 4376 N N . GLU B 1 253 ? 39.573 1.959 21.017 1.00 12.78 247 GLU B N 1
ATOM 4377 C CA . GLU B 1 253 ? 39.678 3.351 20.593 1.00 12.87 247 GLU B CA 1
ATOM 4378 C C . GLU B 1 253 ? 38.653 4.280 21.244 1.00 13.76 247 GLU B C 1
ATOM 4379 O O . GLU B 1 253 ? 38.802 5.495 21.191 1.00 14.41 247 GLU B O 1
ATOM 4385 N N . SER B 1 254 ? 37.606 3.724 21.841 1.00 12.47 248 SER B N 1
ATOM 4386 C CA . SER B 1 254 ? 36.594 4.574 22.471 1.00 15.09 248 SER B CA 1
ATOM 4387 C C . SER B 1 254 ? 37.098 5.091 23.810 1.00 13.65 248 SER B C 1
ATOM 4388 O O . SER B 1 254 ? 38.055 4.544 24.364 1.00 13.57 248 SER B O 1
ATOM 4391 N N . SER B 1 255 ? 36.451 6.131 24.335 1.00 12.94 249 SER B N 1
ATOM 4392 C CA . SER B 1 255 ? 36.797 6.640 25.659 1.00 14.30 249 SER B CA 1
ATOM 4393 C C . SER B 1 255 ? 35.882 6.152 26.789 1.00 13.15 249 SER B C 1
ATOM 4394 O O . SER B 1 255 ? 35.830 6.780 27.845 1.00 14.92 249 SER B O 1
ATOM 4397 N N . ALA B 1 256 ? 35.176 5.038 26.586 1.00 11.77 250 ALA B N 1
ATOM 4398 C CA . ALA B 1 256 ? 34.448 4.412 27.691 1.00 11.67 250 ALA B CA 1
ATOM 4399 C C . ALA B 1 256 ? 35.450 4.058 28.786 1.00 14.01 250 ALA B C 1
ATOM 4400 O O . ALA B 1 256 ? 36.518 3.525 28.492 1.00 16.42 250 ALA B O 1
ATOM 4402 N N . ASN B 1 257 ? 35.132 4.354 30.042 1.00 13.14 251 ASN B N 1
ATOM 4403 C CA . ASN B 1 257 ? 36.054 3.964 31.108 1.00 14.72 251 ASN B CA 1
ATOM 4404 C C . ASN B 1 257 ? 35.933 2.476 31.435 1.00 16.68 251 ASN B C 1
ATOM 4405 O O . ASN B 1 257 ? 35.079 1.780 30.883 1.00 14.34 251 ASN B O 1
ATOM 4410 N N . ALA B 1 258 ? 36.798 1.975 32.314 1.00 17.86 252 ALA B N 1
ATOM 4411 C CA . ALA B 1 258 ? 36.818 0.544 32.603 1.00 16.26 252 ALA B CA 1
ATOM 4412 C C . ALA B 1 258 ? 35.510 0.024 33.194 1.00 13.34 252 ALA B C 1
ATOM 4413 O O . ALA B 1 258 ? 35.058 -1.073 32.841 1.00 15.20 252 ALA B O 1
ATOM 4415 N N . ALA B 1 259 ? 34.903 0.809 34.081 1.00 14.09 253 ALA B N 1
ATOM 4416 C CA . ALA B 1 259 ? 33.648 0.413 34.716 1.00 13.97 253 ALA B CA 1
ATOM 4417 C C . ALA B 1 259 ? 32.541 0.247 33.683 1.00 14.44 253 ALA B C 1
ATOM 4418 O O . ALA B 1 259 ? 31.748 -0.688 33.766 1.00 15.16 253 ALA B O 1
ATOM 4420 N N . TYR B 1 260 ? 32.507 1.161 32.717 1.00 15.38 254 TYR B N 1
ATOM 4421 C CA . TYR B 1 260 ? 31.538 1.136 31.617 1.00 11.48 254 TYR B CA 1
ATOM 4422 C C . TYR B 1 260 ? 31.770 -0.106 30.754 1.00 12.35 254 TYR B C 1
ATOM 4423 O O . TYR B 1 260 ? 30.829 -0.838 30.433 1.00 13.05 254 TYR B O 1
ATOM 4432 N N . ARG B 1 261 ? 33.021 -0.354 30.383 1.00 12.93 255 ARG B N 1
ATOM 4433 C CA . ARG B 1 261 ? 33.338 -1.535 29.582 1.00 13.30 255 ARG B CA 1
ATOM 4434 C C . ARG B 1 261 ? 32.952 -2.826 30.303 1.00 13.97 255 ARG B C 1
ATOM 4435 O O . ARG B 1 261 ? 32.331 -3.725 29.718 1.00 13.22 255 ARG B O 1
ATOM 4443 N N . GLU B 1 262 ? 33.309 -2.929 31.580 1.00 14.82 256 GLU B N 1
ATOM 4444 C CA . GLU B 1 262 ? 32.966 -4.132 32.336 1.00 16.09 256 GLU B CA 1
ATOM 4445 C C . GLU B 1 262 ? 31.454 -4.282 32.527 1.00 14.01 256 GLU B C 1
ATOM 4446 O O . GLU B 1 262 ? 30.921 -5.391 32.464 1.00 15.49 256 GLU B O 1
ATOM 4452 N N . ALA B 1 263 ? 30.758 -3.163 32.724 1.00 12.36 257 ALA B N 1
ATOM 4453 C CA . ALA B 1 263 ? 29.306 -3.200 32.857 1.00 13.10 257 ALA B CA 1
ATOM 4454 C C . ALA B 1 263 ? 28.641 -3.706 31.577 1.00 11.35 257 ALA B C 1
ATOM 4455 O O . ALA B 1 263 ? 27.742 -4.541 31.629 1.00 12.62 257 ALA B O 1
ATOM 4457 N N . LEU B 1 264 ? 29.090 -3.207 30.434 1.00 12.39 258 LEU B N 1
ATOM 4458 C CA . LEU B 1 264 ? 28.505 -3.608 29.157 1.00 13.79 258 LEU B CA 1
ATOM 4459 C C . LEU B 1 264 ? 28.824 -5.063 28.808 1.00 13.50 258 LEU B C 1
ATOM 4460 O O . LEU B 1 264 ? 28.037 -5.740 28.146 1.00 15.74 258 LEU B O 1
ATOM 4465 N N . LYS B 1 265 ? 29.973 -5.552 29.264 1.00 13.34 259 LYS B N 1
ATOM 4466 C CA . LYS B 1 265 ? 30.345 -6.939 28.994 1.00 15.37 259 LYS B CA 1
ATOM 4467 C C . LYS B 1 265 ? 29.665 -7.941 29.924 1.00 16.60 259 LYS B C 1
ATOM 4468 O O . LYS B 1 265 ? 29.536 -9.117 29.577 1.00 20.39 259 LYS B O 1
ATOM 4474 N N . GLY B 1 266 ? 29.233 -7.481 31.097 1.00 14.72 260 GLY B N 1
ATOM 4475 C CA . GLY B 1 266 ? 28.717 -8.377 32.121 1.00 13.06 260 GLY B CA 1
ATOM 4476 C C . GLY B 1 266 ? 27.212 -8.549 32.150 1.00 15.49 260 GLY B C 1
ATOM 4477 O O . GLY B 1 266 ? 26.518 -8.184 31.195 1.00 14.89 260 GLY B O 1
ATOM 4478 N N . PRO B 1 267 ? 26.681 -9.078 33.264 1.00 14.14 261 PRO B N 1
ATOM 4479 C CA . PRO B 1 267 ? 25.268 -9.459 33.313 1.00 14.70 261 PRO B CA 1
ATOM 4480 C C . PRO B 1 267 ? 24.304 -8.273 33.228 1.00 14.52 261 PRO B C 1
ATOM 4481 O O . PRO B 1 267 ? 23.130 -8.467 32.899 1.00 14.79 261 PRO B O 1
ATOM 4485 N N . ARG B 1 268 ? 24.780 -7.061 33.498 1.00 12.85 262 ARG B N 1
ATOM 4486 C CA . ARG B 1 268 ? 23.877 -5.910 33.447 1.00 12.56 262 ARG B CA 1
ATOM 4487 C C . ARG B 1 268 ? 23.412 -5.624 32.032 1.00 16.84 262 ARG B C 1
ATOM 4488 O O . ARG B 1 268 ? 22.377 -4.999 31.845 1.00 16.38 262 ARG B O 1
ATOM 4496 N N . ALA B 1 269 ? 24.156 -6.107 31.042 1.00 15.25 263 ALA B N 1
ATOM 4497 C CA . ALA B 1 269 ? 23.767 -5.914 29.637 1.00 13.68 263 ALA B CA 1
ATOM 4498 C C . ALA B 1 269 ? 22.428 -6.554 29.260 1.00 17.54 263 ALA B C 1
ATOM 4499 O O . ALA B 1 269 ? 21.887 -6.290 28.182 1.00 19.30 263 ALA B O 1
ATOM 4501 N N . ALA B 1 270 ? 21.887 -7.389 30.137 1.00 16.18 264 ALA B N 1
ATOM 4502 C CA . ALA B 1 270 ? 20.614 -8.057 29.868 1.00 16.13 264 ALA B CA 1
ATOM 4503 C C . ALA B 1 270 ? 19.414 -7.119 29.996 1.00 16.72 264 ALA B C 1
ATOM 4504 O O . ALA B 1 270 ? 18.298 -7.478 29.615 1.00 16.84 264 ALA B O 1
ATOM 4506 N N . ARG B 1 271 ? 19.625 -5.929 30.552 1.00 14.12 265 ARG B N 1
ATOM 4507 C CA . ARG B 1 271 ? 18.520 -4.983 30.692 1.00 13.23 265 ARG B CA 1
ATOM 4508 C C . ARG B 1 271 ? 18.975 -3.554 30.489 1.00 11.91 265 ARG B C 1
ATOM 4509 O O . ARG B 1 271 ? 19.918 -3.094 31.143 1.00 13.33 265 ARG B O 1
ATOM 4517 N N . THR B 1 272 ? 18.294 -2.849 29.587 1.00 10.00 266 THR B N 1
ATOM 4518 C CA . THR B 1 272 ? 18.442 -1.400 29.483 1.00 9.93 266 THR B CA 1
ATOM 4519 C C . THR B 1 272 ? 17.106 -0.746 29.827 1.00 8.81 266 THR B C 1
ATOM 4520 O O . THR B 1 272 ? 16.056 -1.400 29.798 1.00 10.87 266 THR B O 1
ATOM 4524 N N . ALA B 1 273 ? 17.150 0.543 30.148 1.00 10.26 267 ALA B N 1
ATOM 4525 C CA . ALA B 1 273 ? 15.942 1.309 30.417 1.00 10.55 267 ALA B CA 1
ATOM 4526 C C . ALA B 1 273 ? 16.159 2.758 30.031 1.00 9.43 267 ALA B C 1
ATOM 4527 O O . ALA B 1 273 ? 17.291 3.201 29.829 1.00 9.15 267 ALA B O 1
ATOM 4529 N N . LEU B 1 274 ? 15.059 3.492 29.928 1.00 9.62 268 LEU B N 1
ATOM 4530 C CA . LEU B 1 274 ? 15.103 4.923 29.657 1.00 10.90 268 LEU B CA 1
ATOM 4531 C C . LEU B 1 274 ? 15.035 5.692 30.962 1.00 10.87 268 LEU B C 1
ATOM 4532 O O . LEU B 1 274 ? 14.338 5.298 31.908 1.00 14.70 268 LEU B O 1
ATOM 4537 N N . THR B 1 275 ? 15.754 6.805 31.002 1.00 11.15 269 THR B N 1
ATOM 4538 C CA . THR B 1 275 ? 15.721 7.692 32.157 1.00 11.23 269 THR B CA 1
ATOM 4539 C C . THR B 1 275 ? 15.758 9.137 31.685 1.00 11.42 269 THR B C 1
ATOM 4540 O O . THR B 1 275 ? 16.457 9.465 30.716 1.00 10.03 269 THR B O 1
ATOM 4544 N N . VAL B 1 276 ? 14.992 9.997 32.357 1.00 12.41 270 VAL B N 1
ATOM 4545 C CA . VAL B 1 276 ? 15.067 11.433 32.116 1.00 10.55 270 VAL B CA 1
ATOM 4546 C C . VAL B 1 276 ? 15.788 12.119 33.273 1.00 11.94 270 VAL B C 1
ATOM 4547 O O . VAL B 1 276 ? 16.136 13.295 33.190 1.00 14.74 270 VAL B O 1
ATOM 4551 N N . THR B 1 277 ? 16.044 11.369 34.336 1.00 11.43 271 THR B N 1
ATOM 4552 C CA . THR B 1 277 ? 16.579 11.978 35.552 1.00 13.51 271 THR B CA 1
ATOM 4553 C C . THR B 1 277 ? 18.105 12.128 35.540 1.00 14.86 271 THR B C 1
ATOM 4554 O O . THR B 1 277 ? 18.667 12.886 36.345 1.00 17.01 271 THR B O 1
ATOM 4558 N N . MET B 1 278 ? 18.777 11.436 34.623 1.00 13.71 272 MET B N 1
ATOM 4559 C CA . MET B 1 278 ? 20.224 11.594 34.453 1.00 15.32 272 MET B CA 1
ATOM 4560 C C . MET B 1 278 ? 20.588 12.941 33.821 1.00 15.04 272 MET B C 1
ATOM 4561 O O . MET B 1 278 ? 21.449 13.661 34.323 1.00 16.42 272 MET B O 1
ATOM 4566 N N . SER B 1 279 ? 19.928 13.296 32.723 1.00 15.17 273 SER B N 1
ATOM 4567 C CA . SER B 1 279 ? 20.379 14.440 31.938 1.00 16.08 273 SER B CA 1
ATOM 4568 C C . SER B 1 279 ? 19.312 15.495 31.743 1.00 14.03 273 SER B C 1
ATOM 4569 O O . SER B 1 279 ? 19.612 16.610 31.313 1.00 15.08 273 SER B O 1
ATOM 4572 N N . GLY B 1 280 ? 18.061 15.140 32.016 1.00 15.26 274 GLY B N 1
ATOM 4573 C CA . GLY B 1 280 ? 16.952 16.026 31.734 1.00 13.96 274 GLY B CA 1
ATOM 4574 C C . GLY B 1 280 ? 16.271 15.708 30.409 1.00 15.46 274 GLY B C 1
ATOM 4575 O O . GLY B 1 280 ? 15.256 16.321 30.075 1.00 15.68 274 GLY B O 1
ATOM 4576 N N . ARG B 1 281 ? 16.836 14.765 29.651 1.00 12.74 275 ARG B N 1
ATOM 4577 C CA . ARG B 1 281 ? 16.230 14.282 28.408 1.00 11.75 275 ARG B CA 1
ATOM 4578 C C . ARG B 1 281 ? 16.277 12.763 28.410 1.00 10.82 275 ARG B C 1
ATOM 4579 O O . ARG B 1 281 ? 17.255 12.164 28.867 1.00 12.70 275 ARG B O 1
ATOM 4587 N N . SER B 1 282 ? 15.233 12.140 27.877 1.00 9.39 276 SER B N 1
ATOM 4588 C CA . SER B 1 282 ? 15.145 10.680 27.839 1.00 10.13 276 SER B CA 1
ATOM 4589 C C . SER B 1 282 ? 16.348 10.041 27.143 1.00 8.61 276 SER B C 1
ATOM 4590 O O . SER B 1 282 ? 16.718 10.432 26.036 1.00 9.57 276 SER B O 1
ATOM 4593 N N . ALA B 1 283 ? 16.964 9.066 27.808 1.00 8.60 277 ALA B N 1
ATOM 4594 C CA . ALA B 1 283 ? 18.183 8.435 27.298 1.00 9.70 277 ALA B CA 1
ATOM 4595 C C . ALA B 1 283 ? 18.224 6.997 27.783 1.00 8.88 277 ALA B C 1
ATOM 4596 O O . ALA B 1 283 ? 17.756 6.705 28.892 1.00 8.80 277 ALA B O 1
ATOM 4598 N N . ARG B 1 284 ? 18.769 6.102 26.954 1.00 7.51 278 ARG B N 1
ATOM 4599 C CA . ARG B 1 284 ? 18.777 4.669 27.256 1.00 8.83 278 ARG B CA 1
ATOM 4600 C C . ARG B 1 284 ? 20.134 4.160 27.722 1.00 8.39 278 ARG B C 1
ATOM 4601 O O . ARG B 1 284 ? 21.151 4.333 27.042 1.00 9.12 278 ARG B O 1
ATOM 4609 N N . GLY B 1 285 ? 20.147 3.478 28.862 1.00 8.62 279 GLY B N 1
ATOM 4610 C CA . GLY B 1 285 ? 21.391 2.872 29.315 1.00 10.32 279 GLY B CA 1
ATOM 4611 C C . GLY B 1 285 ? 21.153 1.775 30.327 1.00 9.49 279 GLY B C 1
ATOM 4612 O O . GLY B 1 285 ? 20.020 1.319 30.550 1.00 9.61 279 GLY B O 1
ATOM 4613 N N . LEU B 1 286 ? 22.248 1.339 30.939 1.00 10.20 280 LEU B N 1
ATOM 4614 C CA . LEU B 1 286 ? 22.216 0.277 31.933 1.00 10.61 280 LEU B CA 1
ATOM 4615 C C . LEU B 1 286 ? 21.778 0.903 33.250 1.00 9.68 280 LEU B C 1
ATOM 4616 O O . LEU B 1 286 ? 22.461 1.788 33.776 1.00 10.99 280 LEU B O 1
ATOM 4621 N N . PRO B 1 287 ? 20.626 0.475 33.779 1.00 11.30 281 PRO B N 1
ATOM 4622 C CA . PRO B 1 287 ? 20.052 1.234 34.899 1.00 10.53 281 PRO B CA 1
ATOM 4623 C C . PRO B 1 287 ? 20.882 1.188 36.175 1.00 12.28 281 PRO B C 1
ATOM 4624 O O . PRO B 1 287 ? 21.526 0.181 36.499 1.00 13.85 281 PRO B O 1
ATOM 4628 N N . ASN B 1 288 ? 20.854 2.303 36.894 1.00 12.96 282 ASN B N 1
ATOM 4629 C CA . ASN B 1 288 ? 21.525 2.398 38.174 1.00 14.50 282 ASN B CA 1
ATOM 4630 C C . ASN B 1 288 ? 20.781 3.394 39.069 1.00 13.91 282 ASN B C 1
ATOM 4631 O O . ASN B 1 288 ? 19.581 3.622 38.886 1.00 14.70 282 ASN B O 1
ATOM 4636 N N . ARG B 1 289 ? 21.480 3.983 40.036 1.00 15.38 283 ARG B N 1
ATOM 4637 C CA . ARG B 1 289 ? 20.808 4.848 41.004 1.00 16.75 283 ARG B CA 1
ATOM 4638 C C . ARG B 1 289 ? 20.277 6.164 40.422 1.00 18.56 283 ARG B C 1
ATOM 4639 O O . ARG B 1 289 ? 19.418 6.808 41.027 1.00 22.02 283 ARG B O 1
ATOM 4647 N N . MET B 1 290 ? 20.759 6.543 39.243 1.00 17.74 284 MET B N 1
ATOM 4648 C CA . MET B 1 290 ? 20.237 7.733 38.575 1.00 17.90 284 MET B CA 1
ATOM 4649 C C . MET B 1 290 ? 19.007 7.436 37.715 1.00 21.75 284 MET B C 1
ATOM 4650 O O . MET B 1 290 ? 18.504 8.322 37.015 1.00 21.83 284 MET B O 1
ATOM 4655 N N . PHE B 1 291 ? 18.525 6.195 37.760 1.00 16.92 285 PHE B N 1
ATOM 4656 C CA . PHE B 1 291 ? 17.332 5.808 37.003 1.00 15.51 285 PHE B CA 1
ATOM 4657 C C . PHE B 1 291 ? 16.128 5.690 37.935 1.00 19.53 285 PHE B C 1
ATOM 4658 O O . PHE B 1 291 ? 15.845 4.611 38.467 1.00 19.78 285 PHE B O 1
ATOM 4666 N N . PHE B 1 292 ? 15.421 6.795 38.139 1.00 21.92 286 PHE B N 1
ATOM 4667 C CA . PHE B 1 292 ? 14.205 6.752 38.947 1.00 21.94 286 PHE B CA 1
ATOM 4668 C C . PHE B 1 292 ? 13.038 7.469 38.278 1.00 22.13 286 PHE B C 1
ATOM 4669 O O . PHE B 1 292 ? 13.228 8.229 37.330 1.00 21.37 286 PHE B O 1
ATOM 4677 N N . ASP B 1 293 ? 11.829 7.216 38.781 1.00 24.64 287 ASP B N 1
ATOM 4678 C CA . ASP B 1 293 ? 10.619 7.793 38.212 1.00 25.26 287 ASP B CA 1
ATOM 4679 C C . ASP B 1 293 ? 10.543 9.271 38.565 1.00 24.37 287 ASP B C 1
ATOM 4680 O O . ASP B 1 293 ? 10.449 9.633 39.741 1.00 25.88 287 ASP B O 1
ATOM 4685 N N . ALA B 1 294 ? 10.574 10.120 37.543 1.00 24.05 288 ALA B N 1
ATOM 4686 C CA . ALA B 1 294 ? 10.480 11.561 37.738 1.00 23.99 288 ALA B CA 1
ATOM 4687 C C . ALA B 1 294 ? 9.079 11.977 38.188 1.00 25.59 288 ALA B C 1
ATOM 4688 O O . ALA B 1 294 ? 8.883 13.084 38.687 1.00 23.06 288 ALA B O 1
ATOM 4690 N N . ALA B 1 295 ? 8.109 11.084 38.009 1.00 26.23 289 ALA B N 1
ATOM 4691 C CA . ALA B 1 295 ? 6.719 11.387 38.353 1.00 30.24 289 ALA B CA 1
ATOM 4692 C C . ALA B 1 295 ? 6.301 10.823 39.712 1.00 29.36 289 ALA B C 1
ATOM 4693 O O . ALA B 1 295 ? 5.135 10.917 40.095 1.00 31.45 289 ALA B O 1
ATOM 4695 N N . ALA B 1 296 ? 7.249 10.232 40.432 1.00 26.92 290 ALA B N 1
ATOM 4696 C CA . ALA B 1 296 ? 6.969 9.648 41.742 1.00 29.46 290 ALA B CA 1
ATOM 4697 C C . ALA B 1 296 ? 6.630 10.729 42.770 1.00 28.49 290 ALA B C 1
ATOM 4698 O O . ALA B 1 296 ? 7.047 11.878 42.623 1.00 26.94 290 ALA B O 1
ATOM 4700 N N . PRO B 1 297 ? 5.849 10.368 43.801 1.00 31.64 291 PRO B N 1
ATOM 4701 C CA . PRO B 1 297 ? 5.567 11.281 44.915 1.00 29.25 291 PRO B CA 1
ATOM 4702 C C . PRO B 1 297 ? 6.836 11.862 45.536 1.00 28.94 291 PRO B C 1
ATOM 4703 O O . PRO B 1 297 ? 7.746 11.114 45.900 1.00 29.44 291 PRO B O 1
ATOM 4707 N N . GLY B 1 298 ? 6.899 13.186 45.645 1.00 26.33 292 GLY B N 1
ATOM 4708 C CA . GLY B 1 298 ? 8.019 13.833 46.304 1.00 28.67 292 GLY B CA 1
ATOM 4709 C C . GLY B 1 298 ? 9.157 14.272 45.396 1.00 24.98 292 GLY B C 1
ATOM 4710 O O . GLY B 1 298 ? 10.073 14.965 45.842 1.00 26.65 292 GLY B O 1
ATOM 4711 N N . VAL B 1 299 ? 9.126 13.849 44.136 1.00 21.82 293 VAL B N 1
ATOM 4712 C CA . VAL B 1 299 ? 10.131 14.288 43.173 1.00 19.79 293 VAL B CA 1
ATOM 4713 C C . VAL B 1 299 ? 9.691 15.632 42.589 1.00 16.74 293 VAL B C 1
ATOM 4714 O O . VAL B 1 299 ? 8.616 15.727 42.002 1.00 17.81 293 VAL B O 1
ATOM 4718 N N . PRO B 1 300 ? 10.512 16.685 42.761 1.00 16.09 294 PRO B N 1
ATOM 4719 C CA . PRO B 1 300 ? 10.159 18.008 42.229 1.00 17.06 294 PRO B CA 1
ATOM 4720 C C . PRO B 1 300 ? 10.345 18.078 40.707 1.00 15.32 294 PRO B C 1
ATOM 4721 O O . PRO B 1 300 ? 10.972 17.180 40.122 1.00 14.66 294 PRO B O 1
ATOM 4725 N N . PRO B 1 301 ? 9.792 19.120 40.066 1.00 15.96 295 PRO B N 1
ATOM 4726 C CA . PRO B 1 301 ? 9.950 19.288 38.618 1.00 16.58 295 PRO B CA 1
ATOM 4727 C C . PRO B 1 301 ? 11.408 19.295 38.174 1.00 16.23 295 PRO B C 1
ATOM 4728 O O . PRO B 1 301 ? 12.286 19.856 38.827 1.00 15.20 295 PRO B O 1
ATOM 4732 N N . LEU B 1 302 ? 11.642 18.662 37.034 1.00 15.35 296 LEU B N 1
ATOM 4733 C CA . LEU B 1 302 ? 12.957 18.618 36.418 1.00 15.57 296 LEU B CA 1
ATOM 4734 C C . LEU B 1 302 ? 13.347 19.995 35.900 1.00 14.79 296 LEU B C 1
ATOM 4735 O O . LEU B 1 302 ? 12.553 20.650 35.226 1.00 16.48 296 LEU B O 1
ATOM 4740 N N . PRO B 1 303 ? 14.586 20.429 36.182 1.00 14.05 297 PRO B N 1
ATOM 4741 C CA . PRO B 1 303 ? 15.123 21.583 35.453 1.00 13.60 297 PRO B CA 1
ATOM 4742 C C . PRO B 1 303 ? 15.239 21.247 33.961 1.00 13.96 297 PRO B C 1
ATOM 4743 O O . PRO B 1 303 ? 15.092 20.070 33.577 1.00 13.49 297 PRO B O 1
ATOM 4747 N N . ASP B 1 304 ? 15.486 22.258 33.130 1.00 13.22 298 ASP B N 1
ATOM 4748 C CA . ASP B 1 304 ? 15.637 22.022 31.696 1.00 13.44 298 ASP B CA 1
ATOM 4749 C C . ASP B 1 304 ? 16.882 21.188 31.403 1.00 10.48 298 ASP B C 1
ATOM 4750 O O . ASP B 1 304 ? 17.853 21.201 32.153 1.00 13.29 298 ASP B O 1
ATOM 4755 N N . TYR B 1 305 ? 16.845 20.457 30.293 1.00 12.41 299 TYR B N 1
ATOM 4756 C CA . TYR B 1 305 ? 18.058 19.940 29.696 1.00 10.64 299 TYR B CA 1
ATOM 4757 C C . TYR B 1 305 ? 18.835 21.154 29.179 1.00 11.64 299 TYR B C 1
ATOM 4758 O O . TYR B 1 305 ? 18.242 22.059 28.595 1.00 13.54 299 TYR B O 1
ATOM 4767 N N . PRO B 1 306 ? 20.167 21.173 29.351 1.00 11.85 300 PRO B N 1
ATOM 4768 C CA . PRO B 1 306 ? 21.065 20.163 29.911 1.00 12.11 300 PRO B CA 1
ATOM 4769 C C . PRO B 1 306 ? 21.515 20.468 31.334 1.00 12.13 300 PRO B C 1
ATOM 4770 O O . PRO B 1 306 ? 22.464 19.832 31.816 1.00 13.50 300 PRO B O 1
ATOM 4774 N N . PHE B 1 307 ? 20.842 21.413 31.990 1.00 12.36 301 PHE B N 1
ATOM 4775 C CA . PHE B 1 307 ? 21.150 21.777 33.377 1.00 13.60 301 PHE B CA 1
ATOM 4776 C C . PHE B 1 307 ? 21.116 20.558 34.304 1.00 14.03 301 PHE B C 1
ATOM 4777 O O . PHE B 1 307 ? 21.944 20.423 35.213 1.00 12.82 301 PHE B O 1
ATOM 4785 N N . VAL B 1 308 ? 20.157 19.666 34.083 1.00 10.59 302 VAL B N 1
ATOM 4786 C CA . VAL B 1 308 ? 20.068 18.470 34.909 1.00 10.77 302 VAL B CA 1
ATOM 4787 C C . VAL B 1 308 ? 21.357 17.657 34.848 1.00 12.73 302 VAL B C 1
ATOM 4788 O O . VAL B 1 308 ? 21.841 17.162 35.874 1.00 11.95 302 VAL B O 1
ATOM 4792 N N . TYR B 1 309 ? 21.926 17.515 33.654 1.00 12.38 303 TYR B N 1
ATOM 4793 C CA . TYR B 1 309 ? 23.140 16.722 33.516 1.00 13.34 303 TYR B CA 1
ATOM 4794 C C . TYR B 1 309 ? 24.336 17.340 34.250 1.00 12.85 303 TYR B C 1
ATOM 4795 O O . TYR B 1 309 ? 25.220 16.619 34.703 1.00 13.07 303 TYR B O 1
ATOM 4804 N N . ASP B 1 310 ? 24.355 18.665 34.360 1.00 13.76 304 ASP B N 1
ATOM 4805 C CA . ASP B 1 310 ? 25.401 19.344 35.119 1.00 15.09 304 ASP B CA 1
ATOM 4806 C C . ASP B 1 310 ? 25.335 18.914 36.590 1.00 13.91 304 ASP B C 1
ATOM 4807 O O . ASP B 1 310 ? 26.367 18.635 37.222 1.00 16.45 304 ASP B O 1
ATOM 4812 N N . ALA B 1 311 ? 24.117 18.854 37.125 1.00 13.44 305 ALA B N 1
ATOM 4813 C CA . ALA B 1 311 ? 23.892 18.389 38.493 1.00 12.62 305 ALA B CA 1
ATOM 4814 C C . ALA B 1 311 ? 24.376 16.949 38.638 1.00 15.07 305 ALA B C 1
ATOM 4815 O O . ALA B 1 311 ? 25.099 16.608 39.580 1.00 15.60 305 ALA B O 1
ATOM 4817 N N . THR B 1 312 ? 23.985 16.104 37.693 1.00 13.69 306 THR B N 1
ATOM 4818 C CA . THR B 1 312 ? 24.365 14.695 37.720 1.00 12.40 306 THR B CA 1
ATOM 4819 C C . THR B 1 312 ? 25.880 14.491 37.636 1.00 13.28 306 THR B C 1
ATOM 4820 O O . THR B 1 312 ? 26.433 13.656 38.351 1.00 13.39 306 THR B O 1
ATOM 4824 N N . LYS B 1 313 ? 26.543 15.262 36.779 1.00 13.99 307 LYS B N 1
ATOM 4825 C CA . LYS B 1 313 ? 28.005 15.180 36.653 1.00 15.34 307 LYS B CA 1
ATOM 4826 C C . LYS B 1 313 ? 28.692 15.521 37.968 1.00 15.38 307 LYS B C 1
ATOM 4827 O O . LYS B 1 313 ? 29.685 14.895 38.332 1.00 14.27 307 LYS B O 1
ATOM 4833 N N . ALA B 1 314 ? 28.168 16.513 38.680 1.00 13.72 308 ALA B N 1
ATOM 4834 C CA . ALA B 1 314 ? 28.706 16.853 39.999 1.00 15.38 308 ALA B CA 1
ATOM 4835 C C . ALA B 1 314 ? 28.570 15.669 40.963 1.00 15.81 308 ALA B C 1
ATOM 4836 O O . ALA B 1 314 ? 29.497 15.349 41.711 1.00 14.24 308 ALA B O 1
ATOM 4838 N N . LEU B 1 315 ? 27.413 15.018 40.937 1.00 12.94 309 LEU B N 1
ATOM 4839 C CA . LEU B 1 315 ? 27.173 13.864 41.789 1.00 14.62 309 LEU B CA 1
ATOM 4840 C C . LEU B 1 315 ? 28.085 12.710 41.387 1.00 13.43 309 LEU B C 1
ATOM 4841 O O . LEU B 1 315 ? 28.622 12.012 42.245 1.00 14.58 309 LEU B O 1
ATOM 4846 N N . GLN B 1 316 ? 28.263 12.512 40.080 1.00 15.11 310 GLN B N 1
ATOM 4847 C CA . GLN B 1 316 ? 29.164 11.478 39.582 1.00 16.02 310 GLN B CA 1
ATOM 4848 C C . GLN B 1 316 ? 30.582 11.708 40.081 1.00 16.36 310 GLN B C 1
ATOM 4849 O O . GLN B 1 316 ? 31.261 10.769 40.495 1.00 17.65 310 GLN B O 1
ATOM 4855 N N . THR B 1 317 ? 31.024 12.960 40.049 1.00 15.39 311 THR B N 1
ATOM 4856 C CA . THR B 1 317 ? 32.344 13.315 40.569 1.00 18.35 311 THR B CA 1
ATOM 4857 C C . THR B 1 317 ? 32.487 12.960 42.053 1.00 18.40 311 THR B C 1
ATOM 4858 O O . THR B 1 317 ? 33.465 12.322 42.466 1.00 19.88 311 THR B O 1
ATOM 4862 N N . ALA B 1 318 ? 31.504 13.349 42.855 1.00 14.22 312 ALA B N 1
ATOM 4863 C CA . ALA B 1 318 ? 31.515 13.026 44.278 1.00 17.34 312 ALA B CA 1
ATOM 4864 C C . ALA B 1 318 ? 31.539 11.516 44.546 1.00 19.78 312 ALA B C 1
ATOM 4865 O O . ALA B 1 318 ? 32.307 11.029 45.384 1.00 19.09 312 ALA B O 1
ATOM 4867 N N . ALA B 1 319 ? 30.691 10.775 43.838 1.00 17.11 313 ALA B N 1
ATOM 4868 C CA . ALA B 1 319 ? 30.622 9.330 44.011 1.00 15.85 313 ALA B CA 1
ATOM 4869 C C . ALA B 1 319 ? 31.932 8.678 43.570 1.00 19.21 313 ALA B C 1
ATOM 4870 O O . ALA B 1 319 ? 32.436 7.774 44.242 1.00 19.19 313 ALA B O 1
ATOM 4872 N N . LEU B 1 320 ? 32.478 9.139 42.449 1.00 20.37 314 LEU B N 1
ATOM 4873 C CA . LEU B 1 320 ? 33.743 8.621 41.930 1.00 20.81 314 LEU B CA 1
ATOM 4874 C C . LEU B 1 320 ? 34.876 8.762 42.944 1.00 24.22 314 LEU B C 1
ATOM 4875 O O . LEU B 1 320 ? 35.707 7.864 43.078 1.00 25.63 314 LEU B O 1
ATOM 4880 N N . ALA B 1 321 ? 34.890 9.879 43.667 1.00 23.72 315 ALA B N 1
ATOM 4881 C CA . ALA B 1 321 ? 35.942 10.147 44.650 1.00 26.74 315 ALA B CA 1
ATOM 4882 C C . ALA B 1 321 ? 35.918 9.144 45.798 1.00 27.12 315 ALA B C 1
ATOM 4883 O O . ALA B 1 321 ? 36.900 9.009 46.533 1.00 29.91 315 ALA B O 1
ATOM 4885 N N . ARG B 1 322 ? 34.799 8.442 45.947 1.00 24.51 316 ARG B N 1
ATOM 4886 C CA . ARG B 1 322 ? 34.646 7.447 47.001 1.00 21.51 316 ARG B CA 1
ATOM 4887 C C . ARG B 1 322 ? 34.585 6.035 46.426 1.00 24.17 316 ARG B C 1
ATOM 4888 O O . ARG B 1 322 ? 34.154 5.103 47.104 1.00 29.12 316 ARG B O 1
ATOM 4896 N N . GLY B 1 323 ? 35.004 5.891 45.173 1.00 25.56 317 GLY B N 1
ATOM 4897 C CA . GLY B 1 323 ? 35.027 4.596 44.512 1.00 26.56 317 GLY B CA 1
ATOM 4898 C C . GLY B 1 323 ? 33.667 4.029 44.144 1.00 27.31 317 GLY B C 1
ATOM 4899 O O . GLY B 1 323 ? 33.509 2.813 44.012 1.00 26.89 317 GLY B O 1
ATOM 4900 N N . ASN B 1 324 ? 32.686 4.907 43.953 1.00 23.15 318 ASN B N 1
ATOM 4901 C CA . ASN B 1 324 ? 31.323 4.471 43.674 1.00 22.65 318 ASN B CA 1
ATOM 4902 C C . ASN B 1 324 ? 30.928 4.809 42.238 1.00 23.08 318 ASN B C 1
ATOM 4903 O O . ASN B 1 324 ? 31.008 5.965 41.829 1.00 21.56 318 ASN B O 1
ATOM 4908 N N . HIS B 1 325 ? 30.507 3.798 41.476 1.00 20.44 319 HIS B N 1
ATOM 4909 C CA . HIS B 1 325 ? 30.154 3.998 40.069 1.00 20.42 319 HIS B CA 1
ATOM 4910 C C . HIS B 1 325 ? 28.656 3.880 39.792 1.00 19.00 319 HIS B C 1
ATOM 4911 O O . HIS B 1 325 ? 28.247 3.765 38.631 1.00 18.36 319 HIS B O 1
ATOM 4918 N N . ASP B 1 326 ? 27.840 3.921 40.840 1.00 19.51 320 ASP B N 1
ATOM 4919 C CA . ASP B 1 326 ? 26.414 3.654 40.690 1.00 20.11 320 ASP B CA 1
ATOM 4920 C C . ASP B 1 326 ? 25.606 4.826 40.124 1.00 17.11 320 ASP B C 1
ATOM 4921 O O . ASP B 1 326 ? 24.377 4.766 40.078 1.00 15.06 320 ASP B O 1
ATOM 4926 N N . PHE B 1 327 ? 26.296 5.874 39.680 1.00 15.51 321 PHE B N 1
ATOM 4927 C CA . PHE B 1 327 ? 25.627 7.048 39.119 1.00 14.36 321 PHE B CA 1
ATOM 4928 C C . PHE B 1 327 ? 26.134 7.359 37.721 1.00 14.51 321 PHE B C 1
ATOM 4929 O O . PHE B 1 327 ? 25.780 8.383 37.134 1.00 15.17 321 PHE B O 1
ATOM 4937 N N . ALA B 1 328 ? 26.955 6.461 37.191 1.00 13.53 322 ALA B N 1
ATOM 4938 C CA . ALA B 1 328 ? 27.569 6.635 35.876 1.00 14.31 322 ALA B CA 1
ATOM 4939 C C . ALA B 1 328 ? 26.573 6.623 34.716 1.00 14.11 322 ALA B C 1
ATOM 4940 O O . ALA B 1 328 ? 25.525 5.967 34.781 1.00 14.00 322 ALA B O 1
ATOM 4942 N N . ALA B 1 329 ? 26.913 7.349 33.654 1.00 16.24 323 ALA B N 1
ATOM 4943 C CA . ALA B 1 329 ? 26.165 7.270 32.402 1.00 14.22 323 ALA B CA 1
ATOM 4944 C C . ALA B 1 329 ? 26.777 6.159 31.552 1.00 12.54 323 ALA B C 1
ATOM 4945 O O . ALA B 1 329 ? 27.839 6.324 30.947 1.00 15.89 323 ALA B O 1
ATOM 4947 N N . GLN B 1 330 ? 26.109 5.014 31.541 1.00 10.18 324 GLN B N 1
ATOM 4948 C CA . GLN B 1 330 ? 26.579 3.868 30.787 1.00 11.68 324 GLN B CA 1
ATOM 4949 C C . GLN B 1 330 ? 25.526 3.552 29.742 1.00 9.54 324 GLN B C 1
ATOM 4950 O O . GLN B 1 330 ? 24.690 2.660 29.912 1.00 10.73 324 GLN B O 1
ATOM 4956 N N . TRP B 1 331 ? 25.577 4.306 28.654 1.00 10.47 325 TRP B N 1
ATOM 4957 C CA . TRP B 1 331 ? 24.556 4.205 27.627 1.00 9.34 325 TRP B CA 1
ATOM 4958 C C . TRP B 1 331 ? 24.727 2.948 26.801 1.00 11.18 325 TRP B C 1
ATOM 4959 O O . TRP B 1 331 ? 25.852 2.517 26.508 1.00 11.16 325 TRP B O 1
ATOM 4970 N N . ALA B 1 332 ? 23.599 2.353 26.429 1.00 9.82 326 ALA B N 1
ATOM 4971 C CA . ALA B 1 332 ? 23.618 1.118 25.661 1.00 10.25 326 ALA B CA 1
ATOM 4972 C C . ALA B 1 332 ? 22.248 0.879 25.065 1.00 8.01 326 ALA B C 1
ATOM 4973 O O . ALA B 1 332 ? 21.231 1.181 25.690 1.00 8.74 326 ALA B O 1
ATOM 4975 N N . GLY B 1 333 ? 22.233 0.336 23.854 1.00 8.21 327 GLY B N 1
ATOM 4976 C CA . GLY B 1 333 ? 20.994 0.037 23.159 1.00 8.70 327 GLY B CA 1
ATOM 4977 C C . GLY B 1 333 ? 20.465 -1.344 23.491 1.00 8.46 327 GLY B C 1
ATOM 4978 O O . GLY B 1 333 ? 21.087 -2.108 24.238 1.00 9.45 327 GLY B O 1
ATOM 4979 N N . GLN B 1 334 ? 19.311 -1.691 22.931 1.00 9.97 328 GLN B N 1
ATOM 4980 C CA . GLN B 1 334 ? 18.659 -2.940 23.315 1.00 8.89 328 GLN B CA 1
ATOM 4981 C C . GLN B 1 334 ? 19.325 -4.190 22.735 1.00 9.87 328 GLN B C 1
ATOM 4982 O O . GLN B 1 334 ? 18.920 -5.303 23.056 1.00 11.66 328 GLN B O 1
ATOM 4988 N N . GLY B 1 335 ? 20.350 -4.004 21.905 1.00 8.58 329 GLY B N 1
ATOM 4989 C CA . GLY B 1 335 ? 21.155 -5.123 21.453 1.00 9.90 329 GLY B CA 1
ATOM 4990 C C . GLY B 1 335 ? 22.409 -5.323 22.290 1.00 10.73 329 GLY B C 1
ATOM 4991 O O . GLY B 1 335 ? 23.317 -6.055 21.876 1.00 11.13 329 GLY B O 1
ATOM 4992 N N . ALA B 1 336 ? 22.453 -4.698 23.471 1.00 10.98 330 ALA B N 1
ATOM 4993 C CA . ALA B 1 336 ? 23.660 -4.689 24.315 1.00 10.85 330 ALA B CA 1
ATOM 4994 C C . ALA B 1 336 ? 24.255 -6.073 24.592 1.00 10.53 330 ALA B C 1
ATOM 4995 O O . ALA B 1 336 ? 25.483 -6.212 24.663 1.00 11.88 330 ALA B O 1
ATOM 4997 N N . ALA B 1 337 ? 23.401 -7.085 24.737 1.00 11.08 331 ALA B N 1
ATOM 4998 C CA . ALA B 1 337 ? 23.871 -8.443 25.048 1.00 10.70 331 ALA B CA 1
ATOM 4999 C C . ALA B 1 337 ? 24.737 -9.019 23.926 1.00 12.64 331 ALA B C 1
ATOM 5000 O O . ALA B 1 337 ? 25.451 -9.999 24.141 1.00 13.97 331 ALA B O 1
ATOM 5002 N N . LEU B 1 338 ? 24.670 -8.417 22.739 1.00 12.31 332 LEU B N 1
ATOM 5003 C CA . LEU B 1 338 ? 25.408 -8.891 21.570 1.00 12.72 332 LEU B CA 1
ATOM 5004 C C . LEU B 1 338 ? 26.690 -8.094 21.307 1.00 10.82 332 LEU B C 1
ATOM 5005 O O . LEU B 1 338 ? 27.319 -8.242 20.251 1.00 13.24 332 LEU B O 1
ATOM 5010 N N . ALA B 1 339 ? 27.084 -7.263 22.268 1.00 10.73 333 ALA B N 1
ATOM 5011 C CA . ALA B 1 339 ? 28.290 -6.452 22.119 1.00 11.62 333 ALA B CA 1
ATOM 5012 C C . ALA B 1 339 ? 29.538 -7.323 22.038 1.00 13.28 333 ALA B C 1
ATOM 5013 O O . ALA B 1 339 ? 29.627 -8.368 22.690 1.00 14.74 333 ALA B O 1
ATOM 5015 N N . ARG B 1 340 ? 30.487 -6.874 21.223 1.00 12.14 334 ARG B N 1
ATOM 5016 C CA . ARG B 1 340 ? 31.762 -7.547 21.040 1.00 14.23 334 ARG B CA 1
ATOM 5017 C C . ARG B 1 340 ? 32.874 -6.536 21.277 1.00 15.85 334 ARG B C 1
ATOM 5018 O O . ARG B 1 340 ? 32.673 -5.321 21.153 1.00 15.73 334 ARG B O 1
ATOM 5026 N N . GLU B 1 341 ? 34.052 -7.045 21.625 1.00 15.89 335 GLU B N 1
ATOM 5027 C CA . GLU B 1 341 ? 35.177 -6.209 22.005 1.00 17.10 335 GLU B CA 1
ATOM 5028 C C . GLU B 1 341 ? 36.312 -6.457 21.017 1.00 16.80 335 GLU B C 1
ATOM 5029 O O . GLU B 1 341 ? 37.006 -7.479 21.085 1.00 19.75 335 GLU B O 1
ATOM 5035 N N . LEU B 1 342 ? 36.479 -5.529 20.081 1.00 14.14 336 LEU B N 1
ATOM 5036 C CA . LEU B 1 342 ? 37.475 -5.652 19.022 1.00 15.70 336 LEU B CA 1
ATOM 5037 C C . LEU B 1 342 ? 38.029 -4.281 18.689 1.00 17.94 336 LEU B C 1
ATOM 5038 O O . LEU B 1 342 ? 37.346 -3.274 18.880 1.00 15.32 336 LEU B O 1
ATOM 5043 N N . PRO B 1 343 ? 39.271 -4.230 18.181 1.00 16.51 337 PRO B N 1
ATOM 5044 C CA . PRO B 1 343 ? 39.760 -2.999 17.550 1.00 15.16 337 PRO B CA 1
ATOM 5045 C C . PRO B 1 343 ? 38.740 -2.534 16.514 1.00 13.92 337 PRO B C 1
ATOM 5046 O O . PRO B 1 343 ? 38.188 -3.361 15.777 1.00 15.43 337 PRO B O 1
ATOM 5050 N N . ALA B 1 344 ? 38.487 -1.235 16.466 1.00 15.95 338 ALA B N 1
ATOM 5051 C CA . ALA B 1 344 ? 37.431 -0.696 15.610 1.00 15.05 338 ALA B CA 1
ATOM 5052 C C . ALA B 1 344 ? 37.534 -1.122 14.150 1.00 16.13 338 ALA B C 1
ATOM 5053 O O . ALA B 1 344 ? 36.524 -1.433 13.515 1.00 16.15 338 ALA B O 1
ATOM 5055 N N . ALA B 1 345 ? 38.748 -1.127 13.606 1.00 16.33 339 ALA B N 1
ATOM 5056 C CA . ALA B 1 345 ? 38.912 -1.511 12.206 1.00 18.38 339 ALA B CA 1
ATOM 5057 C C . ALA B 1 345 ? 38.575 -2.992 12.020 1.00 18.16 339 ALA B C 1
ATOM 5058 O O . ALA B 1 345 ? 38.021 -3.392 10.994 1.00 17.29 339 ALA B O 1
ATOM 5060 N N . GLU B 1 346 ? 38.888 -3.801 13.027 1.00 16.95 340 GLU B N 1
ATOM 5061 C CA . GLU B 1 346 ? 38.589 -5.230 12.967 1.00 20.19 340 GLU B CA 1
ATOM 5062 C C . GLU B 1 346 ? 37.085 -5.489 13.092 1.00 15.63 340 GLU B C 1
ATOM 5063 O O . GLU B 1 346 ? 36.538 -6.388 12.438 1.00 18.19 340 GLU B O 1
ATOM 5069 N N . LEU B 1 347 ? 36.417 -4.706 13.934 1.00 16.42 341 LEU B N 1
ATOM 5070 C CA . LEU B 1 347 ? 34.967 -4.813 14.037 1.00 15.72 341 LEU B CA 1
ATOM 5071 C C . LEU B 1 347 ? 34.315 -4.411 12.722 1.00 16.15 341 LEU B C 1
ATOM 5072 O O . LEU B 1 347 ? 33.415 -5.097 12.244 1.00 15.02 341 LEU B O 1
ATOM 5077 N N . LEU B 1 348 ? 34.781 -3.316 12.123 1.00 15.33 342 LEU B N 1
ATOM 5078 C CA . LEU B 1 348 ? 34.228 -2.874 10.844 1.00 15.92 342 LEU B CA 1
ATOM 5079 C C . LEU B 1 348 ? 34.397 -3.980 9.791 1.00 18.09 342 LEU B C 1
ATOM 5080 O O . LEU B 1 348 ? 33.442 -4.332 9.098 1.00 16.74 342 LEU B O 1
ATOM 5085 N N . ARG B 1 349 ? 35.594 -4.561 9.705 1.00 18.72 343 ARG B N 1
ATOM 5086 C CA . ARG B 1 349 ? 35.826 -5.672 8.771 1.00 20.18 343 ARG B CA 1
ATOM 5087 C C . ARG B 1 349 ? 34.896 -6.867 9.000 1.00 18.68 343 ARG B C 1
ATOM 5088 O O . ARG B 1 349 ? 34.399 -7.461 8.046 1.00 17.70 343 ARG B O 1
ATOM 5096 N N . THR B 1 350 ? 34.658 -7.204 10.264 1.00 17.43 344 THR B N 1
ATOM 5097 C CA . THR B 1 350 ? 33.778 -8.309 10.629 1.00 17.59 344 THR B CA 1
ATOM 5098 C C . THR B 1 350 ? 32.335 -8.022 10.210 1.00 16.20 344 THR B C 1
ATOM 5099 O O . THR B 1 350 ? 31.646 -8.888 9.652 1.00 15.92 344 THR B O 1
ATOM 5103 N N . LEU B 1 351 ? 31.888 -6.798 10.474 1.00 16.62 345 LEU B N 1
ATOM 5104 C CA . LEU B 1 351 ? 30.543 -6.378 10.089 1.00 13.46 345 LEU B CA 1
ATOM 5105 C C . LEU B 1 351 ? 30.354 -6.467 8.580 1.00 15.44 345 LEU B C 1
ATOM 5106 O O . LEU B 1 351 ? 29.307 -6.910 8.101 1.00 15.14 345 LEU B O 1
ATOM 5111 N N . VAL B 1 352 ? 31.376 -6.056 7.832 1.00 16.60 346 VAL B N 1
ATOM 5112 C CA . VAL B 1 352 ? 31.321 -6.129 6.379 1.00 16.04 346 VAL B CA 1
ATOM 5113 C C . VAL B 1 352 ? 31.230 -7.581 5.890 1.00 18.77 346 VAL B C 1
ATOM 5114 O O . VAL B 1 352 ? 30.440 -7.894 4.993 1.00 16.41 346 VAL B O 1
ATOM 5118 N N . GLU B 1 353 ? 32.025 -8.467 6.486 1.00 18.58 347 GLU B N 1
ATOM 5119 C CA . GLU B 1 353 ? 31.947 -9.889 6.155 1.00 19.38 347 GLU B CA 1
ATOM 5120 C C . GLU B 1 353 ? 30.564 -10.465 6.473 1.00 17.39 347 GLU B C 1
ATOM 5121 O O . GLU B 1 353 ? 30.006 -11.239 5.686 1.00 17.01 347 GLU B O 1
ATOM 5127 N N . GLU B 1 354 ? 30.009 -10.086 7.622 1.00 16.33 348 GLU B N 1
ATOM 5128 C CA . GLU B 1 354 ? 28.680 -10.546 8.015 1.00 16.38 348 GLU B CA 1
ATOM 5129 C C . GLU B 1 354 ? 27.597 -9.992 7.096 1.00 14.67 348 GLU B C 1
ATOM 5130 O O . GLU B 1 354 ? 26.625 -10.684 6.780 1.00 16.66 348 GLU B O 1
ATOM 5136 N N . LEU B 1 355 ? 27.775 -8.748 6.667 1.00 16.64 349 LEU B N 1
ATOM 5137 C CA . LEU B 1 355 ? 26.838 -8.094 5.757 1.00 17.06 349 LEU B CA 1
ATOM 5138 C C . LEU B 1 355 ? 26.806 -8.796 4.400 1.00 18.58 349 LEU B C 1
ATOM 5139 O O . LEU B 1 355 ? 25.747 -8.974 3.794 1.00 19.05 349 LEU B O 1
ATOM 5144 N N . ARG B 1 356 ? 27.979 -9.194 3.925 1.00 19.62 350 ARG B N 1
ATOM 5145 C CA . ARG B 1 356 ? 28.074 -9.890 2.651 1.00 21.26 350 ARG B CA 1
ATOM 5146 C C . ARG B 1 356 ? 27.619 -11.337 2.785 1.00 23.84 350 ARG B C 1
ATOM 5147 O O . ARG B 1 356 ? 26.892 -11.835 1.924 1.00 30.51 350 ARG B O 1
#

Foldseek 3Di:
DLVVVCVLFVFDAQEEADADVLWFALLLQLLLQVLTYAREYECFLHDQVVLLVRLVSNVVRHVGAYEYEAEAADQFDDDFVLLVLQQVVCQVLLVVLPHHFDPGFDSRTGHPVGRVSNLVSCLVSLGQEYEYALAADALVSQVSSVVSNHAYEYEDAAVVRVVRVVVSPHQAYEHAALQAWWFDRHNCCVVPHPRHGQLVRLLVSQVVVDHAYAGGHQQQALVSQLSSVVSRHNHYYYHLQCRQAPNISDDPVLNVCLADDLLQDKDWACQQANGTGIFRAFPSRDDCPDPPRGDDGHGRRSNRRLVSSCVSCVVVVHRRSPDNIHGNNSNSHDRYHSSVSSVRRVVSND/DCLVCVLLVFQAQEEADADVLWFALLLQLLQQVLGYAREYECFLHDQVVLLVRLVSNVVRHPGAYEYEAEAADQFDADLVLLVLQLVVCQVLLVVLPHHFDNGFDSRGGHPVGRVSNLVSCLVSLGQEYEYALAADALVSQVSSVVSNHAYEYEDAAVVRVVRVVVSVGQAYEHAALQAKWFDRHNCCVVPHPRHGQLVRLLCCQVPHDHAYEGGHQQQALVSQLSSVVSRHPHYYYHLQCSQAPNISDDPVLNVCLADPLVQDKDWACQQANGTGIFRAFPSRDDCPDPPRGDDRHGRRSNSSLVSSCVSCVVVVHRRSDRNIHGNNSNSHDHYHSSVSSVRRVVSND

Sequence (699 aa):
MTDRFTRLLGIQQPIIQAPMLGVSTPALAAAVSNAGGLGSIAITGSAAEKGRALIREVRGLTDKPFNVNLFCHRPGQADPARERAWLDYLKPLFAEFGAEPPVRLKNIYLSFLEDPTLLPMLLEERPAAVSFHFGAPPRDQVRALQAVGIRVLVCATTPEEAALVEAAGADAVVAQGIEAGGSRGVFEPERGDAAIGTLALVRLLAARGSLPVVAAGGIMDGRGIRAALELGASAVQMGTAFVLCPESSANAAYREALKGPRAARTALTVTMSGRSARGLPNRMFFDAAAPGVPPLPDYPFVYDATKALQTAALARGNHDFAAQWAGQGAALARELPAAELLRTLVEELRTDRFTRLLGIQQPIIQAPMLGVSTPALAAAVSNAGGLGSIAITGSAAEKGRALIREVRGLTDKPFNVNLFCHRPGQADPARERAWLDYLKPLFAEFGAEPPVRLKNIYLSFLEDPTLLPMLLEERPAAVSFHFGAPPRDQVRALQAVGIRVLVCATTPEEAALVEAAGADAVVAQGIEAGGSRGVFEPERGDAAIGTLALVRLLAARGSLPVVAAGGIMDGRGIRAALELGASAVQMGTAFVLCPESSANAAYREALKGPRAARTALTVTMSGRSARGLPNRMFFDAAAPGVPPLPDYPFVYDATKALQTAALARGNHDFAAQWAGQGAALARELPAAELLRTLVEELR

Organism: NCBI:txid1352354

Radius of gyration: 26.02 Å; Cα contacts (8 Å, |Δi|>4): 1656; chains: 2; bounding box: 74×67×56 Å

Secondary structure (DSSP, 8-state):
-HHHHHHHTT-SSSEEEPP-TTT--HHHHHHHHHHTSBEEEE-TTS-HHHHHHHHHHHHTT-SS-EEEEEE-PPPP---HHHHHHHHHHHHHHHHTTT----SS----S--TTT-TTHHHHHHHH--SEEEEESS---HHHHHHHHHTT-EEEEEESSHHHHHHHHHTT-SEEEEE-TT--EE---S-GGG------HHHHHHHHHTT-SS-EEEESS--SHHHHHHHHHTT-SEEEESHHHHTSTTS---HHHHHHHHSGGGG--EEESTTTSS-EEE---TT---TTSTTPPPPPPTTHHHHHHHHHHHHHHTTT--TT---B--TTGGG-----HHHHHHHHHHHH-/--HHHHHHT-SSSEEEPP-TTT--HHHHHHHHHTTSBEEEE-TTS-HHHHHHHHHHHHTT-SS-EEEEEE-PPPPPP-HHHHHHHHHHHHHHHHHTT-PPPSS----S--TTT-TTHHHHHHHH--SEEEEESS---HHHHHHHHHTT-EEEEEESSHHHHHHHHHTT-SEEEEE-TT--EE---S-GGG------HHHHHHHHHHH-SS-EEEESS--SHHHHHHHHHTT-SEEEESHHHHTSTTS---HHHHHHHHSGGGG--EEESTTTSS-EEE---TT---TTSTTPPPPPPTTHHHHHHHHHHHHHHTTT--TT---B--TTGGG-----HHHHHHHHHHHH-

Solvent-accessible surface area: 26255 Å² total; per-residue (Å²): 107,37,114,169,1,22,209,48,3,52,12,139,33,8,0,0,0,11,21,29,59,57,9,16,25,19,45,0,0,3,17,0,1,70,38,7,0,0,0,0,5,13,1,6,46,35,73,10,108,103,0,36,44,30,0,140,92,0,112,68,95,8,147,93,28,2,0,0,12,0,22,2,2,120,44,14,119,70,53,101,76,104,11,175,40,0,12,78,84,1,105,88,35,2,64,97,16,67,30,146,17,38,145,149,14,102,39,42,20,73,0,10,80,56,19,111,74,5,34,65,2,0,46,113,23,127,0,33,0,0,6,2,27,4,8,26,2,60,126,103,44,0,118,32,0,38,88,40,53,3,85,0,0,0,8,0,1,8,26,81,15,2,35,101,0,56,65,8,12,6,30,0,4,5,0,11,0,4,0,10,27,13,28,3,0,10,30,72,57,132,193,40,59,24,28,12,0,0,1,1,0,0,39,23,4,22,54,109,73,64,36,35,2,0,0,8,7,11,5,7,17,0,108,2,0,80,0,0,43,35,0,8,1,1,0,0,28,3,18,15,4,0,2,2,0,81,45,8,59,8,74,81,16,12,41,128,6,3,114,26,125,96,10,54,96,12,34,74,8,55,0,0,5,17,16,24,0,5,0,0,54,28,100,0,35,60,90,37,93,35,136,70,23,25,83,42,4,32,13,0,8,0,23,23,0,0,87,29,0,33,94,14,1,98,69,153,58,40,72,69,0,22,24,4,45,0,2,14,0,1,31,18,22,72,90,38,65,0,28,69,2,1,144,32,0,12,131,62,26,206,112,78,94,0,17,150,35,8,60,17,142,20,14,0,0,0,11,23,28,59,56,9,16,25,20,43,0,0,3,18,0,2,84,26,10,1,0,0,0,4,13,2,7,43,20,73,9,112,122,1,36,48,40,0,138,92,0,99,66,91,8,150,108,29,1,0,0,11,0,20,3,2,144,42,12,127,63,45,80,63,63,11,147,43,0,10,88,79,0,108,90,37,1,64,92,16,60,33,157,28,38,141,176,4,118,30,23,28,72,0,10,81,56,16,112,75,8,30,66,2,0,50,111,20,130,1,30,0,0,5,2,28,3,7,26,2,62,126,98,49,0,129,31,0,54,87,40,58,3,90,0,0,0,7,0,1,8,43,76,18,10,60,97,0,67,70,7,35,5,25,0,4,5,0,12,0,5,0,9,27,11,29,2,0,6,26,77,54,132,187,42,58,15,28,11,0,0,0,1,0,0,29,10,9,33,44,156,42,78,33,10,2,0,0,8,7,12,5,8,18,0,107,2,0,84,0,0,43,34,0,24,2,4,0,0,23,3,18,15,4,0,2,3,0,82,47,8,59,8,79,73,28,12,40,106,10,3,94,23,128,94,11,57,89,14,36,71,8,48,0,0,6,14,13,24,0,6,0,0,52,29,97,0,35,57,92,33,91,36,138,70,23,28,96,39,4,25,21,0,8,0,24,28,0,0,92,30,0,22,91,12,1,90,88,151,62,34,77,70,1,19,22,5,44,0,2,13,1,2,64,42,26,75,90,42,63,0,25,77,2,1,145,37,0,13,136,63,24,193

Nearest PDB structures (foldseek):
  4qit-assembly1_B  TM=1.000E+00  e=1.234E-73  Pseudomonas aeruginosa PAO581
  4qiu-assembly1_B  TM=9.999E-01  e=3.164E-72  Pseudomonas aeruginosa PAO581
  4q4k-assembly1_B  TM=1.000E+00  e=3.661E-71  Pseudomonas aeruginosa PAO1
  5lsm-assembly3_A  TM=9.277E-01  e=5.701E-39  Shewanella oneidensis MR-1
  5lsm-assembly6_E  TM=9.371E-01  e=1.293E-37  Shewanella oneidensis MR-1

CATH classification: 3.20.20.70

InterPro domains:
  IPR004136 Nitronate monooxygenase [cd04730] (11-280)
  IPR013785 Aldolase-type TIM barrel [G3DSA:3.20.20.70] (1-351)